Protein AF-A0A812KU28-F1 (afdb_monomer_lite)

pLDDT: mean 76.32, std 23.3, range [19.91, 98.25]

Foldseek 3Di:
DVVVVLVPDPWWKKKKKWKAQAQQFIKIAIATDCDPNVVVLVCCCCCVVQVKAWDDLDDCDVVVVHSPGPTMTRRRLWHDDDQQGFTQVQQVVQVVCCCCCVVQVWAFQAWEWEFDDPQSSMTMIMTMTIHHDPPRDSWWKKKWKDKLSQKIAIHGDDDPVGCVVVVVVQVVCCPLQVWDWDPPSVSRGPTMIGGDPPSFDAWPPDPTTCRVQVVLVVQQSQLVDAQKDWQYKYKYFHDRNSRMIMIMIMIISHNPPCSNPWDWDWDDDLVFKIKIKTACPPVVVVLVVCCCCVPQVWDWPDWDDDPRMIITMIGGDSVPDDPVVVVLSVLVSCVVVVHDDSPPDSPCCVVVVVVVVVVVVVVVVVVVVVVVDDDDDDDDDDDDDDDDDDDDDDDDDDDDDDDDDDDDDDPDDPPPDDQEAEEEEAEAAAAAPADHGADFVLSVVLLVLVVLVVVRYHYHYHYQAAPVCVVVVLVVLLVVLQPHAEYEYEYEHAAAWEQDPLFTFGAGRHDNDPVNTDGPVVSVVSNQVSLRFQYEYEYEYNHWHADQDDNVVVLVVLVLSVVVPPDPDDPDDDDARAPDDDNGGYWYKYWYCADHNGGFDADPPNGTQLSVLLSVLCVVPVPDDPCLVSVVVSQVSSAVVCVVVPHDDDGDMDGSHDDHDDDDDDPDDPPPPPPPPDDDDDDDDDDDDDDD

Radius of gyration: 32.02 Å; chains: 1; bounding box: 78×114×86 Å

Sequence (692 aa):
NLRELDSTTKVPFILIELTGEGDGEGEIEVTGKDEYGVYEALNNFFVHTWGCDPLDPGDETEDTKVPFCSAQYRWPGYSVKGDDGLNNQGLMTMRLIDFMCGNLSWTLAVVNGGNVGENRDVRETQLIFKAPHPMNLVAPHLLVEVRSAGFIEVCADLDEENNAILGSLDGYFADRFKASLIEGHEDFCDRYYEAGEGIFKGSGGSLDSNFGLLCTDVCDVITTHEGWSLVACNTGNYGADGRFSEQQMIFRRDYHPLGDSKYLQVILNALGNIEVNGQHVREIHSKLDGFFRGKWKCERAGHFREGDTLCRRYTWDVSELNMLRATADVVTFFELQGWATLHPNSSQFRTAVAAVAAACLASIACEVLHDTGHCDVRPVGDDVDSSEFRRAALLPGVIRVGRWMWCRQWRVRPAAGNTKSRIAVLINIQEYAHWPRVVDKSWGALCENMQRRSADWEVVTWPDLMERNVDSLVDLLVAKLHGLDDAKVLIYISCHSQMMDNDPQFLPADARGWGDGVSLSWLVRQLDAVRPRNARFYIIVNGCLTNAGRIDRWCRCCRRVQLALQSEELDSARLSTRMLRRRSDPQVWMLFAAAPGGEVAGDEQNGDLLTRKFLEALDSRPGSLEIEEIYNELHTAVWNARRDEGGPLHPYLVITTGRLPPAIPHETSEASQQTCASTSTLQSTAASTAHA

Secondary structure (DSSP, 8-state):
-HHHHHHT-SS-EEEEEEEEEETTEEEEEEEE---TTHHHHHHHHHHHTS-PEEE-----STTSS--S-SEEEEETT--EETTTTEESHHHHHHHHHHIIIIIS--EEEEEEEEEESSSS-EEEEEEEEEPP-TTPPP--EEEEEEETTTEEEEE----TTTTHHHHHHHHHHHHHS--EE-SS-TTT-SEEEEPPTTSS-S-TT-TT--HHHHHHHHHHHHTTSTTEEEEEEEEEEESTT--EEEEEEEEEES--TTTTPPPEEEEE-TTSEEEEEEE--TTHHHHHHHHHHHHS--EEEEEEEETTEEEEEEE--GGG--HHHHHHHHHHHHHHTTPPP-STTTTHHHHHHHHHHHHHHHHHHHHHHHSS-----PPP--------------------------------PPP----EEEEEEEEE----SSSPPP--TTHHHHHHHHHHTTTT-EEEEEES--GGGHHHHHHHHHHHHTT-SEEEEEEEEES-EEEETTEEEEPPTT--STT-PEEHHHHHHHHHHT--TT-EEEEEEES--BS---HHHHHHHSGGGTTT--S---SS-----TTS--TTSPEEEEEESS-TTPPPPEETTTEEHHHHHHHHHHHT-TT---HHHHHHHHHHHHHHHHHHTTPPP--EEE-SSSPPPPPPPP---GGGGSSSS---------------

Structure (mmCIF, N/CA/C/O backbone):
data_AF-A0A812KU28-F1
#
_entry.id   AF-A0A812KU28-F1
#
loop_
_atom_site.group_PDB
_atom_site.id
_atom_site.type_symbol
_atom_site.label_atom_id
_atom_site.label_alt_id
_atom_site.label_comp_id
_atom_site.label_asym_id
_atom_site.label_entity_id
_atom_site.label_seq_id
_atom_site.pdbx_PDB_ins_code
_atom_site.Cartn_x
_atom_site.Cartn_y
_atom_site.Cartn_z
_atom_site.occupancy
_atom_site.B_iso_or_equiv
_atom_site.auth_seq_id
_atom_site.auth_comp_id
_atom_site.auth_asym_id
_atom_site.auth_atom_id
_atom_site.pdbx_PDB_model_num
ATOM 1 N N . ASN A 1 1 ? -28.792 -0.861 -10.239 1.00 61.47 1 ASN A N 1
ATOM 2 C CA . ASN A 1 1 ? -28.126 -2.162 -10.007 1.00 61.47 1 ASN A CA 1
ATOM 3 C C . ASN A 1 1 ? -26.725 -2.099 -10.627 1.00 61.47 1 ASN A C 1
ATOM 5 O O . ASN A 1 1 ? -26.625 -1.655 -11.764 1.00 61.47 1 ASN A O 1
ATOM 9 N N . LEU A 1 2 ? -25.647 -2.468 -9.918 1.00 56.81 2 LEU A N 1
ATOM 10 C CA . LEU A 1 2 ? -24.279 -2.391 -10.470 1.00 56.81 2 LEU A CA 1
ATOM 11 C C . LEU A 1 2 ? -24.043 -3.373 -11.631 1.00 56.81 2 LEU A C 1
ATOM 13 O O . LEU A 1 2 ? -23.366 -3.010 -12.587 1.00 56.81 2 LEU A O 1
ATOM 17 N N . ARG A 1 3 ? -24.665 -4.561 -11.609 1.00 64.38 3 ARG A N 1
ATOM 18 C CA . ARG A 1 3 ? -24.591 -5.542 -12.713 1.00 64.38 3 ARG A CA 1
ATOM 19 C C . ARG A 1 3 ? -25.237 -5.026 -13.998 1.00 64.38 3 ARG A C 1
ATOM 21 O O . ARG A 1 3 ? -24.778 -5.312 -15.096 1.00 64.38 3 ARG A O 1
ATOM 28 N N . GLU A 1 4 ? -26.298 -4.238 -13.858 1.00 70.12 4 GLU A N 1
ATOM 29 C CA . GLU A 1 4 ? -26.957 -3.571 -14.982 1.00 70.12 4 GLU A CA 1
ATOM 30 C C . GLU A 1 4 ? -26.083 -2.448 -15.551 1.00 70.12 4 GLU A C 1
ATOM 32 O O . GLU A 1 4 ? -25.968 -2.326 -16.763 1.00 70.12 4 GLU A O 1
ATOM 37 N N . LEU A 1 5 ? -25.400 -1.672 -14.700 1.00 67.31 5 LEU A N 1
ATOM 38 C CA . LEU A 1 5 ? -24.427 -0.686 -15.172 1.00 67.31 5 LEU A CA 1
ATOM 39 C C . LEU A 1 5 ? -23.266 -1.370 -15.908 1.00 67.31 5 LEU A C 1
ATOM 41 O O . LEU A 1 5 ? -22.907 -0.940 -17.005 1.00 67.31 5 LEU A O 1
ATOM 45 N N . ASP A 1 6 ? -22.716 -2.452 -15.354 1.00 65.94 6 ASP A N 1
ATOM 46 C CA . ASP A 1 6 ? -21.638 -3.191 -16.007 1.00 65.94 6 ASP A CA 1
ATOM 47 C C . ASP A 1 6 ? -22.084 -3.838 -17.329 1.00 65.94 6 ASP A C 1
ATOM 49 O O . ASP A 1 6 ? -21.357 -3.771 -18.319 1.00 65.94 6 ASP A O 1
ATOM 53 N N . SER A 1 7 ? -23.314 -4.350 -17.443 1.00 74.69 7 SER A N 1
ATOM 54 C CA . SER A 1 7 ? -23.814 -4.875 -18.725 1.00 74.69 7 SER A CA 1
ATOM 55 C C . SER A 1 7 ? -23.835 -3.819 -19.848 1.00 74.69 7 SER A C 1
ATOM 57 O O . SER A 1 7 ? -23.744 -4.178 -21.022 1.00 74.69 7 SER A O 1
ATOM 59 N N . THR A 1 8 ? -23.835 -2.518 -19.516 1.00 76.50 8 THR A N 1
ATOM 60 C CA . THR A 1 8 ? -23.694 -1.428 -20.504 1.00 76.50 8 THR A CA 1
ATOM 61 C C . THR A 1 8 ? -22.251 -1.121 -20.937 1.00 76.50 8 THR A C 1
ATOM 63 O O . THR A 1 8 ? -22.053 -0.384 -21.912 1.00 76.50 8 THR A O 1
ATOM 66 N N . THR A 1 9 ? -21.222 -1.664 -20.270 1.00 72.00 9 THR A N 1
ATOM 67 C CA . THR A 1 9 ? -19.815 -1.414 -20.634 1.00 72.00 9 THR A CA 1
ATOM 68 C C . THR A 1 9 ? -19.460 -2.120 -21.950 1.00 72.00 9 THR A C 1
ATOM 70 O O . THR A 1 9 ? -19.504 -3.343 -22.067 1.00 72.00 9 THR A O 1
ATOM 73 N N . LYS A 1 10 ? -19.121 -1.325 -22.980 1.00 75.12 10 LYS A N 1
ATOM 74 C CA . LYS A 1 10 ? -18.903 -1.797 -24.367 1.00 75.12 10 LYS A CA 1
ATOM 75 C C . LYS A 1 10 ? -17.617 -2.591 -24.593 1.00 75.12 10 LYS A C 1
ATOM 77 O O . LYS A 1 10 ? -17.500 -3.270 -25.606 1.00 75.12 10 LYS A O 1
ATOM 82 N N . VAL A 1 11 ? -16.633 -2.415 -23.721 1.00 76.81 11 VAL A N 1
ATOM 83 C CA . VAL A 1 11 ? -15.345 -3.109 -23.768 1.00 76.81 11 VAL A CA 1
ATOM 84 C C . VAL A 1 11 ? -15.234 -3.841 -22.440 1.00 76.81 11 VAL A C 1
ATOM 86 O O . VAL A 1 11 ? -15.242 -3.159 -21.414 1.00 76.81 11 VAL A O 1
ATOM 89 N N . PRO A 1 12 ? -15.175 -5.180 -22.431 1.00 84.25 12 PRO A N 1
ATOM 90 C CA . PRO A 1 12 ? -14.924 -5.916 -21.207 1.00 84.25 12 PRO A CA 1
ATOM 91 C C . PRO A 1 12 ? -13.524 -5.627 -20.668 1.00 84.25 12 PRO A C 1
ATOM 93 O O . PRO A 1 12 ? -12.555 -5.491 -21.425 1.00 84.25 12 PRO A O 1
ATOM 96 N N . PHE A 1 13 ? -13.442 -5.553 -19.346 1.00 89.75 13 PHE A N 1
ATOM 97 C CA . PHE A 1 13 ? -12.203 -5.433 -18.597 1.00 89.75 13 PHE A CA 1
ATOM 98 C C . PHE A 1 13 ? -12.125 -6.576 -17.592 1.00 89.75 13 PHE A C 1
ATOM 100 O O . PHE A 1 13 ? -13.153 -7.037 -17.089 1.00 89.75 13 PHE A O 1
ATOM 107 N N . ILE A 1 14 ? -10.899 -6.973 -17.277 1.00 93.19 14 ILE A N 1
ATOM 108 C CA . ILE A 1 14 ? -10.592 -7.817 -16.130 1.00 93.19 14 ILE A CA 1
ATOM 109 C C . ILE A 1 14 ? -9.471 -7.150 -15.338 1.00 93.19 14 ILE A C 1
ATOM 111 O O . ILE A 1 14 ? -8.487 -6.673 -15.912 1.00 93.19 14 ILE A O 1
ATOM 115 N N . LEU A 1 15 ? -9.674 -7.053 -14.031 1.00 94.62 15 LEU A N 1
ATOM 116 C CA . LEU A 1 15 ? -8.686 -6.655 -13.047 1.00 94.62 15 LEU A CA 1
ATOM 117 C C . LEU A 1 15 ? -8.175 -7.930 -12.381 1.00 94.62 15 LEU A C 1
ATOM 119 O O . LEU A 1 15 ? -8.972 -8.771 -11.961 1.00 94.62 15 LEU A O 1
ATOM 123 N N . ILE A 1 16 ? -6.857 -8.064 -12.308 1.00 96.88 16 ILE A N 1
ATOM 124 C CA . ILE A 1 16 ? -6.178 -9.122 -11.568 1.00 96.88 16 ILE A CA 1
ATOM 125 C C . ILE A 1 16 ? -5.270 -8.442 -10.553 1.00 96.88 16 ILE A C 1
ATOM 127 O O . ILE A 1 16 ? -4.412 -7.650 -10.936 1.00 96.88 16 ILE A O 1
ATOM 131 N N . GLU A 1 17 ? -5.468 -8.730 -9.277 1.00 95.88 17 GLU A N 1
ATOM 132 C CA . GLU A 1 17 ? -4.625 -8.246 -8.191 1.00 95.88 17 GLU A CA 1
ATOM 133 C C . GLU A 1 17 ? -3.713 -9.375 -7.714 1.00 95.88 17 GLU A C 1
ATOM 135 O O . GLU A 1 17 ? -4.170 -10.493 -7.483 1.00 95.88 17 GLU A O 1
ATOM 140 N N . LEU A 1 18 ? -2.419 -9.082 -7.603 1.00 96.31 18 LEU A N 1
ATOM 141 C CA . LEU A 1 18 ? -1.411 -9.924 -6.972 1.00 96.31 18 LEU A CA 1
ATOM 142 C C . LEU A 1 18 ? -1.028 -9.271 -5.645 1.00 96.31 18 LEU A C 1
ATOM 144 O O . LEU A 1 18 ? -0.575 -8.124 -5.642 1.00 96.31 18 LEU A O 1
ATOM 148 N N . THR A 1 19 ? -1.162 -10.001 -4.544 1.00 94.31 19 THR A N 1
ATOM 149 C CA . THR A 1 19 ? -0.866 -9.499 -3.197 1.00 94.31 19 THR A CA 1
ATOM 150 C C . THR A 1 19 ? 0.078 -10.458 -2.483 1.00 94.31 19 THR A C 1
ATOM 152 O O . THR A 1 19 ? -0.058 -11.673 -2.612 1.00 94.31 19 THR A O 1
ATOM 155 N N . GLY A 1 20 ? 1.055 -9.930 -1.744 1.00 92.25 20 GLY A N 1
ATOM 156 C CA . GLY A 1 20 ? 2.078 -10.732 -1.074 1.00 92.25 20 GLY A CA 1
ATOM 157 C C . GLY A 1 20 ? 2.591 -10.093 0.214 1.00 92.25 20 GLY A C 1
ATOM 158 O O . GLY A 1 20 ? 3.045 -8.954 0.214 1.00 92.25 20 GLY A O 1
ATOM 159 N N . GLU A 1 21 ? 2.539 -10.826 1.326 1.00 86.50 21 GLU A N 1
ATOM 160 C CA . GLU A 1 21 ? 2.866 -10.310 2.670 1.00 86.50 21 GLU A CA 1
ATOM 161 C C . GLU A 1 21 ? 4.140 -10.915 3.275 1.00 86.50 21 GLU A C 1
ATOM 163 O O . GLU A 1 21 ? 4.865 -10.258 4.021 1.00 86.50 21 GLU A O 1
ATOM 168 N N . GLY A 1 22 ? 4.436 -12.170 2.951 1.00 86.00 22 GLY A N 1
ATOM 169 C CA . GLY A 1 22 ? 5.587 -12.900 3.474 1.00 86.00 22 GLY A CA 1
ATOM 170 C C . GLY A 1 22 ? 5.891 -14.130 2.628 1.00 86.00 22 GLY A C 1
ATOM 171 O O . GLY A 1 22 ? 5.133 -14.467 1.725 1.00 86.00 22 GLY A O 1
ATOM 172 N N . ASP A 1 23 ? 7.004 -14.809 2.900 1.00 88.25 23 ASP A N 1
ATOM 173 C CA . ASP A 1 23 ? 7.419 -15.974 2.109 1.00 88.25 23 ASP A CA 1
ATOM 174 C C . ASP A 1 23 ? 6.370 -17.104 2.173 1.00 88.25 23 ASP A C 1
ATOM 176 O O . ASP A 1 23 ? 6.014 -17.584 3.252 1.00 88.25 23 ASP A O 1
ATOM 180 N N . GLY A 1 24 ? 5.847 -17.497 1.009 1.00 89.62 24 GLY A N 1
ATOM 181 C CA . GLY A 1 24 ? 4.728 -18.430 0.849 1.00 89.62 24 GLY A CA 1
ATOM 182 C C . GLY A 1 24 ? 3.331 -17.852 1.134 1.00 89.62 24 GLY A C 1
ATOM 183 O O . GLY A 1 24 ? 2.346 -18.589 1.043 1.00 89.62 24 GLY A O 1
ATOM 184 N N . GLU A 1 25 ? 3.217 -16.564 1.469 1.00 89.06 25 GLU A N 1
ATOM 185 C CA . GLU A 1 25 ? 1.966 -15.868 1.811 1.00 89.06 25 GLU A CA 1
ATOM 186 C C . GLU A 1 25 ? 1.579 -14.869 0.704 1.00 89.06 25 GLU A C 1
ATOM 188 O O . GLU A 1 25 ? 1.627 -13.651 0.890 1.00 89.06 25 GLU A O 1
ATOM 193 N N . GLY A 1 26 ? 1.221 -15.412 -0.467 1.00 94.56 26 GLY A N 1
ATOM 194 C CA . GLY A 1 26 ? 0.629 -14.678 -1.587 1.00 94.56 26 GLY A CA 1
ATOM 195 C C . GLY A 1 26 ? -0.856 -14.993 -1.795 1.00 94.56 26 GLY A C 1
ATOM 196 O O . GLY A 1 26 ? -1.321 -16.103 -1.515 1.00 94.56 26 GLY A O 1
ATOM 197 N N . GLU A 1 27 ? -1.600 -14.033 -2.337 1.00 96.06 27 GLU A N 1
ATOM 198 C CA . GLU A 1 27 ? -3.011 -14.143 -2.727 1.00 96.06 27 GLU A CA 1
ATOM 199 C C . GLU A 1 27 ? -3.231 -13.488 -4.106 1.00 96.06 27 GLU A C 1
ATOM 201 O O . GLU A 1 27 ? -2.477 -12.604 -4.519 1.00 96.06 27 GLU A O 1
ATOM 206 N N . ILE A 1 28 ? -4.227 -13.973 -4.850 1.00 96.94 28 ILE A N 1
ATOM 207 C CA . ILE A 1 28 ? -4.600 -13.477 -6.181 1.00 96.94 28 ILE A CA 1
ATOM 208 C C . ILE A 1 28 ? -6.107 -13.259 -6.218 1.00 96.94 28 ILE A C 1
ATOM 210 O O . ILE A 1 28 ? -6.865 -14.187 -5.923 1.00 96.94 28 ILE A O 1
ATOM 214 N N . GLU A 1 29 ? -6.540 -12.078 -6.649 1.00 95.44 29 GLU A N 1
ATOM 215 C CA . GLU A 1 29 ? -7.956 -11.750 -6.838 1.00 95.44 29 GLU A CA 1
ATOM 216 C C . GLU A 1 29 ? -8.251 -11.418 -8.302 1.00 95.44 29 GLU A C 1
ATOM 218 O O . GLU A 1 29 ? -7.469 -10.741 -8.968 1.00 95.44 29 GLU A O 1
ATOM 223 N N . VAL A 1 30 ? -9.386 -11.891 -8.820 1.00 95.44 30 VAL A N 1
ATOM 224 C CA . VAL A 1 30 ? -9.808 -11.681 -10.211 1.00 95.44 30 VAL A CA 1
ATOM 225 C C . VAL A 1 30 ? -11.227 -11.121 -10.246 1.00 95.44 30 VAL A C 1
ATOM 227 O O . VAL A 1 30 ? -12.177 -11.766 -9.794 1.00 95.44 30 VAL A O 1
ATOM 230 N N . THR A 1 31 ? -11.390 -9.946 -10.852 1.00 91.81 31 THR A N 1
ATOM 231 C CA . THR A 1 31 ? -12.666 -9.217 -10.916 1.00 91.81 31 THR A CA 1
ATOM 232 C C . THR A 1 31 ? -12.895 -8.653 -12.314 1.00 91.81 31 THR A C 1
ATOM 234 O O . THR A 1 31 ? -12.032 -7.976 -12.869 1.00 91.81 31 THR A O 1
ATOM 237 N N . GLY A 1 32 ? -14.071 -8.882 -12.891 1.00 88.69 32 GLY A N 1
ATOM 238 C CA . GLY A 1 32 ? -14.400 -8.428 -14.240 1.00 88.69 32 GLY A CA 1
ATOM 239 C C . GLY A 1 32 ? -15.420 -9.329 -14.923 1.00 88.69 32 GLY A C 1
ATOM 240 O O . GLY A 1 32 ? -16.051 -10.171 -14.290 1.00 88.69 32 GLY A O 1
ATOM 241 N N . LYS A 1 33 ? -15.591 -9.142 -16.232 1.00 87.44 33 LYS A N 1
ATOM 242 C CA . LYS A 1 33 ? -16.494 -9.981 -17.031 1.00 87.44 33 LYS A CA 1
ATOM 243 C C . LYS A 1 33 ? -15.789 -11.255 -17.481 1.00 87.44 33 LYS A C 1
ATOM 245 O O . LYS A 1 33 ? -14.694 -11.174 -18.040 1.00 87.44 33 LYS A O 1
ATOM 250 N N . ASP A 1 34 ? -16.451 -12.402 -17.329 1.00 90.88 34 ASP A N 1
ATOM 251 C CA . ASP A 1 34 ? -16.022 -13.637 -17.990 1.00 90.88 34 ASP A CA 1
ATOM 252 C C . ASP A 1 34 ? -16.395 -13.601 -19.473 1.00 90.88 34 ASP A C 1
ATOM 254 O O . ASP A 1 34 ? -17.483 -13.986 -19.896 1.00 90.88 34 ASP A O 1
ATOM 258 N N . GLU A 1 35 ? -15.475 -13.062 -20.261 1.00 90.50 35 GLU A N 1
ATOM 259 C CA . GLU A 1 35 ? -15.577 -12.955 -21.710 1.00 90.50 35 GLU A CA 1
ATOM 260 C C . GLU A 1 35 ? -14.456 -13.787 -22.329 1.00 90.50 35 GLU A C 1
ATOM 262 O O . GLU A 1 35 ? -13.332 -13.817 -21.826 1.00 90.50 35 GLU A O 1
ATOM 267 N N . TYR A 1 36 ? -14.755 -14.477 -23.431 1.00 91.31 36 TYR A N 1
ATOM 268 C CA . TYR A 1 36 ? -13.823 -15.395 -24.105 1.00 91.31 36 TYR A CA 1
ATOM 269 C C . TYR A 1 36 ? -13.311 -16.566 -23.230 1.00 91.31 36 TYR A C 1
ATOM 271 O O . TYR A 1 36 ? -12.307 -17.183 -23.578 1.00 91.31 36 TYR A O 1
ATOM 279 N N . GLY A 1 37 ? -13.998 -16.898 -22.126 1.00 94.00 37 GLY A N 1
ATOM 280 C CA . GLY A 1 37 ? -13.613 -17.980 -21.205 1.00 94.00 37 GLY A CA 1
ATOM 281 C C . GLY A 1 37 ? -12.374 -17.660 -20.361 1.00 94.00 37 GLY A C 1
ATOM 282 O O . GLY A 1 37 ? -11.635 -18.562 -19.962 1.00 94.00 37 GLY A O 1
ATOM 283 N N . VAL A 1 38 ? -12.108 -16.372 -20.123 1.00 95.50 38 VAL A N 1
ATOM 284 C CA . VAL A 1 38 ? -10.910 -15.903 -19.416 1.00 95.50 38 VAL A CA 1
ATOM 285 C C . VAL A 1 38 ? -10.818 -16.439 -17.985 1.00 95.50 38 VAL A C 1
ATOM 287 O O . VAL A 1 38 ? -9.708 -16.701 -17.528 1.00 95.50 38 VAL A O 1
ATOM 290 N N . TYR A 1 39 ? -11.939 -16.684 -17.295 1.00 96.38 39 TYR A N 1
ATOM 291 C CA . TYR A 1 39 ? -11.904 -17.254 -15.941 1.00 96.38 39 TYR A CA 1
ATOM 292 C C . TYR A 1 39 ? -11.467 -18.722 -15.931 1.00 96.38 39 TYR A C 1
ATOM 294 O O . TYR A 1 39 ? -10.663 -19.105 -15.083 1.00 96.38 39 TYR A O 1
ATOM 302 N N . GLU A 1 40 ? -11.923 -19.536 -16.889 1.00 97.12 40 GLU A N 1
ATOM 303 C CA . GLU A 1 40 ? -11.450 -20.920 -17.039 1.00 97.12 40 GLU A CA 1
ATOM 304 C C . GLU A 1 40 ? -9.952 -20.945 -17.386 1.00 97.12 40 GLU A C 1
ATOM 306 O O . GLU A 1 40 ? -9.182 -21.705 -16.793 1.00 97.12 40 GLU A O 1
ATOM 311 N N . ALA A 1 41 ? -9.519 -20.067 -18.296 1.00 97.88 41 ALA A N 1
ATOM 312 C CA . ALA A 1 41 ? -8.119 -19.945 -18.687 1.00 97.88 41 ALA A CA 1
ATOM 313 C C . ALA A 1 41 ? -7.216 -19.511 -17.514 1.00 97.88 41 ALA A C 1
ATOM 315 O O . ALA A 1 41 ? -6.183 -20.141 -17.279 1.00 97.88 41 ALA A O 1
ATOM 316 N N . LEU A 1 42 ? -7.620 -18.491 -16.748 1.00 98.00 42 LEU A N 1
ATOM 317 C CA . LEU A 1 42 ? -6.901 -18.018 -15.559 1.00 98.00 42 LEU A CA 1
ATOM 318 C C . LEU A 1 42 ? -6.876 -19.061 -14.441 1.00 98.00 42 LEU A C 1
ATOM 320 O O . LEU A 1 42 ? -5.816 -19.292 -13.868 1.00 98.00 42 LEU A O 1
ATOM 324 N N . ASN A 1 43 ? -7.995 -19.738 -14.163 1.00 97.88 43 ASN A N 1
ATOM 325 C CA . ASN A 1 43 ? -8.030 -20.837 -13.197 1.00 97.88 43 ASN A CA 1
ATOM 326 C C . ASN A 1 43 ? -7.025 -21.932 -13.580 1.00 97.88 43 ASN A C 1
ATOM 328 O O . ASN A 1 43 ? -6.223 -22.359 -12.752 1.00 97.88 43 ASN A O 1
ATOM 332 N N . ASN A 1 44 ? -7.024 -22.357 -14.846 1.00 98.19 44 ASN A N 1
ATOM 333 C CA . ASN A 1 44 ? -6.095 -23.378 -15.325 1.00 98.19 44 ASN A CA 1
ATOM 334 C C . ASN A 1 44 ? -4.631 -22.915 -15.217 1.00 98.19 44 ASN A C 1
ATOM 336 O O . ASN A 1 44 ? -3.780 -23.702 -14.806 1.00 98.19 44 ASN A O 1
ATOM 340 N N . PHE A 1 45 ? -4.337 -21.648 -15.522 1.00 98.25 45 PHE A N 1
ATOM 341 C CA . PHE A 1 45 ? -3.001 -21.067 -15.370 1.00 98.25 45 PHE A CA 1
ATOM 342 C C . PHE A 1 45 ? -2.556 -21.012 -13.900 1.00 98.25 45 PHE A C 1
ATOM 344 O O . PHE A 1 45 ? -1.522 -21.578 -13.544 1.00 98.25 45 PHE A O 1
ATOM 351 N N . PHE A 1 46 ? -3.350 -20.414 -13.011 1.00 98.25 46 PHE A N 1
ATOM 352 C CA . PHE A 1 46 ? -2.986 -20.295 -11.600 1.00 98.25 46 PHE A CA 1
ATOM 353 C C . PHE A 1 46 ? -2.871 -21.664 -10.916 1.00 98.25 46 PHE A C 1
ATOM 355 O O . PHE A 1 46 ? -1.867 -21.943 -10.262 1.00 98.25 46 PHE A O 1
ATOM 362 N N . VAL A 1 47 ? -3.835 -22.566 -11.113 1.00 97.94 47 VAL A N 1
ATOM 363 C CA . VAL A 1 47 ? -3.837 -23.879 -10.444 1.00 97.94 47 VAL A CA 1
ATOM 364 C C . VAL A 1 47 ? -2.771 -24.820 -11.012 1.00 97.94 47 VAL A C 1
ATOM 366 O O . VAL A 1 47 ? -2.079 -25.488 -10.245 1.00 97.94 47 VAL A O 1
ATOM 369 N N . HIS A 1 48 ? -2.610 -24.902 -12.338 1.00 97.62 48 HIS A N 1
ATOM 370 C CA . HIS A 1 48 ? -1.725 -25.902 -12.953 1.00 97.62 48 HIS A CA 1
ATOM 371 C C . HIS A 1 48 ? -0.332 -25.384 -13.320 1.00 97.62 48 HIS A C 1
ATOM 373 O O . HIS A 1 48 ? 0.595 -26.190 -13.388 1.00 97.62 48 HIS A O 1
ATOM 379 N N . THR A 1 49 ? -0.156 -24.079 -13.547 1.00 96.12 49 THR A N 1
ATOM 380 C CA . THR A 1 49 ? 1.155 -23.476 -13.845 1.00 96.12 49 THR A CA 1
ATOM 381 C C . THR A 1 49 ? 1.795 -22.870 -12.597 1.00 96.12 49 THR A C 1
ATOM 383 O O . THR A 1 49 ? 2.982 -23.090 -12.372 1.00 96.12 49 THR A O 1
ATOM 386 N N . TRP A 1 50 ? 1.039 -22.134 -11.773 1.00 96.56 50 TRP A N 1
ATOM 387 C CA . TRP A 1 50 ? 1.575 -21.482 -10.562 1.00 96.56 50 TRP A CA 1
ATOM 388 C C . TRP A 1 50 ? 1.392 -22.303 -9.274 1.00 96.56 50 TRP A C 1
ATOM 390 O O . TRP A 1 50 ? 1.981 -21.965 -8.249 1.00 96.56 50 TRP A O 1
ATOM 400 N N . GLY A 1 51 ? 0.611 -23.388 -9.313 1.00 96.81 51 GLY A N 1
ATOM 401 C CA . GLY A 1 51 ? 0.354 -24.235 -8.144 1.00 96.81 51 GLY A CA 1
ATOM 402 C C . GLY A 1 51 ? -0.508 -23.559 -7.073 1.00 96.81 51 GLY A C 1
ATOM 403 O O . GLY A 1 51 ? -0.358 -23.862 -5.891 1.00 96.81 51 GLY A O 1
ATOM 404 N N . CYS A 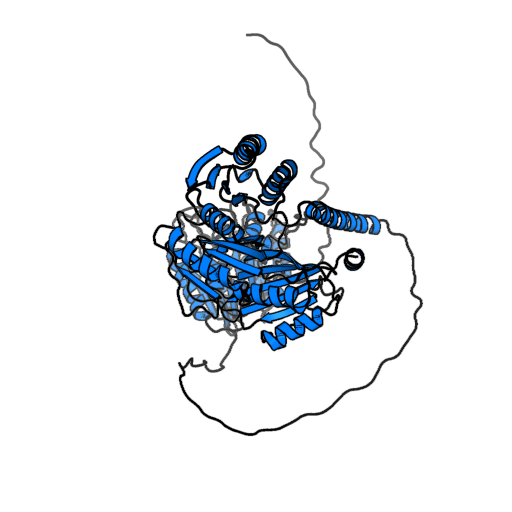1 52 ? -1.369 -22.621 -7.470 1.00 97.56 52 CYS A N 1
ATOM 405 C CA . CYS A 1 52 ? -2.279 -21.919 -6.573 1.00 97.56 52 CYS A CA 1
ATOM 406 C C . CYS A 1 52 ? -3.430 -22.818 -6.090 1.00 97.56 52 CYS A C 1
ATOM 408 O O . CYS A 1 52 ? -3.973 -23.616 -6.856 1.00 97.56 52 CYS A O 1
ATOM 410 N N . ASP A 1 53 ? -3.861 -22.621 -4.842 1.00 97.00 53 ASP A N 1
ATOM 411 C CA . ASP A 1 53 ? -5.080 -23.233 -4.304 1.00 97.00 53 ASP A CA 1
ATOM 412 C C . ASP A 1 53 ? -6.275 -22.292 -4.561 1.00 97.00 53 ASP A C 1
ATOM 414 O O . ASP A 1 53 ? -6.250 -21.158 -4.071 1.00 97.00 53 ASP A O 1
ATOM 418 N N . PRO A 1 54 ? -7.345 -22.715 -5.263 1.00 95.56 54 PRO A N 1
ATOM 419 C CA . PRO A 1 54 ? -8.575 -21.932 -5.354 1.00 95.56 54 PRO A CA 1
ATOM 420 C C . PRO A 1 54 ? -9.192 -21.702 -3.972 1.00 95.56 54 PRO A C 1
ATOM 422 O O . PRO A 1 54 ? -9.291 -22.627 -3.158 1.00 95.56 54 PRO A O 1
ATOM 425 N N . LEU A 1 55 ? -9.631 -20.473 -3.722 1.00 91.31 55 LEU A N 1
ATOM 426 C CA . LEU A 1 55 ? -10.367 -20.085 -2.526 1.00 91.31 55 LEU A CA 1
ATOM 427 C C . LEU A 1 55 ? -11.842 -19.848 -2.869 1.00 91.31 55 LEU A C 1
ATOM 429 O O . LEU A 1 55 ? -12.217 -19.661 -4.024 1.00 91.31 55 LEU A O 1
ATOM 433 N N . ASP A 1 56 ? -12.683 -19.878 -1.841 1.00 84.62 56 ASP A N 1
ATOM 434 C CA . ASP A 1 56 ? -14.077 -19.449 -1.931 1.00 84.62 56 ASP A CA 1
ATOM 435 C C . ASP A 1 56 ? -14.112 -17.910 -1.826 1.00 84.62 56 ASP A C 1
ATOM 437 O O . ASP A 1 56 ? -13.797 -17.399 -0.745 1.00 84.62 56 ASP A O 1
ATOM 441 N N . PRO A 1 57 ? -14.462 -17.162 -2.896 1.00 76.94 57 PRO A N 1
ATOM 442 C CA . PRO A 1 57 ? -14.528 -15.696 -2.864 1.00 76.94 57 PRO A CA 1
ATOM 443 C C . PRO A 1 57 ? -15.696 -15.165 -2.005 1.00 76.94 57 PRO A C 1
ATOM 445 O O . PRO A 1 57 ? -15.844 -13.952 -1.829 1.00 76.94 57 PRO A O 1
ATOM 448 N N . GLY A 1 58 ? -16.519 -16.065 -1.454 1.00 69.44 58 GLY A N 1
ATOM 449 C CA . GLY A 1 58 ? -17.787 -15.774 -0.804 1.00 69.44 58 GLY A CA 1
ATOM 450 C C . GLY A 1 58 ? -18.956 -16.004 -1.757 1.00 69.44 58 GLY A C 1
ATOM 451 O O . GLY A 1 58 ? -18.803 -16.007 -2.979 1.00 69.44 58 GLY A O 1
ATOM 452 N N . ASP A 1 59 ? -20.151 -16.190 -1.197 1.00 59.06 59 ASP A N 1
ATOM 453 C CA . ASP A 1 59 ? -21.357 -16.250 -2.018 1.00 59.06 59 ASP A CA 1
ATOM 454 C C . ASP A 1 59 ? -21.769 -14.854 -2.517 1.00 59.06 59 ASP A C 1
ATOM 456 O O . ASP A 1 59 ? -21.521 -13.830 -1.882 1.00 59.06 59 ASP A O 1
ATOM 460 N N . GLU A 1 60 ? -22.423 -14.808 -3.677 1.00 54.19 60 GLU A N 1
ATOM 461 C CA . GLU A 1 60 ? -22.975 -13.569 -4.236 1.00 54.19 60 GLU A CA 1
ATOM 462 C C . GLU A 1 60 ? -24.373 -13.233 -3.671 1.00 54.19 60 GLU A C 1
ATOM 464 O O . GLU A 1 60 ? -25.154 -12.543 -4.332 1.00 54.19 60 GLU A O 1
ATOM 469 N N . THR A 1 61 ? -24.757 -13.775 -2.507 1.00 56.16 61 THR A N 1
ATOM 470 C CA . THR A 1 61 ? -26.106 -13.551 -1.960 1.00 56.16 61 THR A CA 1
ATOM 471 C C . THR A 1 61 ? -26.238 -12.154 -1.360 1.00 56.16 61 THR A C 1
ATOM 473 O O . THR A 1 61 ? -25.259 -11.552 -0.928 1.00 56.16 61 THR A O 1
ATOM 476 N N . GLU A 1 62 ? -27.467 -11.634 -1.284 1.00 50.59 62 GLU A N 1
ATOM 477 C CA . GLU A 1 62 ? -27.741 -10.301 -0.721 1.00 50.59 62 GLU A CA 1
ATOM 478 C C . GLU A 1 62 ? -27.333 -10.170 0.766 1.00 50.59 62 GLU A C 1
ATOM 480 O O . GLU A 1 62 ? -27.110 -9.059 1.251 1.00 50.59 62 GLU A O 1
ATOM 485 N N . ASP A 1 63 ? -27.170 -11.292 1.481 1.00 54.84 63 ASP A N 1
ATOM 486 C CA . ASP A 1 63 ? -26.656 -11.335 2.858 1.00 54.84 63 ASP A CA 1
ATOM 487 C C . ASP A 1 63 ? -25.129 -11.103 2.937 1.00 54.84 63 ASP A C 1
ATOM 489 O O . ASP A 1 63 ? -24.616 -10.568 3.933 1.00 54.84 63 ASP A O 1
ATOM 493 N N . THR A 1 64 ? -24.389 -11.445 1.877 1.00 52.22 64 THR A N 1
ATOM 494 C CA . THR A 1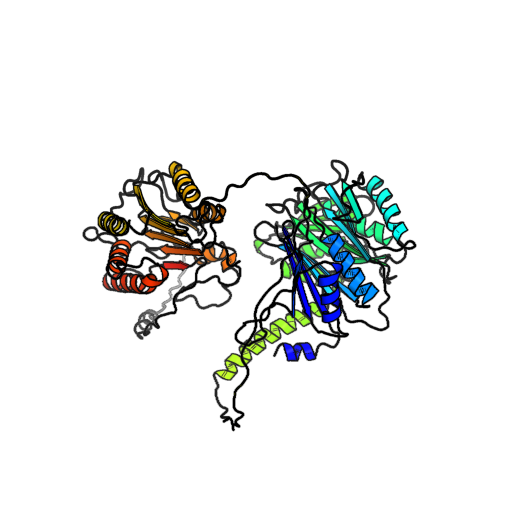 64 ? -22.956 -11.157 1.729 1.00 52.22 64 THR A CA 1
ATOM 495 C C . THR A 1 64 ? -22.789 -9.764 1.124 1.00 52.22 64 THR A C 1
ATOM 497 O O . THR A 1 64 ? -22.828 -9.569 -0.085 1.00 52.22 64 THR A O 1
ATOM 500 N N . LYS A 1 65 ? -22.612 -8.763 2.002 1.00 44.66 65 LYS A N 1
ATOM 501 C CA . LYS A 1 65 ? -22.806 -7.332 1.681 1.00 44.66 65 LYS A CA 1
ATOM 502 C C . LYS A 1 65 ? -22.135 -6.797 0.405 1.00 44.66 65 LYS A C 1
ATOM 504 O O . LYS A 1 65 ? -22.669 -5.840 -0.146 1.00 44.66 65 LYS A O 1
ATOM 509 N N . VAL A 1 66 ? -21.011 -7.370 -0.033 1.00 48.38 66 VAL A N 1
ATOM 510 C CA . VAL A 1 66 ? -20.551 -7.404 -1.437 1.00 48.38 66 VAL A CA 1
ATOM 511 C C . VAL A 1 66 ? -19.661 -8.656 -1.583 1.00 48.38 66 VAL A C 1
ATOM 513 O O . VAL A 1 66 ? -18.826 -8.852 -0.695 1.00 48.38 66 VAL A O 1
ATOM 516 N N . PRO A 1 67 ? -19.764 -9.486 -2.641 1.00 54.81 67 PRO A N 1
ATOM 517 C CA . PRO A 1 67 ? -18.686 -10.416 -2.990 1.00 54.81 67 PRO A CA 1
ATOM 518 C C . PRO A 1 67 ? -17.430 -9.612 -3.368 1.00 54.81 67 PRO A C 1
ATOM 520 O O . PRO A 1 67 ? -17.514 -8.673 -4.160 1.00 54.81 67 PRO A O 1
ATOM 523 N N . PHE A 1 68 ? -16.280 -9.926 -2.764 1.00 65.12 68 PHE A N 1
ATOM 524 C CA . PHE A 1 68 ? -15.071 -9.089 -2.867 1.00 65.12 68 PHE A CA 1
ATOM 525 C C . PHE A 1 68 ? -14.458 -9.107 -4.274 1.00 65.12 68 PHE A C 1
ATOM 527 O O . PHE A 1 68 ? -14.073 -8.066 -4.805 1.00 65.12 68 PHE A O 1
ATOM 534 N N . CYS A 1 69 ? -14.437 -10.286 -4.887 1.00 79.69 69 CYS A N 1
ATOM 535 C CA . CYS A 1 69 ? -13.959 -10.542 -6.237 1.00 79.69 69 CYS A CA 1
ATOM 536 C C . CYS A 1 69 ? -14.761 -11.699 -6.859 1.00 79.69 69 CYS A C 1
ATOM 538 O O . CYS A 1 69 ? -15.596 -12.317 -6.197 1.00 79.69 69 CYS A O 1
ATOM 540 N N . SER A 1 70 ? -14.546 -11.984 -8.144 1.00 87.62 70 SER A N 1
ATOM 541 C CA . SER A 1 70 ? -15.261 -13.058 -8.856 1.00 87.62 70 SER A CA 1
ATOM 542 C C . SER A 1 70 ? -14.526 -14.403 -8.812 1.00 87.62 70 SER A C 1
ATOM 544 O O . SER A 1 70 ? -15.151 -15.446 -8.981 1.00 87.62 70 SER A O 1
ATOM 546 N N . ALA A 1 71 ? -13.212 -14.397 -8.582 1.00 92.25 71 ALA A N 1
ATOM 547 C CA . ALA A 1 71 ? -12.431 -15.578 -8.223 1.00 92.25 71 ALA A CA 1
ATOM 548 C C . ALA A 1 71 ? -11.236 -15.171 -7.350 1.00 92.25 71 ALA A C 1
ATOM 550 O O . ALA A 1 71 ? -10.630 -14.126 -7.585 1.00 92.25 71 ALA A O 1
ATOM 551 N N . GLN A 1 72 ? -10.885 -16.015 -6.379 1.00 94.56 72 GLN A N 1
ATOM 552 C CA . GLN A 1 72 ? -9.782 -15.786 -5.448 1.00 94.56 72 GLN A CA 1
ATOM 553 C C . GLN A 1 72 ? -8.904 -17.039 -5.358 1.00 94.56 72 GLN A C 1
ATOM 555 O O . GLN A 1 72 ? -9.410 -18.163 -5.398 1.00 94.56 72 GLN A O 1
ATOM 560 N N . TYR A 1 73 ? -7.593 -16.864 -5.215 1.00 96.50 73 TYR A N 1
ATOM 561 C CA . TYR A 1 73 ? -6.632 -17.960 -5.102 1.00 96.50 73 TYR A CA 1
ATOM 562 C C . TYR A 1 73 ? -5.585 -17.651 -4.033 1.00 96.50 73 TYR A C 1
ATOM 564 O O . TYR A 1 73 ? -5.107 -16.523 -3.932 1.00 96.50 73 TYR A O 1
ATOM 572 N N . ARG A 1 74 ? -5.153 -18.669 -3.285 1.00 96.25 74 ARG A N 1
ATOM 573 C CA . ARG A 1 74 ? -3.907 -18.599 -2.520 1.00 96.25 74 ARG A CA 1
ATOM 574 C C . ARG A 1 74 ? -2.751 -18.935 -3.446 1.00 96.25 74 ARG A C 1
ATOM 576 O O . ARG A 1 74 ? -2.769 -19.964 -4.118 1.00 96.25 74 ARG A O 1
ATOM 583 N N . TRP A 1 75 ? -1.722 -18.105 -3.427 1.00 95.94 75 TRP A N 1
ATOM 584 C CA . TRP A 1 75 ? -0.509 -18.270 -4.207 1.00 95.94 75 TRP A CA 1
ATOM 585 C C . TRP A 1 75 ? 0.680 -18.585 -3.278 1.00 95.94 75 TRP A C 1
ATOM 587 O O . TRP A 1 75 ? 1.312 -17.680 -2.735 1.00 95.94 75 TRP A O 1
ATOM 597 N N . PRO A 1 76 ? 1.025 -19.876 -3.090 1.00 94.19 76 PRO A N 1
ATOM 598 C CA . PRO A 1 76 ? 2.109 -20.294 -2.194 1.00 94.19 76 PRO A CA 1
ATOM 599 C C . PRO A 1 76 ? 3.515 -20.045 -2.769 1.00 94.19 76 PRO A C 1
ATOM 601 O O . PRO A 1 76 ? 4.501 -20.423 -2.145 1.00 94.19 76 PRO A O 1
ATOM 604 N N . GLY A 1 77 ? 3.609 -19.476 -3.975 1.00 93.00 77 GLY A N 1
ATOM 605 C CA . GLY A 1 77 ? 4.863 -19.196 -4.672 1.00 93.00 77 GLY A CA 1
ATOM 606 C C . GLY A 1 77 ? 5.315 -17.739 -4.593 1.00 93.00 77 GLY A C 1
ATOM 607 O O . GLY A 1 77 ? 6.275 -17.397 -5.278 1.00 93.00 77 GLY A O 1
ATOM 608 N N . TYR A 1 78 ? 4.636 -16.878 -3.827 1.00 95.62 78 TYR A N 1
ATOM 609 C CA . TYR A 1 78 ? 5.165 -15.551 -3.511 1.00 95.62 78 TYR A CA 1
ATOM 610 C C . TYR A 1 78 ? 6.356 -15.706 -2.565 1.00 95.62 78 TYR A C 1
ATOM 612 O O . TYR A 1 78 ? 6.233 -16.358 -1.528 1.00 95.62 78 TYR A O 1
ATOM 620 N N . SER A 1 79 ? 7.495 -15.116 -2.916 1.00 94.88 79 SER A N 1
ATOM 621 C CA . SER A 1 79 ? 8.730 -15.244 -2.141 1.00 94.88 79 SER A CA 1
ATOM 622 C C . SER A 1 79 ? 9.432 -13.912 -1.954 1.00 94.88 79 SER A C 1
ATOM 624 O O . SER A 1 79 ? 9.455 -13.068 -2.851 1.00 94.88 79 SER A O 1
ATOM 626 N N . VAL A 1 80 ? 10.047 -13.764 -0.780 1.00 92.31 80 VAL A N 1
ATOM 627 C CA . VAL A 1 80 ? 10.803 -12.582 -0.341 1.00 92.31 80 VAL A CA 1
ATOM 628 C C . VAL A 1 80 ? 12.176 -13.002 0.186 1.00 92.31 80 VAL A C 1
ATOM 630 O O . VAL A 1 80 ? 12.326 -14.089 0.747 1.00 92.31 80 VAL A O 1
ATOM 633 N N . LYS A 1 81 ? 13.197 -12.158 0.020 1.00 91.50 81 LYS A N 1
ATOM 634 C CA . LYS A 1 81 ? 14.576 -12.462 0.433 1.00 91.50 81 LYS A CA 1
ATOM 635 C C . LYS A 1 81 ? 15.277 -11.187 0.898 1.00 91.50 81 LYS A C 1
ATOM 637 O O . LYS A 1 81 ? 15.271 -10.200 0.189 1.00 91.50 81 LYS A O 1
ATOM 642 N N . GLY A 1 82 ? 15.932 -11.234 2.058 1.00 86.25 82 GLY A N 1
ATOM 643 C CA . GLY A 1 82 ? 16.691 -10.095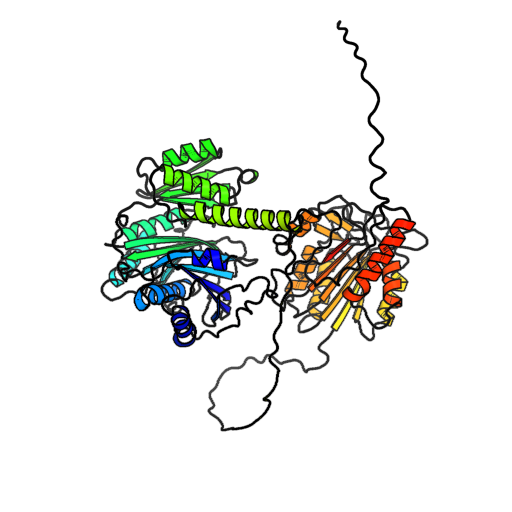 2.591 1.00 86.25 82 GLY A CA 1
ATOM 644 C C . GLY A 1 82 ? 15.833 -8.930 3.109 1.00 86.25 82 GLY A C 1
ATOM 645 O O . GLY A 1 82 ? 14.610 -9.017 3.182 1.00 86.25 82 GLY A O 1
ATOM 646 N N . ASP A 1 83 ? 16.512 -7.843 3.491 1.00 80.19 83 ASP A N 1
ATOM 647 C CA . ASP A 1 83 ? 15.914 -6.608 4.033 1.00 80.19 83 ASP A CA 1
ATOM 648 C C . ASP A 1 83 ? 15.887 -5.453 2.999 1.00 80.19 83 ASP A C 1
ATOM 650 O O . ASP A 1 83 ? 15.508 -4.321 3.315 1.00 80.19 83 ASP A O 1
ATOM 654 N N . ASP A 1 84 ? 16.336 -5.717 1.768 1.00 81.50 84 ASP A N 1
ATOM 655 C CA . ASP A 1 84 ? 16.447 -4.771 0.646 1.00 81.50 84 ASP A CA 1
ATOM 656 C C . ASP A 1 84 ? 15.142 -4.615 -0.158 1.00 81.50 84 ASP A C 1
ATOM 658 O O . ASP A 1 84 ? 15.057 -3.744 -1.029 1.00 81.50 84 ASP A O 1
ATOM 662 N N . GLY A 1 85 ? 14.115 -5.403 0.178 1.00 84.12 85 GLY A N 1
ATOM 663 C CA . GLY A 1 85 ? 12.793 -5.402 -0.448 1.00 84.12 85 GLY A CA 1
ATOM 664 C C . GLY A 1 85 ? 12.625 -6.402 -1.595 1.00 84.12 85 GLY A C 1
ATOM 665 O O . GLY A 1 85 ? 11.549 -6.407 -2.203 1.00 84.12 85 GLY A O 1
ATOM 666 N N . LEU A 1 86 ? 13.642 -7.226 -1.880 1.00 91.06 86 LEU A N 1
ATOM 667 C CA . LEU A 1 86 ? 13.641 -8.237 -2.938 1.00 91.06 86 LEU A CA 1
ATOM 668 C C . LEU A 1 86 ? 12.513 -9.260 -2.755 1.00 91.06 86 LEU A C 1
ATOM 670 O O . LEU A 1 86 ? 12.355 -9.899 -1.710 1.00 91.06 86 LEU A O 1
ATOM 674 N N . ASN A 1 87 ? 11.724 -9.404 -3.815 1.00 93.12 87 ASN A N 1
ATOM 675 C CA . ASN A 1 87 ? 10.561 -10.274 -3.900 1.00 93.12 87 ASN A CA 1
ATOM 676 C C . ASN A 1 87 ? 10.319 -10.670 -5.368 1.00 93.12 87 ASN A C 1
ATOM 678 O O . ASN A 1 87 ? 10.845 -10.025 -6.269 1.00 93.12 87 ASN A O 1
ATOM 682 N N . ASN A 1 88 ? 9.541 -11.722 -5.622 1.00 95.88 88 ASN A N 1
ATOM 683 C CA . ASN A 1 88 ? 9.320 -12.229 -6.983 1.00 95.88 88 ASN A CA 1
ATOM 684 C C . ASN A 1 88 ? 8.070 -11.666 -7.693 1.00 95.88 88 ASN A C 1
ATOM 686 O O . ASN A 1 88 ? 7.668 -12.171 -8.745 1.00 95.88 88 ASN A O 1
ATOM 690 N N . GLN A 1 89 ? 7.447 -10.611 -7.159 1.00 94.38 89 GLN A N 1
ATOM 691 C CA . GLN A 1 89 ? 6.208 -10.057 -7.710 1.00 94.38 89 GLN A CA 1
ATOM 692 C C . GLN A 1 89 ? 6.404 -9.418 -9.087 1.00 94.38 89 GLN A C 1
ATOM 694 O O . GLN A 1 89 ? 5.508 -9.522 -9.924 1.00 94.38 89 GLN A O 1
ATOM 699 N N . GLY A 1 90 ? 7.574 -8.830 -9.366 1.00 94.69 90 GLY A N 1
ATOM 700 C CA . GLY A 1 90 ? 7.926 -8.315 -10.695 1.00 94.69 90 GLY A CA 1
ATOM 701 C C . GLY A 1 90 ? 7.967 -9.420 -11.759 1.00 94.69 90 GLY A C 1
ATOM 702 O O . GLY A 1 90 ? 7.311 -9.312 -12.796 1.00 94.69 90 GLY A O 1
ATOM 703 N N . LEU A 1 91 ? 8.651 -10.531 -11.471 1.00 96.38 91 LEU A N 1
ATOM 704 C CA . LEU A 1 91 ? 8.734 -11.699 -12.357 1.00 96.38 91 LEU A CA 1
ATOM 705 C C . LEU A 1 91 ? 7.358 -12.325 -12.612 1.00 96.38 91 LEU A C 1
ATOM 707 O O . LEU A 1 91 ? 7.013 -12.675 -13.741 1.00 96.38 91 LEU A O 1
ATOM 711 N N . MET A 1 92 ? 6.538 -12.434 -11.571 1.00 96.44 92 MET A N 1
ATOM 712 C CA . MET A 1 92 ? 5.225 -13.078 -11.659 1.00 96.44 92 MET A CA 1
ATOM 713 C C . MET A 1 92 ? 4.178 -12.170 -12.320 1.00 96.44 92 MET A C 1
ATOM 715 O O . MET A 1 92 ? 3.366 -12.648 -13.112 1.00 96.44 92 MET A O 1
ATOM 719 N N . THR A 1 93 ? 4.284 -10.852 -12.124 1.00 95.94 93 THR A N 1
ATOM 720 C CA . THR A 1 93 ? 3.593 -9.826 -12.926 1.00 95.94 93 THR A CA 1
ATOM 721 C C . THR A 1 93 ? 3.898 -10.009 -14.412 1.00 95.94 93 THR A C 1
ATOM 723 O O . THR A 1 93 ? 2.979 -10.040 -15.227 1.00 95.94 93 THR A O 1
ATOM 726 N N . MET A 1 94 ? 5.169 -10.207 -14.775 1.00 96.38 94 MET A N 1
ATOM 727 C CA . MET A 1 94 ? 5.573 -10.396 -16.171 1.00 96.38 94 MET A CA 1
ATOM 728 C C . MET A 1 94 ? 5.070 -11.708 -16.779 1.00 96.38 94 MET A C 1
ATOM 730 O O . MET A 1 94 ? 4.534 -11.685 -17.886 1.00 96.38 94 MET A O 1
ATOM 734 N N . ARG A 1 95 ? 5.125 -12.822 -16.041 1.00 96.06 95 ARG A N 1
ATOM 735 C CA . ARG A 1 95 ? 4.545 -14.110 -16.476 1.00 96.06 95 ARG A CA 1
ATOM 736 C C . ARG A 1 95 ? 3.027 -14.043 -16.672 1.00 96.06 95 ARG A C 1
ATOM 738 O O . ARG A 1 95 ? 2.495 -14.676 -17.579 1.00 96.06 95 ARG A O 1
ATOM 745 N N . LEU A 1 96 ? 2.318 -13.273 -15.843 1.00 96.94 96 LEU A N 1
ATOM 746 C CA . LEU A 1 96 ? 0.884 -13.034 -16.022 1.00 96.94 96 LEU A CA 1
ATOM 747 C C . LEU A 1 96 ? 0.600 -12.136 -17.238 1.00 96.94 96 LEU A C 1
ATOM 749 O O . LEU A 1 96 ? -0.362 -12.381 -17.965 1.00 96.94 96 LEU A O 1
ATOM 753 N N . ILE A 1 97 ? 1.433 -11.119 -17.482 1.00 95.56 97 ILE A N 1
ATOM 754 C CA . ILE A 1 97 ? 1.334 -10.263 -18.673 1.00 95.56 97 ILE A CA 1
ATOM 755 C C . ILE A 1 97 ? 1.562 -11.077 -19.950 1.00 95.56 97 ILE A C 1
ATOM 757 O O . ILE A 1 97 ? 0.772 -10.919 -20.881 1.00 95.56 97 ILE A O 1
ATOM 761 N N . ASP A 1 98 ? 2.565 -11.961 -19.991 1.00 94.31 98 ASP A N 1
ATOM 762 C CA . ASP A 1 98 ? 2.780 -12.865 -21.128 1.00 94.31 98 ASP A CA 1
ATOM 763 C C . ASP A 1 98 ? 1.578 -13.795 -21.344 1.00 94.31 98 ASP A C 1
ATOM 765 O O . ASP A 1 98 ? 1.013 -13.842 -22.437 1.00 94.31 98 ASP A O 1
ATOM 769 N N . PHE A 1 99 ? 1.080 -14.447 -20.289 1.00 95.94 99 PHE A N 1
ATOM 770 C CA . PHE A 1 99 ? -0.099 -15.302 -20.409 1.00 95.94 99 PHE A CA 1
ATOM 771 C C . PHE A 1 99 ? -1.324 -14.548 -20.960 1.00 95.94 99 PHE A C 1
ATOM 773 O O . PHE A 1 99 ? -1.960 -14.989 -21.921 1.00 95.94 99 PHE A O 1
ATOM 780 N N . MET A 1 100 ? -1.638 -13.380 -20.400 1.00 95.88 100 MET A N 1
ATOM 781 C CA . MET A 1 100 ? -2.806 -12.596 -20.807 1.00 95.88 100 MET A CA 1
ATOM 782 C C . MET A 1 100 ? -2.651 -11.979 -22.204 1.00 95.88 100 MET A C 1
ATOM 784 O O . MET A 1 100 ? -3.594 -12.013 -22.998 1.00 95.88 100 MET A O 1
ATOM 788 N N . CYS A 1 101 ? -1.481 -11.418 -22.525 1.00 92.88 101 CYS A N 1
ATOM 789 C CA . CYS A 1 101 ? -1.260 -10.697 -23.780 1.00 92.88 101 CYS A CA 1
ATOM 790 C C . CYS A 1 101 ? -0.806 -11.609 -24.923 1.00 92.88 101 CYS A C 1
ATOM 792 O O . CYS A 1 101 ? -1.309 -11.475 -26.036 1.00 92.88 101 CYS A O 1
ATOM 794 N N . GLY A 1 102 ? 0.119 -12.530 -24.657 1.00 90.50 102 GLY A N 1
ATOM 795 C CA . GLY A 1 102 ? 0.649 -13.494 -25.618 1.00 90.50 102 GLY A CA 1
ATOM 796 C C . GLY A 1 102 ? -0.328 -14.626 -25.910 1.00 90.50 102 GLY A C 1
ATOM 797 O O . GLY A 1 102 ? -0.727 -14.811 -27.059 1.00 90.50 102 GLY A O 1
ATOM 798 N N . ASN A 1 103 ? -0.774 -15.348 -24.876 1.00 92.12 103 ASN A N 1
ATOM 799 C CA . ASN A 1 103 ? -1.600 -16.546 -25.075 1.00 92.12 103 ASN A CA 1
ATOM 800 C C . ASN A 1 103 ? -3.094 -16.233 -25.248 1.00 92.12 103 ASN A C 1
ATOM 802 O O . ASN A 1 103 ? -3.754 -16.864 -26.074 1.00 92.12 103 ASN A O 1
ATOM 806 N N . LEU A 1 104 ? -3.638 -15.255 -24.511 1.00 93.12 104 LEU A N 1
ATOM 807 C CA . LEU A 1 104 ? -5.067 -14.907 -24.580 1.00 93.12 104 LEU A CA 1
ATOM 808 C C . LEU A 1 104 ? -5.387 -13.671 -25.446 1.00 93.12 104 LEU A C 1
ATOM 810 O O . LEU A 1 104 ? -6.561 -13.358 -25.637 1.00 93.12 104 LEU A O 1
ATOM 814 N N . SER A 1 105 ? -4.385 -12.974 -26.000 1.00 92.19 105 SER A N 1
ATOM 815 C CA . SER A 1 105 ? -4.557 -11.764 -26.836 1.00 92.19 105 SER A CA 1
ATOM 816 C C . SER A 1 105 ? -5.301 -10.589 -26.165 1.00 92.19 105 SER A C 1
ATOM 818 O O . SER A 1 105 ? -5.783 -9.674 -26.850 1.00 92.19 105 SER A O 1
ATOM 820 N N . TRP A 1 106 ? -5.395 -10.575 -24.832 1.00 93.19 106 TRP A N 1
ATOM 821 C CA . TRP A 1 106 ? -5.868 -9.410 -24.081 1.00 93.19 106 TRP A CA 1
ATOM 822 C C . TRP A 1 106 ? -4.841 -8.272 -24.186 1.00 93.19 106 TRP A C 1
ATOM 824 O O . TRP A 1 106 ? -3.675 -8.489 -24.494 1.00 93.19 106 TRP A O 1
ATOM 834 N N . THR A 1 107 ? -5.254 -7.028 -23.951 1.00 90.81 107 THR A N 1
ATOM 835 C CA . THR A 1 107 ? -4.324 -5.884 -23.948 1.00 90.81 107 THR A CA 1
ATOM 836 C C . THR A 1 107 ? -4.130 -5.353 -22.545 1.00 90.81 107 THR A C 1
ATOM 838 O O . THR A 1 107 ? -5.083 -4.853 -21.943 1.00 90.81 107 THR A O 1
ATOM 841 N N . LEU A 1 108 ? -2.885 -5.368 -22.065 1.00 91.69 108 LEU A N 1
ATOM 842 C CA . LEU A 1 108 ? -2.493 -4.650 -20.859 1.00 91.69 108 LEU A CA 1
ATOM 843 C C . LEU A 1 108 ? -2.840 -3.159 -20.995 1.00 91.69 108 LEU A C 1
ATOM 845 O O . LEU A 1 108 ? -2.393 -2.478 -21.925 1.00 91.69 108 LEU A O 1
ATOM 849 N N . ALA A 1 109 ? -3.681 -2.669 -20.087 1.00 87.69 109 ALA A N 1
ATOM 850 C CA . ALA A 1 109 ? -4.211 -1.311 -20.103 1.00 87.69 109 ALA A CA 1
ATOM 851 C C . ALA A 1 109 ? -3.688 -0.454 -18.950 1.00 87.69 109 ALA A C 1
ATOM 853 O O . ALA A 1 109 ? -3.477 0.740 -19.147 1.00 87.69 109 ALA A O 1
ATOM 854 N N . VAL A 1 110 ? -3.516 -1.054 -17.771 1.00 86.31 110 VAL A N 1
ATOM 855 C CA . VAL A 1 110 ? -2.946 -0.431 -16.571 1.00 86.31 110 VAL A CA 1
ATOM 856 C C . VAL A 1 110 ? -2.181 -1.509 -15.812 1.00 86.31 110 VAL A C 1
ATOM 858 O O . VAL A 1 110 ? -2.654 -2.639 -15.719 1.00 86.31 110 VAL A O 1
ATOM 861 N N . VAL A 1 111 ? -1.045 -1.145 -15.230 1.00 89.12 111 VAL A N 1
ATOM 862 C CA . VAL A 1 111 ? -0.537 -1.799 -14.020 1.00 89.12 111 VAL A CA 1
ATOM 863 C C . VAL A 1 111 ? -0.449 -0.712 -12.968 1.00 89.12 111 VAL A C 1
ATOM 865 O O . VAL A 1 111 ? 0.009 0.381 -13.291 1.00 89.12 111 VAL A O 1
ATOM 868 N N . ASN A 1 112 ? -0.874 -0.997 -11.748 1.00 86.56 112 ASN A N 1
ATOM 869 C CA . ASN A 1 112 ? -0.723 -0.156 -10.569 1.00 86.56 112 ASN A CA 1
ATOM 870 C C . ASN A 1 112 ? -0.040 -1.003 -9.490 1.00 86.56 112 ASN A C 1
ATOM 872 O O . ASN A 1 112 ? -0.455 -2.132 -9.262 1.00 86.56 112 ASN A O 1
ATOM 876 N N . GLY A 1 113 ? 1.013 -0.490 -8.865 1.00 84.12 113 GLY A N 1
ATOM 877 C CA . GLY A 1 113 ? 1.812 -1.220 -7.879 1.00 84.12 113 GLY A CA 1
ATOM 878 C C . GLY A 1 113 ? 2.029 -0.360 -6.644 1.00 84.12 113 GLY A C 1
ATOM 879 O O . GLY A 1 113 ? 2.177 0.859 -6.763 1.00 84.12 113 GLY A O 1
ATOM 880 N N . GLY A 1 114 ? 2.032 -0.975 -5.466 1.00 82.69 114 GLY A N 1
ATOM 881 C CA . GLY A 1 114 ? 2.174 -0.250 -4.211 1.00 82.69 114 GLY A CA 1
ATOM 882 C C . GLY A 1 114 ? 2.388 -1.156 -3.006 1.00 82.69 114 GLY A C 1
ATOM 883 O O . GLY A 1 114 ? 2.334 -2.378 -3.103 1.00 82.69 114 GLY A O 1
ATOM 884 N N . ASN A 1 115 ? 2.621 -0.523 -1.854 1.00 82.69 115 ASN A N 1
ATOM 885 C CA . ASN A 1 115 ? 2.796 -1.219 -0.583 1.00 82.69 115 ASN A CA 1
ATOM 886 C C . ASN A 1 115 ? 1.748 -0.756 0.414 1.00 82.69 115 ASN A C 1
ATOM 888 O O . ASN A 1 115 ? 1.638 0.438 0.723 1.00 82.69 115 ASN A O 1
ATOM 892 N N . VAL A 1 116 ? 1.014 -1.728 0.930 1.00 80.50 116 VAL A N 1
ATOM 893 C CA . VAL A 1 116 ? -0.075 -1.588 1.887 1.00 80.50 116 VAL A CA 1
ATOM 894 C C . VAL A 1 116 ? 0.283 -2.340 3.177 1.00 80.50 116 VAL A C 1
ATOM 896 O O . VAL A 1 116 ? 1.439 -2.694 3.410 1.00 80.50 116 VAL A O 1
ATOM 899 N N . GLY A 1 117 ? -0.676 -2.514 4.084 1.00 75.44 117 GLY A N 1
ATOM 900 C CA . GLY A 1 117 ? -0.392 -2.998 5.438 1.00 75.44 117 GLY A CA 1
ATOM 901 C C . GLY A 1 117 ? 0.067 -1.885 6.387 1.00 75.44 117 GLY A C 1
ATOM 902 O O . GLY A 1 117 ? 0.162 -0.707 6.025 1.00 75.44 117 GLY A O 1
ATOM 903 N N . GLU A 1 118 ? 0.286 -2.234 7.656 1.00 66.50 118 GLU A N 1
ATOM 904 C CA . GLU A 1 118 ? 0.614 -1.238 8.684 1.00 66.50 118 GLU A CA 1
ATOM 905 C C . GLU A 1 118 ? 2.046 -0.713 8.522 1.00 66.50 118 GLU A C 1
ATOM 907 O O . GLU A 1 118 ? 2.252 0.502 8.641 1.00 66.50 118 GLU A O 1
ATOM 912 N N . ASN A 1 119 ? 2.978 -1.600 8.148 1.00 67.69 119 ASN A N 1
ATOM 913 C CA . ASN A 1 119 ? 4.414 -1.333 8.036 1.00 67.69 119 ASN A CA 1
ATOM 914 C C . ASN A 1 119 ? 4.906 -1.245 6.580 1.00 67.69 119 ASN A C 1
ATOM 916 O O . ASN A 1 119 ? 6.114 -1.241 6.354 1.00 67.69 119 ASN A O 1
ATOM 920 N N . ARG A 1 120 ? 3.988 -1.189 5.599 1.00 72.75 120 ARG A N 1
ATOM 921 C CA . ARG A 1 120 ? 4.295 -1.341 4.157 1.00 72.75 120 ARG A CA 1
ATOM 922 C C . ARG A 1 120 ? 4.948 -2.692 3.838 1.00 72.75 120 ARG A C 1
ATOM 924 O O . ARG A 1 120 ? 5.830 -2.790 2.990 1.00 72.75 120 ARG A O 1
ATOM 931 N N . ASP A 1 121 ? 4.507 -3.697 4.585 1.00 77.31 121 ASP A N 1
ATOM 932 C CA . ASP A 1 121 ? 4.909 -5.099 4.569 1.00 77.31 121 ASP A CA 1
ATOM 933 C C . ASP A 1 121 ? 4.119 -5.935 3.551 1.00 77.31 121 ASP A C 1
ATOM 935 O O . ASP A 1 121 ? 4.622 -6.948 3.076 1.00 77.31 121 ASP A O 1
ATOM 939 N N . VAL A 1 122 ? 2.924 -5.486 3.156 1.00 86.44 122 VAL A N 1
ATOM 940 C CA . VAL A 1 122 ? 2.133 -6.122 2.098 1.00 86.44 122 VAL A CA 1
ATOM 941 C C . VAL A 1 122 ? 2.432 -5.439 0.764 1.00 86.44 122 VAL A C 1
ATOM 943 O O . VAL A 1 122 ? 2.183 -4.244 0.605 1.00 86.44 122 VAL A O 1
ATOM 946 N N . ARG A 1 123 ? 2.954 -6.194 -0.200 1.00 89.25 123 ARG A N 1
ATOM 947 C CA . ARG A 1 123 ? 3.116 -5.795 -1.601 1.00 89.25 123 ARG A CA 1
ATOM 948 C C . ARG A 1 123 ? 1.806 -6.034 -2.360 1.00 89.25 123 ARG A C 1
ATOM 950 O O . ARG A 1 123 ? 1.166 -7.063 -2.165 1.00 89.25 123 ARG A O 1
ATOM 957 N N . GLU A 1 124 ? 1.425 -5.113 -3.239 1.00 91.62 124 GLU A N 1
ATOM 958 C CA . GLU A 1 124 ? 0.202 -5.175 -4.052 1.00 91.62 124 GLU A CA 1
ATOM 959 C C . GLU A 1 124 ? 0.527 -4.785 -5.504 1.00 91.62 124 GLU A C 1
ATOM 961 O O . GLU A 1 124 ? 1.286 -3.845 -5.766 1.00 91.62 124 GLU A O 1
ATOM 966 N N . THR A 1 125 ? -0.020 -5.505 -6.483 1.00 93.19 125 THR A N 1
ATOM 967 C CA . THR A 1 125 ? 0.070 -5.154 -7.906 1.00 93.19 125 THR A CA 1
ATOM 968 C C . THR A 1 125 ? -1.231 -5.496 -8.615 1.00 93.19 125 THR A C 1
ATOM 970 O O . THR A 1 125 ? -1.567 -6.660 -8.803 1.00 93.19 125 THR A O 1
ATOM 973 N N . GLN A 1 126 ? -1.945 -4.463 -9.042 1.00 93.56 126 GLN A N 1
ATOM 974 C CA . GLN A 1 126 ? -3.186 -4.534 -9.803 1.00 93.56 126 GLN A CA 1
ATOM 975 C C . GLN A 1 126 ? -2.885 -4.396 -11.294 1.00 93.56 126 GLN A C 1
ATOM 977 O O . GLN A 1 126 ? -2.325 -3.393 -11.739 1.00 93.56 126 GLN A O 1
ATOM 982 N N . LEU A 1 127 ? -3.309 -5.368 -12.089 1.00 94.81 127 LEU A N 1
ATOM 983 C CA . LEU A 1 127 ? -3.230 -5.355 -13.542 1.00 94.81 127 LEU A CA 1
ATOM 984 C C . LEU A 1 127 ? -4.641 -5.232 -14.112 1.00 94.81 127 LEU A C 1
ATOM 986 O O . LEU A 1 127 ? -5.520 -6.013 -13.764 1.00 94.81 127 LEU A O 1
ATOM 990 N N . ILE A 1 128 ? -4.862 -4.285 -15.023 1.00 93.19 128 ILE A N 1
ATOM 991 C CA . ILE A 1 128 ? -6.117 -4.172 -15.772 1.00 93.19 128 ILE A CA 1
ATOM 992 C C . ILE A 1 128 ? -5.843 -4.529 -17.225 1.00 93.19 128 ILE A C 1
ATOM 994 O O . ILE A 1 128 ? -5.060 -3.856 -17.905 1.00 93.19 128 ILE A O 1
ATOM 998 N N . PHE A 1 129 ? -6.554 -5.534 -17.722 1.00 93.38 129 PHE A N 1
ATOM 999 C CA . PHE A 1 129 ? -6.529 -5.937 -19.119 1.00 93.38 129 PHE A CA 1
ATOM 1000 C C . PHE A 1 129 ? -7.852 -5.591 -19.810 1.00 93.38 129 PHE A C 1
ATOM 1002 O O . PHE A 1 129 ? -8.937 -5.708 -19.239 1.00 93.38 129 PHE A O 1
ATOM 1009 N N . LYS A 1 130 ? -7.757 -5.168 -21.071 1.00 92.06 130 LYS A N 1
ATOM 1010 C CA . LYS A 1 130 ? -8.882 -5.010 -22.002 1.00 92.06 130 LYS A CA 1
ATOM 1011 C C . LYS A 1 130 ? -9.063 -6.290 -22.802 1.00 92.06 130 LYS A C 1
ATOM 1013 O O . LYS A 1 130 ? -8.066 -6.890 -23.210 1.00 92.06 130 LYS A O 1
ATOM 1018 N N . ALA A 1 131 ? -10.317 -6.636 -23.077 1.00 90.19 131 ALA A N 1
ATOM 1019 C CA . ALA A 1 131 ? -10.679 -7.773 -23.914 1.00 90.19 131 ALA A CA 1
ATOM 1020 C C . ALA A 1 131 ? -9.921 -7.816 -25.261 1.00 90.19 131 ALA A C 1
ATOM 1022 O O . ALA A 1 131 ? -9.546 -6.761 -25.795 1.00 90.19 131 ALA A O 1
ATOM 1023 N N . PRO A 1 132 ? -9.745 -9.012 -25.853 1.00 87.38 132 PRO A N 1
ATOM 1024 C CA . PRO A 1 132 ? -9.147 -9.167 -27.170 1.00 87.38 132 PRO A CA 1
ATOM 1025 C C . PRO A 1 132 ? -9.863 -8.340 -28.242 1.00 87.38 132 PRO A C 1
ATOM 1027 O O . PRO A 1 132 ? -11.091 -8.289 -28.313 1.00 87.38 132 PRO A O 1
ATOM 1030 N N . HIS A 1 133 ? -9.080 -7.702 -29.107 1.00 80.31 133 HIS A N 1
ATOM 1031 C CA . HIS A 1 133 ? -9.560 -6.946 -30.258 1.00 80.31 133 HIS A CA 1
ATOM 1032 C C . HIS A 1 133 ? -8.738 -7.344 -31.497 1.00 80.31 133 HIS A C 1
ATOM 1034 O O . HIS A 1 133 ? -7.534 -7.552 -31.361 1.00 80.31 133 HIS A O 1
ATOM 1040 N N . PRO A 1 134 ? -9.309 -7.401 -32.720 1.00 76.44 134 PRO A N 1
ATOM 1041 C CA . PRO A 1 134 ? -8.598 -7.866 -33.924 1.00 76.44 134 PRO A CA 1
ATOM 1042 C C . PRO A 1 134 ? -7.372 -7.047 -34.369 1.00 76.44 134 PRO A C 1
ATOM 1044 O O . PRO A 1 134 ? -6.740 -7.398 -35.359 1.00 76.44 134 PRO A O 1
ATOM 1047 N N . MET A 1 135 ? -7.061 -5.940 -33.685 1.00 73.88 135 MET A N 1
ATOM 1048 C CA . MET A 1 135 ? -5.839 -5.146 -33.892 1.00 73.88 135 MET A CA 1
ATOM 1049 C C . MET A 1 135 ? -4.895 -5.160 -32.679 1.00 73.88 135 MET A C 1
ATOM 1051 O O . MET A 1 135 ? -3.943 -4.385 -32.650 1.00 73.88 135 MET A O 1
ATOM 1055 N N . ASN A 1 136 ? -5.155 -6.001 -31.673 1.00 74.00 136 ASN A N 1
ATOM 1056 C CA . ASN A 1 136 ? -4.185 -6.260 -30.616 1.00 74.00 136 ASN A CA 1
ATOM 1057 C C . ASN A 1 136 ? -3.021 -7.026 -31.244 1.00 74.00 136 ASN A C 1
ATOM 1059 O O . ASN A 1 136 ? -3.202 -8.133 -31.749 1.00 74.00 136 ASN A O 1
ATOM 1063 N N . LEU A 1 137 ? -1.837 -6.424 -31.230 1.00 73.56 137 LEU A N 1
ATOM 1064 C CA . LEU A 1 137 ? -0.607 -7.120 -31.567 1.00 73.56 137 LEU A CA 1
ATOM 1065 C C . LEU A 1 137 ? -0.097 -7.800 -30.297 1.00 73.56 137 LEU A C 1
ATOM 1067 O O . LEU A 1 137 ? 0.015 -7.148 -29.257 1.00 73.56 137 LEU A O 1
ATOM 1071 N N . VAL A 1 138 ? 0.230 -9.090 -30.392 1.00 83.00 138 VAL A N 1
ATOM 1072 C CA . VAL A 1 138 ? 1.081 -9.736 -29.389 1.00 83.00 138 VAL A CA 1
ATOM 1073 C C . VAL A 1 138 ? 2.417 -9.003 -29.424 1.00 83.00 138 VAL A C 1
ATOM 1075 O O . VAL A 1 138 ? 3.061 -8.929 -30.470 1.00 83.00 138 VAL A O 1
ATOM 1078 N N . ALA A 1 139 ? 2.780 -8.405 -28.296 1.00 87.38 139 ALA A N 1
ATOM 1079 C CA . ALA A 1 139 ? 3.948 -7.554 -28.165 1.00 87.38 139 ALA A CA 1
ATOM 1080 C C . ALA A 1 139 ? 4.756 -7.997 -26.937 1.00 87.38 139 ALA A C 1
ATOM 1082 O O . ALA A 1 139 ? 4.160 -8.178 -25.870 1.00 87.38 139 ALA A O 1
ATOM 1083 N N . PRO A 1 140 ? 6.085 -8.139 -27.055 1.00 92.69 140 PRO A N 1
ATOM 1084 C CA . PRO A 1 140 ? 6.973 -8.350 -25.918 1.00 92.69 140 PRO A CA 1
ATOM 1085 C C . PRO A 1 140 ? 6.820 -7.238 -24.880 1.00 92.69 140 PRO A C 1
ATOM 1087 O O . PRO A 1 140 ? 6.643 -6.066 -25.234 1.00 92.69 140 PRO A O 1
ATOM 1090 N N . HIS A 1 141 ? 6.914 -7.604 -23.604 1.00 94.88 141 HIS A N 1
ATOM 1091 C CA . HIS A 1 141 ? 6.883 -6.672 -22.482 1.00 94.88 141 HIS A CA 1
ATOM 1092 C C . HIS A 1 141 ? 8.167 -6.804 -21.650 1.00 94.88 141 HIS A C 1
ATOM 1094 O O . HIS A 1 141 ? 8.793 -7.860 -21.607 1.00 94.88 141 HIS A O 1
ATOM 1100 N N . LEU A 1 142 ? 8.537 -5.728 -20.960 1.00 95.94 142 LEU A N 1
ATOM 1101 C CA . LEU A 1 142 ? 9.724 -5.629 -20.111 1.00 95.94 142 LEU A CA 1
ATOM 1102 C C . LEU A 1 142 ? 9.361 -4.825 -18.862 1.00 95.94 142 LEU A C 1
ATOM 1104 O O . LEU A 1 142 ? 8.853 -3.714 -18.994 1.00 95.94 142 LEU A O 1
ATOM 1108 N N . LEU A 1 143 ? 9.648 -5.340 -17.670 1.00 96.75 143 LEU A N 1
ATOM 1109 C CA . LEU A 1 143 ? 9.553 -4.599 -16.414 1.00 96.75 143 LEU A CA 1
ATOM 1110 C C . LEU A 1 143 ? 10.960 -4.290 -15.909 1.00 96.75 143 LEU A C 1
ATOM 1112 O O . LEU A 1 143 ? 11.808 -5.177 -15.829 1.00 96.75 143 LEU A O 1
ATOM 1116 N N . VAL A 1 144 ? 11.188 -3.033 -15.538 1.00 97.31 144 VAL A N 1
ATOM 1117 C CA . VAL A 1 144 ? 12.368 -2.609 -14.782 1.00 97.31 144 VAL A CA 1
ATOM 1118 C C . VAL A 1 144 ? 11.909 -1.961 -13.486 1.00 97.31 144 VAL A C 1
ATOM 1120 O O . VAL A 1 144 ? 11.152 -0.990 -13.512 1.00 97.31 144 VAL A O 1
ATOM 1123 N N . GLU A 1 145 ? 12.365 -2.490 -12.356 1.00 95.38 145 GLU A N 1
ATOM 1124 C CA . GLU A 1 145 ? 12.130 -1.916 -11.035 1.00 95.38 145 GLU A CA 1
ATOM 1125 C C . GLU A 1 145 ? 13.431 -1.316 -10.500 1.00 95.38 145 GLU A C 1
ATOM 1127 O O . GLU A 1 145 ? 14.459 -1.983 -10.414 1.00 95.38 145 GLU A O 1
ATOM 1132 N N . VAL A 1 146 ? 13.396 -0.032 -10.151 1.00 94.88 146 VAL A N 1
ATOM 1133 C CA . VAL A 1 146 ? 14.537 0.686 -9.571 1.00 94.88 146 VAL A CA 1
ATOM 1134 C C . VAL A 1 146 ? 14.235 0.958 -8.104 1.00 94.88 146 VAL A C 1
ATOM 1136 O O . VAL A 1 146 ? 13.195 1.540 -7.795 1.00 94.88 146 VAL A O 1
ATOM 1139 N N . ARG A 1 147 ? 15.144 0.583 -7.197 1.00 92.06 147 ARG A N 1
ATOM 1140 C CA . ARG A 1 147 ? 14.995 0.772 -5.747 1.00 92.06 147 ARG A CA 1
ATOM 1141 C C . ARG A 1 147 ? 16.055 1.704 -5.179 1.00 92.06 147 ARG A C 1
ATOM 1143 O O . ARG A 1 147 ? 17.254 1.508 -5.373 1.00 92.06 147 ARG A O 1
ATOM 1150 N N . SER A 1 148 ? 15.627 2.677 -4.377 1.00 91.12 148 SER A N 1
ATOM 1151 C CA . SER A 1 148 ? 16.519 3.661 -3.750 1.00 91.12 148 SER A CA 1
ATOM 1152 C C . SER A 1 148 ? 17.460 3.068 -2.693 1.00 91.12 148 SER A C 1
ATOM 1154 O O . SER A 1 148 ? 18.320 3.787 -2.191 1.00 91.12 148 SER A O 1
ATOM 1156 N N . ALA A 1 149 ? 17.300 1.789 -2.333 1.00 90.56 149 ALA A N 1
ATOM 1157 C CA . ALA A 1 149 ? 18.253 1.044 -1.510 1.00 90.56 149 ALA A CA 1
ATOM 1158 C C . ALA A 1 149 ? 19.549 0.668 -2.258 1.00 90.56 149 ALA A C 1
ATOM 1160 O O . ALA A 1 149 ? 20.486 0.209 -1.614 1.00 90.56 149 ALA A O 1
ATOM 1161 N N . GLY A 1 150 ? 19.620 0.884 -3.579 1.00 94.12 150 GLY A N 1
ATOM 1162 C CA . GLY A 1 150 ? 20.804 0.584 -4.388 1.00 94.12 150 GLY A CA 1
ATOM 1163 C C . GLY A 1 150 ? 20.620 -0.538 -5.406 1.00 94.12 150 GLY A C 1
ATOM 1164 O O . GLY A 1 150 ? 21.613 -0.972 -5.974 1.00 94.12 150 GLY A O 1
ATOM 1165 N N . PHE A 1 151 ? 19.394 -0.999 -5.661 1.00 95.56 151 PHE A N 1
ATOM 1166 C CA . PHE A 1 151 ? 19.142 -2.189 -6.478 1.00 95.56 151 PHE A CA 1
ATOM 1167 C C . PHE A 1 151 ? 18.304 -1.891 -7.721 1.00 95.56 151 PHE A C 1
ATOM 1169 O O . PHE A 1 151 ? 17.484 -0.967 -7.734 1.00 95.56 151 PHE A O 1
ATOM 1176 N N . ILE A 1 152 ? 18.523 -2.684 -8.767 1.00 97.19 152 ILE A N 1
ATOM 1177 C CA . ILE A 1 152 ? 17.760 -2.658 -10.015 1.00 97.19 152 ILE A CA 1
ATOM 1178 C C . ILE A 1 152 ? 17.371 -4.096 -10.355 1.00 97.19 152 ILE A C 1
ATOM 1180 O O . ILE A 1 152 ? 18.226 -4.979 -10.397 1.00 97.19 152 ILE A O 1
ATOM 1184 N N . GLU A 1 153 ? 16.093 -4.319 -10.628 1.00 96.50 153 GLU A N 1
ATOM 1185 C CA . GLU A 1 153 ? 15.553 -5.587 -11.115 1.00 96.50 153 GLU A CA 1
ATOM 1186 C C . GLU A 1 153 ? 15.057 -5.424 -12.542 1.00 96.50 153 GLU A C 1
ATOM 1188 O O . GLU A 1 153 ? 14.424 -4.424 -12.886 1.00 96.50 153 GLU A O 1
ATOM 1193 N N . VAL A 1 154 ? 15.312 -6.432 -13.371 1.00 97.56 154 VAL A N 1
ATOM 1194 C CA . VAL A 1 154 ? 14.722 -6.547 -14.703 1.00 97.56 154 VAL A CA 1
ATOM 1195 C C . VAL A 1 154 ? 14.005 -7.884 -14.798 1.00 97.56 154 VAL A C 1
ATOM 1197 O O . VAL A 1 154 ? 14.601 -8.928 -14.540 1.00 97.56 154 VAL A O 1
ATOM 1200 N N . CYS A 1 155 ? 12.729 -7.832 -15.170 1.00 96.94 155 CYS A N 1
ATOM 1201 C CA . CYS A 1 155 ? 11.881 -8.995 -15.406 1.00 96.94 155 CYS A CA 1
ATOM 1202 C C . CYS A 1 155 ? 11.366 -8.941 -16.849 1.00 96.94 155 CYS A C 1
ATOM 1204 O O . CYS A 1 155 ? 10.767 -7.940 -17.254 1.00 96.94 155 CYS A O 1
ATOM 1206 N N . ALA A 1 156 ? 11.623 -9.976 -17.644 1.00 92.75 156 ALA A N 1
ATOM 1207 C CA . ALA A 1 156 ? 11.357 -9.963 -19.076 1.00 92.75 156 ALA A CA 1
ATOM 1208 C C . ALA A 1 156 ? 11.240 -11.384 -19.645 1.00 92.75 156 ALA A C 1
ATOM 1210 O O . ALA A 1 156 ? 12.225 -12.116 -19.689 1.00 92.75 156 ALA A O 1
ATOM 1211 N N . ASP A 1 157 ? 10.063 -11.734 -20.167 1.00 86.12 157 ASP A N 1
ATOM 1212 C CA . ASP A 1 157 ? 9.885 -12.947 -20.970 1.00 86.12 157 ASP A CA 1
ATOM 1213 C C . ASP A 1 157 ? 10.053 -12.566 -22.451 1.00 86.12 157 ASP A C 1
ATOM 1215 O O . ASP A 1 157 ? 9.162 -11.970 -23.063 1.00 86.12 157 ASP A O 1
ATOM 1219 N N . LEU A 1 158 ? 11.265 -12.763 -22.983 1.00 88.19 158 LEU A N 1
ATOM 1220 C CA . LEU A 1 158 ? 11.682 -12.286 -24.306 1.00 88.19 158 LEU A CA 1
ATOM 1221 C C . LEU A 1 158 ? 12.249 -13.425 -25.155 1.00 88.19 158 LEU A C 1
ATOM 1223 O O . LEU A 1 158 ? 13.134 -14.165 -24.725 1.00 88.19 158 LEU A O 1
ATOM 1227 N N . ASP A 1 159 ? 11.805 -13.493 -26.409 1.00 85.31 159 ASP A N 1
ATOM 1228 C CA . ASP A 1 159 ? 12.400 -14.362 -27.425 1.00 85.31 159 ASP A CA 1
ATOM 1229 C C . ASP A 1 159 ? 13.826 -13.924 -27.836 1.00 85.31 159 ASP A C 1
ATOM 1231 O O . ASP A 1 159 ? 14.329 -12.862 -27.452 1.00 85.31 159 ASP A O 1
ATOM 1235 N N . GLU A 1 160 ? 14.488 -14.742 -28.662 1.00 85.44 160 GLU A N 1
ATOM 1236 C CA . GLU A 1 160 ? 15.847 -14.476 -29.158 1.00 85.44 160 GLU A CA 1
ATOM 1237 C C . GLU A 1 160 ? 15.984 -13.159 -29.950 1.00 85.44 160 GLU A C 1
ATOM 1239 O O . GLU A 1 160 ? 17.070 -12.578 -29.957 1.00 85.44 160 GLU A O 1
ATOM 1244 N N . GLU A 1 161 ? 14.922 -12.665 -30.601 1.00 85.25 161 GLU A N 1
ATOM 1245 C CA . GLU A 1 161 ? 14.955 -11.389 -31.334 1.00 85.25 161 GLU A CA 1
ATOM 1246 C C . GLU A 1 161 ? 14.970 -10.202 -30.359 1.00 85.25 161 GLU A C 1
ATOM 1248 O O . GLU A 1 161 ? 15.683 -9.215 -30.557 1.00 85.25 161 GLU A O 1
ATOM 1253 N N . ASN A 1 162 ? 14.196 -10.307 -29.279 1.00 86.38 162 ASN A N 1
ATOM 1254 C CA . ASN A 1 162 ? 13.976 -9.236 -28.316 1.00 86.38 162 ASN A CA 1
ATOM 1255 C C . ASN A 1 162 ? 15.030 -9.180 -27.201 1.00 86.38 162 ASN A C 1
ATOM 1257 O O . ASN A 1 162 ? 15.300 -8.101 -26.669 1.00 86.38 162 ASN A O 1
ATOM 1261 N N . ASN A 1 163 ? 15.676 -10.304 -26.883 1.00 91.31 163 ASN A N 1
ATOM 1262 C CA . ASN A 1 163 ? 16.658 -10.433 -25.797 1.00 91.31 163 ASN A CA 1
ATOM 1263 C C . ASN A 1 163 ? 17.874 -9.481 -25.931 1.00 91.31 163 ASN A C 1
ATOM 1265 O O . ASN A 1 163 ? 18.536 -9.150 -24.946 1.00 91.31 163 ASN A O 1
ATOM 1269 N N . ALA A 1 164 ? 18.143 -8.945 -27.129 1.00 91.81 164 ALA A N 1
ATOM 1270 C CA . ALA A 1 164 ? 19.197 -7.952 -27.358 1.00 91.81 164 ALA A CA 1
ATOM 1271 C C . ALA A 1 164 ? 19.092 -6.700 -26.454 1.00 91.81 164 ALA A C 1
ATOM 1273 O O . ALA A 1 164 ? 20.115 -6.077 -26.159 1.00 91.81 164 ALA A O 1
ATOM 1274 N N . ILE A 1 165 ? 17.890 -6.342 -25.974 1.00 94.69 165 ILE A N 1
ATOM 1275 C CA . ILE A 1 165 ? 17.723 -5.221 -25.036 1.00 94.69 165 ILE A CA 1
ATOM 1276 C C . ILE A 1 165 ? 18.358 -5.494 -23.666 1.00 94.69 165 ILE A C 1
ATOM 1278 O O . ILE A 1 165 ? 18.922 -4.573 -23.078 1.00 94.69 165 ILE A O 1
ATOM 1282 N N . LEU A 1 166 ? 18.364 -6.742 -23.179 1.00 95.25 166 LEU A N 1
ATOM 1283 C CA . LEU A 1 166 ? 18.948 -7.069 -21.872 1.00 95.25 166 LEU A CA 1
ATOM 1284 C C . LEU A 1 166 ? 20.466 -6.845 -21.868 1.00 95.25 166 LEU A C 1
ATOM 1286 O O . LEU A 1 166 ? 20.990 -6.250 -20.933 1.00 95.25 166 LEU A O 1
ATOM 1290 N N . GLY A 1 167 ? 21.157 -7.214 -22.953 1.00 94.19 167 GLY A N 1
ATOM 1291 C CA . GLY A 1 167 ? 22.591 -6.941 -23.117 1.00 94.19 167 GLY A CA 1
ATOM 1292 C C . GLY A 1 167 ? 22.932 -5.451 -23.274 1.00 94.19 167 GLY A C 1
ATOM 1293 O O . GLY A 1 167 ? 24.027 -5.023 -22.911 1.00 94.19 167 GLY A O 1
ATOM 1294 N N . SER A 1 168 ? 21.995 -4.641 -23.780 1.00 95.12 168 SER A N 1
ATOM 1295 C CA . SER A 1 168 ? 22.124 -3.175 -23.791 1.00 95.12 168 SER A CA 1
ATOM 1296 C C . SER A 1 168 ? 21.991 -2.596 -22.380 1.00 95.12 168 SER A C 1
ATOM 1298 O O . SER A 1 168 ? 22.799 -1.764 -21.965 1.00 95.12 168 SER A O 1
ATOM 1300 N N . LEU A 1 169 ? 21.009 -3.089 -21.617 1.00 96.50 169 LEU A N 1
ATOM 1301 C CA . LEU A 1 169 ? 20.781 -2.697 -20.227 1.00 96.50 169 LEU A CA 1
ATOM 1302 C C . LEU A 1 169 ? 21.936 -3.108 -19.306 1.00 96.50 169 LEU A C 1
ATOM 1304 O O . LEU A 1 169 ? 22.336 -2.290 -18.483 1.00 96.50 169 LEU A O 1
ATOM 1308 N N . ASP A 1 170 ? 22.534 -4.290 -19.497 1.00 97.00 170 ASP A N 1
ATOM 1309 C CA . ASP A 1 170 ? 23.765 -4.712 -18.807 1.00 97.00 170 ASP A CA 1
ATOM 1310 C C . ASP A 1 170 ? 24.861 -3.636 -18.918 1.00 97.00 170 ASP A C 1
ATOM 1312 O O . ASP A 1 170 ? 25.386 -3.145 -17.914 1.00 97.00 170 ASP A O 1
ATOM 1316 N N . GLY A 1 171 ? 25.189 -3.237 -20.154 1.00 97.06 171 GLY A N 1
ATOM 1317 C CA . GLY A 1 171 ? 26.211 -2.225 -20.424 1.00 97.06 171 GLY A CA 1
ATOM 1318 C C . GLY A 1 171 ? 25.827 -0.851 -19.877 1.00 97.06 171 GLY A C 1
ATOM 1319 O O . GLY A 1 171 ? 26.644 -0.176 -19.250 1.00 97.06 171 GLY A O 1
ATOM 1320 N N . TYR A 1 172 ? 24.566 -0.453 -20.048 1.00 97.00 172 TYR A N 1
ATOM 1321 C CA . TYR A 1 172 ? 24.064 0.822 -19.551 1.00 97.00 172 TYR A CA 1
ATOM 1322 C C . TYR A 1 172 ? 24.092 0.919 -18.018 1.00 97.00 172 TYR A C 1
ATOM 1324 O O . TYR A 1 172 ? 24.535 1.938 -17.488 1.00 97.00 172 TYR A O 1
ATOM 1332 N N . PHE A 1 173 ? 23.675 -0.114 -17.282 1.00 98.06 173 PHE A N 1
ATOM 1333 C CA . PHE A 1 173 ? 23.720 -0.103 -15.818 1.00 98.06 173 PHE A CA 1
ATOM 1334 C C . PHE A 1 173 ? 25.162 -0.157 -15.294 1.00 98.06 173 PHE A C 1
ATOM 1336 O O . PHE A 1 173 ? 25.496 0.583 -14.363 1.00 98.06 173 PHE A O 1
ATOM 1343 N N . ALA A 1 174 ? 26.053 -0.918 -15.938 1.00 97.81 174 ALA A N 1
ATOM 1344 C CA . ALA A 1 174 ? 27.483 -0.890 -15.629 1.00 97.81 174 ALA A CA 1
ATOM 1345 C C . ALA A 1 174 ? 28.103 0.510 -15.840 1.00 97.81 174 ALA A C 1
ATOM 1347 O O . ALA A 1 174 ? 28.889 0.981 -15.013 1.00 97.81 174 ALA A O 1
ATOM 1348 N N . ASP A 1 175 ? 27.717 1.231 -16.898 1.00 96.81 175 ASP A N 1
ATOM 1349 C CA . ASP A 1 175 ? 28.272 2.553 -17.204 1.00 96.81 175 ASP A CA 1
ATOM 1350 C C . ASP A 1 175 ? 27.617 3.707 -16.426 1.00 96.81 175 ASP A C 1
ATOM 1352 O O . ASP A 1 175 ? 28.336 4.530 -15.846 1.00 96.81 175 ASP A O 1
ATOM 1356 N N . ARG A 1 176 ? 26.283 3.795 -16.385 1.00 94.62 176 ARG A N 1
ATOM 1357 C CA . ARG A 1 176 ? 25.535 4.898 -15.751 1.00 94.62 176 ARG A CA 1
ATOM 1358 C C . ARG A 1 176 ? 25.381 4.712 -14.244 1.00 94.62 176 ARG A C 1
ATOM 1360 O O . ARG A 1 176 ? 25.597 5.669 -13.502 1.00 94.62 176 ARG A O 1
ATOM 1367 N N . PHE A 1 177 ? 25.024 3.505 -13.809 1.00 96.50 177 PHE A N 1
ATOM 1368 C CA . PHE A 1 177 ? 24.730 3.176 -12.408 1.00 96.50 177 PHE A CA 1
ATOM 1369 C C . PHE A 1 177 ? 25.919 2.537 -11.682 1.00 96.50 177 PHE A C 1
ATOM 1371 O O . PHE A 1 177 ? 25.814 2.230 -10.497 1.00 96.50 177 PHE A O 1
ATOM 1378 N N . LYS A 1 178 ? 27.051 2.327 -12.374 1.00 97.75 178 LYS A N 1
ATOM 1379 C CA . LYS A 1 178 ? 28.228 1.609 -11.846 1.00 97.75 178 LYS A CA 1
ATOM 1380 C C . LYS A 1 178 ? 27.856 0.262 -11.233 1.00 97.75 178 LYS A C 1
ATOM 1382 O O . LYS A 1 178 ? 28.450 -0.149 -10.241 1.00 97.75 178 LYS A O 1
ATOM 1387 N N . ALA A 1 179 ? 26.842 -0.372 -11.817 1.00 97.94 179 ALA A N 1
ATOM 1388 C CA . ALA A 1 179 ? 26.190 -1.521 -11.235 1.00 97.94 179 ALA A CA 1
ATOM 1389 C C . ALA A 1 179 ? 26.874 -2.832 -11.627 1.00 97.94 179 ALA A C 1
ATOM 1391 O O . ALA A 1 179 ? 27.384 -2.973 -12.741 1.00 97.94 179 ALA A O 1
ATOM 1392 N N . SER A 1 180 ? 26.844 -3.800 -10.719 1.00 97.94 180 SER A N 1
ATOM 1393 C CA . SER A 1 180 ? 27.255 -5.182 -10.960 1.00 97.94 180 SER A CA 1
ATOM 1394 C C . SER A 1 180 ? 26.047 -6.110 -10.942 1.00 97.94 180 SER A C 1
ATOM 1396 O O . SER A 1 180 ? 25.232 -6.042 -10.024 1.00 97.94 180 SER A O 1
ATOM 1398 N N . LEU A 1 181 ? 25.959 -6.990 -11.942 1.00 97.31 181 LEU A N 1
ATOM 1399 C CA . LEU A 1 181 ? 24.992 -8.087 -11.983 1.00 97.31 181 LEU A CA 1
ATOM 1400 C C . LEU A 1 181 ? 25.289 -9.092 -10.854 1.00 97.31 181 LEU A C 1
ATOM 1402 O O . LEU A 1 181 ? 26.448 -9.462 -10.654 1.00 97.31 181 LEU A O 1
ATOM 1406 N N . ILE A 1 182 ? 24.253 -9.546 -10.146 1.00 96.44 182 ILE A N 1
ATOM 1407 C CA . ILE A 1 182 ? 24.338 -10.512 -9.045 1.00 96.44 182 ILE A CA 1
ATOM 1408 C C . ILE A 1 182 ? 23.575 -11.794 -9.411 1.00 96.44 182 ILE A C 1
ATOM 1410 O O . ILE A 1 182 ? 22.350 -11.801 -9.507 1.00 96.44 182 ILE A O 1
ATOM 1414 N N . GLU A 1 183 ? 24.304 -12.900 -9.544 1.00 95.25 183 GLU A N 1
ATOM 1415 C CA . GLU A 1 183 ? 23.760 -14.249 -9.782 1.00 95.25 183 GLU A CA 1
ATOM 1416 C C . GLU A 1 183 ? 23.016 -14.809 -8.544 1.00 95.25 183 GLU A C 1
ATOM 1418 O O . GLU A 1 183 ? 23.220 -14.341 -7.419 1.00 95.25 183 GLU A O 1
ATOM 1423 N N . GLY A 1 184 ? 22.169 -15.834 -8.713 1.00 93.69 184 GLY A N 1
ATOM 1424 C CA . GLY A 1 184 ? 21.452 -16.480 -7.599 1.00 93.69 184 GLY A CA 1
ATOM 1425 C C . GLY A 1 184 ? 20.156 -15.770 -7.178 1.00 93.69 184 GLY A C 1
ATOM 1426 O O . GLY A 1 184 ? 19.783 -15.791 -5.993 1.00 93.69 184 GLY A O 1
ATOM 1427 N N . HIS A 1 185 ? 19.512 -15.101 -8.137 1.00 95.19 185 HIS A N 1
ATOM 1428 C CA . HIS A 1 185 ? 18.279 -14.314 -7.992 1.00 95.19 185 HIS A CA 1
ATOM 1429 C C . HIS A 1 185 ? 17.211 -14.668 -9.044 1.00 95.19 185 HIS A C 1
ATOM 1431 O O . HIS A 1 185 ? 16.202 -13.977 -9.155 1.00 95.19 185 HIS A O 1
ATOM 1437 N N . GLU A 1 186 ? 17.404 -15.773 -9.766 1.00 94.62 186 GLU A N 1
ATOM 1438 C CA . GLU A 1 186 ? 16.597 -16.215 -10.913 1.00 94.62 186 GLU A CA 1
ATOM 1439 C C . GLU A 1 186 ? 15.149 -16.586 -10.523 1.00 94.62 186 GLU A C 1
ATOM 1441 O O . GLU A 1 186 ? 14.241 -16.540 -11.351 1.00 94.62 186 GLU A O 1
ATOM 1446 N N . ASP A 1 187 ? 14.913 -16.908 -9.246 1.00 94.50 187 ASP A N 1
ATOM 1447 C CA . ASP A 1 187 ? 13.573 -17.129 -8.676 1.00 94.50 187 ASP A CA 1
ATOM 1448 C C . ASP A 1 187 ? 12.786 -15.818 -8.439 1.00 94.50 187 ASP A C 1
ATOM 1450 O O . ASP A 1 187 ? 11.586 -15.860 -8.151 1.00 94.50 187 ASP A O 1
ATOM 1454 N N . PHE A 1 188 ? 13.450 -14.658 -8.543 1.00 95.75 188 PHE A N 1
ATOM 1455 C CA . PHE A 1 188 ? 12.909 -13.331 -8.219 1.00 95.75 188 PHE A CA 1
ATOM 1456 C C . PHE A 1 188 ? 12.826 -12.399 -9.431 1.00 95.75 188 PHE A C 1
ATOM 1458 O O . PHE A 1 188 ? 11.850 -11.664 -9.565 1.00 95.75 188 PHE A O 1
ATOM 1465 N N . CYS A 1 189 ? 13.833 -12.431 -10.306 1.00 96.19 189 CYS A N 1
ATOM 1466 C CA . CYS A 1 189 ? 13.930 -11.612 -11.514 1.00 96.19 189 CYS A CA 1
ATOM 1467 C C . CYS A 1 189 ? 14.909 -12.240 -12.521 1.00 96.19 189 CYS A C 1
ATOM 1469 O O . CYS A 1 189 ? 15.739 -13.073 -12.156 1.00 96.19 189 CYS A O 1
ATOM 1471 N N . ASP A 1 190 ? 14.853 -11.813 -13.782 1.00 95.62 190 ASP A N 1
ATOM 1472 C CA . ASP A 1 190 ? 15.747 -12.318 -14.831 1.00 95.62 190 ASP A CA 1
ATOM 1473 C C . ASP A 1 190 ? 17.148 -11.695 -14.752 1.00 95.62 190 ASP A C 1
ATOM 1475 O O . ASP A 1 190 ? 18.128 -12.318 -15.163 1.00 95.62 190 ASP A O 1
ATOM 1479 N N . ARG A 1 191 ? 17.264 -10.470 -14.213 1.00 97.00 191 ARG A N 1
ATOM 1480 C CA . ARG A 1 191 ? 18.541 -9.811 -13.886 1.00 97.00 191 ARG A CA 1
ATOM 1481 C C . ARG A 1 191 ? 18.421 -8.984 -12.604 1.00 97.00 191 ARG A C 1
ATOM 1483 O O . ARG A 1 191 ? 17.578 -8.088 -12.539 1.00 97.00 191 ARG A O 1
ATOM 1490 N N . TYR A 1 192 ? 19.324 -9.217 -11.648 1.00 97.25 192 TYR A N 1
ATOM 1491 C CA . TYR A 1 192 ? 19.473 -8.409 -10.432 1.00 97.25 192 TYR A CA 1
ATOM 1492 C C . TYR A 1 192 ? 20.786 -7.632 -10.458 1.00 97.25 192 TYR A C 1
ATOM 1494 O O . TYR A 1 192 ? 21.837 -8.230 -10.680 1.00 97.25 192 TYR A O 1
ATOM 1502 N N . TYR A 1 193 ? 20.754 -6.323 -10.211 1.00 97.75 193 TYR A N 1
ATOM 1503 C CA . TYR A 1 193 ? 21.953 -5.486 -10.158 1.00 97.75 193 TYR A CA 1
ATOM 1504 C C . TYR A 1 193 ? 22.033 -4.706 -8.845 1.00 97.75 193 TYR A C 1
ATOM 1506 O O . TYR A 1 193 ? 21.054 -4.096 -8.419 1.00 97.75 193 TYR A O 1
ATOM 1514 N N . GLU A 1 194 ? 23.229 -4.645 -8.265 1.00 97.25 194 GLU A N 1
ATOM 1515 C CA . GLU A 1 194 ? 23.592 -3.705 -7.198 1.00 97.25 194 GLU A CA 1
ATOM 1516 C C . GLU A 1 194 ? 24.341 -2.524 -7.817 1.00 97.25 194 GLU A C 1
ATOM 1518 O O . GLU A 1 194 ? 25.337 -2.711 -8.516 1.00 97.25 194 GLU A O 1
ATOM 1523 N N . ALA A 1 195 ? 23.842 -1.309 -7.599 1.00 97.50 195 ALA A N 1
ATOM 1524 C CA . ALA A 1 195 ? 24.422 -0.065 -8.085 1.00 97.50 195 ALA A CA 1
ATOM 1525 C C . ALA A 1 195 ? 25.626 0.377 -7.242 1.00 97.50 195 ALA A C 1
ATOM 1527 O O . ALA A 1 195 ? 25.704 0.122 -6.042 1.00 97.50 195 ALA A O 1
ATOM 1528 N N . GLY A 1 196 ? 26.550 1.108 -7.866 1.00 96.88 196 GLY A N 1
ATOM 1529 C CA . GLY A 1 196 ? 27.757 1.578 -7.193 1.00 96.88 196 GLY A CA 1
ATOM 1530 C C . GLY A 1 196 ? 27.484 2.566 -6.051 1.00 96.88 196 GLY A C 1
ATOM 1531 O O . GLY A 1 196 ? 26.502 3.316 -6.051 1.00 96.88 196 GLY A O 1
ATOM 1532 N N . GLU A 1 197 ? 28.405 2.611 -5.086 1.00 94.12 197 GLU A N 1
ATOM 1533 C CA . GLU A 1 197 ? 28.318 3.495 -3.920 1.00 94.12 197 GLU A CA 1
ATOM 1534 C C . GLU A 1 197 ? 28.118 4.972 -4.325 1.00 94.12 197 GLU A C 1
ATOM 1536 O O . GLU A 1 197 ? 28.819 5.515 -5.182 1.00 94.12 197 GLU A O 1
ATOM 1541 N N . GLY A 1 198 ? 27.145 5.642 -3.698 1.00 90.94 198 GLY A N 1
ATOM 1542 C CA . GLY A 1 198 ? 26.859 7.066 -3.912 1.00 90.94 198 GLY A CA 1
ATOM 1543 C C . GLY A 1 198 ? 26.115 7.420 -5.211 1.00 90.94 198 GLY A C 1
ATOM 1544 O O . GLY A 1 198 ? 25.930 8.610 -5.493 1.00 90.94 198 GLY A O 1
ATOM 1545 N N . ILE A 1 199 ? 25.674 6.426 -5.994 1.00 94.25 199 ILE A N 1
ATOM 1546 C CA . ILE A 1 199 ? 24.823 6.624 -7.182 1.00 94.25 199 ILE A CA 1
ATOM 1547 C C . ILE A 1 199 ? 23.430 7.100 -6.766 1.00 94.25 199 ILE A C 1
ATOM 1549 O O . ILE A 1 199 ? 22.983 8.154 -7.226 1.00 94.25 199 ILE A O 1
ATOM 1553 N N . PHE A 1 200 ? 22.779 6.383 -5.848 1.00 91.38 200 PHE A N 1
ATOM 1554 C CA . PHE A 1 200 ? 21.557 6.845 -5.192 1.00 91.38 200 PHE A CA 1
ATOM 1555 C C . PHE A 1 200 ? 21.898 7.842 -4.080 1.00 91.38 200 PHE A C 1
ATOM 1557 O O . PHE A 1 200 ? 22.821 7.637 -3.291 1.00 91.38 200 PHE A O 1
ATOM 1564 N N . LYS A 1 201 ? 21.160 8.951 -4.044 1.00 89.12 201 LYS A N 1
ATOM 1565 C CA . LYS A 1 201 ? 21.351 10.072 -3.117 1.00 89.12 201 LYS A CA 1
ATOM 1566 C C . LYS A 1 201 ? 20.022 10.413 -2.458 1.00 89.12 201 LYS A C 1
ATOM 1568 O O . LYS A 1 201 ? 18.974 10.272 -3.085 1.00 89.12 201 LYS A O 1
ATOM 1573 N N . GLY A 1 202 ? 20.089 10.909 -1.221 1.00 78.25 202 GLY A N 1
ATOM 1574 C CA . GLY A 1 202 ? 18.920 11.219 -0.394 1.00 78.25 202 GLY A CA 1
ATOM 1575 C C . GLY A 1 202 ? 18.148 9.973 0.062 1.00 78.25 202 GLY A C 1
ATOM 1576 O O . GLY A 1 202 ? 18.293 8.891 -0.499 1.00 78.25 202 GLY A O 1
ATOM 1577 N N . SER A 1 203 ? 17.319 10.123 1.094 1.00 70.56 203 SER A N 1
ATOM 1578 C CA . SER A 1 203 ? 16.320 9.110 1.460 1.00 70.56 203 SER A CA 1
ATOM 1579 C C . SER A 1 203 ? 15.091 9.197 0.550 1.00 70.56 203 SER A C 1
ATOM 1581 O O . SER A 1 203 ? 14.868 10.225 -0.100 1.00 70.56 203 SER A O 1
ATOM 1583 N N . GLY A 1 204 ? 14.249 8.159 0.555 1.00 64.12 204 GLY A N 1
ATOM 1584 C CA . GLY A 1 204 ? 12.947 8.195 -0.110 1.00 64.12 204 GLY A CA 1
ATOM 1585 C C . GLY A 1 204 ? 12.124 9.416 0.322 1.00 64.12 204 GLY A C 1
ATOM 1586 O O . GLY A 1 204 ? 12.104 9.787 1.497 1.00 64.12 204 GLY A O 1
ATOM 1587 N N . GLY A 1 205 ? 11.512 10.104 -0.645 1.00 62.66 205 GLY A N 1
ATOM 1588 C CA . GLY A 1 205 ? 10.722 11.324 -0.422 1.00 62.66 205 GLY A CA 1
ATOM 1589 C C . GLY A 1 205 ? 11.490 12.586 0.026 1.00 62.66 205 GLY A C 1
ATOM 1590 O O . GLY A 1 205 ? 10.862 13.637 0.210 1.00 62.66 205 GLY A O 1
ATOM 1591 N N . SER A 1 206 ? 12.817 12.526 0.187 1.00 74.44 206 SER A N 1
ATOM 1592 C CA . SER A 1 206 ? 13.636 13.700 0.514 1.00 74.44 206 SER A CA 1
ATOM 1593 C C . SER A 1 206 ? 13.812 14.626 -0.687 1.00 74.44 206 SER A C 1
ATOM 1595 O O . SER A 1 206 ? 14.098 14.163 -1.788 1.00 74.44 206 SER A O 1
ATOM 1597 N N . LEU A 1 207 ? 13.776 15.942 -0.442 1.00 75.88 207 LEU A N 1
ATOM 1598 C CA . LEU A 1 207 ? 14.165 16.973 -1.412 1.00 75.88 207 LEU A CA 1
ATOM 1599 C C . LEU A 1 207 ? 15.599 16.844 -1.918 1.00 75.88 207 LEU A C 1
ATOM 1601 O O . LEU A 1 207 ? 15.939 17.546 -2.859 1.00 75.88 207 LEU A O 1
ATOM 1605 N N . ASP A 1 208 ? 16.454 16.021 -1.317 1.00 80.50 208 ASP A N 1
ATOM 1606 C CA . ASP A 1 208 ? 17.810 15.796 -1.817 1.00 80.50 208 ASP A CA 1
ATOM 1607 C C . ASP A 1 208 ? 17.916 14.588 -2.755 1.00 80.50 208 ASP A C 1
ATOM 1609 O O . ASP A 1 208 ? 18.983 14.364 -3.335 1.00 80.50 208 ASP A O 1
ATOM 1613 N N . SER A 1 209 ? 16.820 13.855 -2.986 1.00 85.31 209 SER A N 1
ATOM 1614 C CA . SER A 1 209 ? 16.854 12.625 -3.771 1.00 85.31 209 SER A CA 1
ATOM 1615 C C . SER A 1 209 ? 17.106 12.838 -5.265 1.00 85.31 209 SER A C 1
ATOM 1617 O O . SER A 1 209 ? 16.581 13.763 -5.883 1.00 85.31 209 SER A O 1
ATOM 1619 N N . ASN A 1 210 ? 17.921 11.975 -5.876 1.00 90.06 210 ASN A N 1
ATOM 1620 C CA . ASN A 1 210 ? 18.045 11.879 -7.337 1.00 90.06 210 ASN A CA 1
ATOM 1621 C C . ASN A 1 210 ? 17.230 10.716 -7.929 1.00 90.06 210 ASN A C 1
ATOM 1623 O O . ASN A 1 210 ? 17.353 10.435 -9.120 1.00 90.06 210 ASN A O 1
ATOM 1627 N N . PHE A 1 211 ? 16.399 10.054 -7.121 1.00 90.38 211 PHE A N 1
ATOM 1628 C CA . PHE A 1 211 ? 15.691 8.833 -7.492 1.00 90.38 211 PHE A CA 1
ATOM 1629 C C . PHE A 1 211 ? 14.824 8.991 -8.753 1.00 90.38 211 PHE A C 1
ATOM 1631 O O . PHE A 1 211 ? 14.972 8.215 -9.696 1.00 90.38 211 PHE A O 1
ATOM 1638 N N . GLY A 1 212 ? 13.990 10.034 -8.832 1.00 90.00 212 GLY A N 1
ATOM 1639 C CA . GLY A 1 212 ? 13.147 10.268 -10.012 1.00 90.00 212 GLY A CA 1
ATOM 1640 C C . GLY A 1 212 ? 13.927 10.628 -11.283 1.00 90.00 212 GLY A C 1
ATOM 1641 O O . GLY A 1 212 ? 13.509 10.296 -12.394 1.00 90.00 212 GLY A O 1
ATOM 1642 N N . LEU A 1 213 ? 15.106 11.245 -11.144 1.00 90.44 213 LEU A N 1
ATOM 1643 C CA . LEU A 1 213 ? 16.008 11.466 -12.275 1.00 90.44 213 LEU A CA 1
ATOM 1644 C C . LEU A 1 213 ? 16.568 10.135 -12.791 1.00 90.44 213 LEU A C 1
ATOM 1646 O O . LEU A 1 213 ? 16.493 9.883 -13.987 1.00 90.44 213 LEU A O 1
ATOM 1650 N N . LEU A 1 214 ? 17.038 9.259 -11.897 1.00 92.31 214 LEU A N 1
ATOM 1651 C CA . LEU A 1 214 ? 17.530 7.928 -12.270 1.00 92.31 214 LEU A CA 1
ATOM 1652 C C . LEU A 1 214 ? 16.436 7.070 -12.930 1.00 92.31 214 LEU A C 1
ATOM 1654 O O . LEU A 1 214 ? 16.707 6.395 -13.918 1.00 92.31 214 LEU A O 1
ATOM 1658 N N . CYS A 1 215 ? 15.189 7.141 -12.458 1.00 92.94 215 CYS A N 1
ATOM 1659 C CA . CYS A 1 215 ? 14.060 6.453 -13.097 1.00 92.94 215 CYS A CA 1
ATOM 1660 C C . CYS A 1 215 ? 13.747 7.015 -14.495 1.00 92.94 215 CYS A C 1
ATOM 1662 O O . CYS A 1 215 ? 13.466 6.264 -15.430 1.00 92.94 215 CYS A O 1
ATOM 1664 N N . THR A 1 216 ? 13.829 8.338 -14.662 1.00 91.50 216 THR A N 1
ATOM 1665 C CA . THR A 1 216 ? 13.624 8.980 -15.970 1.00 91.50 216 THR A CA 1
ATOM 1666 C C . THR A 1 216 ? 14.739 8.611 -16.954 1.00 91.50 216 THR A C 1
ATOM 1668 O O . THR A 1 216 ? 14.450 8.336 -18.114 1.00 91.50 216 THR A O 1
ATOM 1671 N N . ASP A 1 217 ? 15.987 8.527 -16.489 1.00 90.88 217 ASP A N 1
ATOM 1672 C CA . ASP A 1 217 ? 17.136 8.078 -17.282 1.00 90.88 217 ASP A CA 1
ATOM 1673 C C . ASP A 1 217 ? 16.954 6.626 -17.795 1.00 90.88 217 ASP A C 1
ATOM 1675 O O . ASP A 1 217 ? 17.286 6.338 -18.947 1.00 90.88 217 ASP A O 1
ATOM 1679 N N . VAL A 1 218 ? 16.364 5.730 -16.985 1.00 93.06 218 VAL A N 1
ATOM 1680 C CA . VAL A 1 218 ? 16.000 4.354 -17.395 1.00 93.06 218 VAL A CA 1
ATOM 1681 C C . VAL A 1 218 ? 14.896 4.343 -18.457 1.00 93.06 218 VAL A C 1
ATOM 1683 O O . VAL A 1 218 ? 14.993 3.599 -19.434 1.00 93.06 218 VAL A O 1
ATOM 1686 N N . CYS A 1 219 ? 13.870 5.188 -18.311 1.00 91.62 219 CYS A N 1
ATOM 1687 C CA . CYS A 1 219 ? 12.844 5.344 -19.346 1.00 91.62 219 CYS A CA 1
ATOM 1688 C C . CYS A 1 219 ? 13.464 5.803 -20.670 1.00 91.62 219 CYS A C 1
ATOM 1690 O O . CYS A 1 219 ? 13.234 5.178 -21.703 1.00 91.62 219 CYS A O 1
ATOM 1692 N N . ASP A 1 220 ? 14.287 6.855 -20.619 1.00 88.69 220 ASP A N 1
ATOM 1693 C CA . ASP A 1 220 ? 14.899 7.468 -21.795 1.00 88.69 220 ASP A CA 1
ATOM 1694 C C . ASP A 1 220 ? 15.832 6.498 -22.544 1.00 88.69 220 ASP A C 1
ATOM 1696 O O . ASP A 1 220 ? 15.821 6.527 -23.775 1.00 88.69 220 ASP A O 1
ATOM 1700 N N . VAL A 1 221 ? 16.602 5.632 -21.858 1.00 91.25 221 VAL A N 1
ATOM 1701 C CA . VAL A 1 221 ? 17.456 4.638 -22.545 1.00 91.25 221 VAL A CA 1
ATOM 1702 C C . VAL A 1 221 ? 16.637 3.521 -23.193 1.00 91.25 221 VAL A C 1
ATOM 1704 O O . VAL A 1 221 ? 16.877 3.210 -24.362 1.00 91.25 221 VAL A O 1
ATOM 1707 N N . ILE A 1 222 ? 15.640 2.954 -22.501 1.00 92.94 222 ILE A N 1
ATOM 1708 C CA . ILE A 1 222 ? 14.834 1.840 -23.033 1.00 92.94 222 ILE A CA 1
ATOM 1709 C C . ILE A 1 222 ? 14.080 2.289 -24.277 1.00 92.94 222 ILE A C 1
ATOM 1711 O O . ILE A 1 222 ? 14.065 1.581 -25.280 1.00 92.94 222 ILE A O 1
ATOM 1715 N N . THR A 1 223 ? 13.547 3.509 -24.271 1.00 90.25 223 THR A N 1
ATOM 1716 C CA . THR A 1 223 ? 12.843 4.057 -25.433 1.00 90.25 223 THR A CA 1
ATOM 1717 C C . THR A 1 223 ? 13.761 4.557 -26.555 1.00 90.25 223 THR A C 1
ATOM 1719 O O . THR A 1 223 ? 13.265 5.060 -27.556 1.00 90.25 223 THR A O 1
ATOM 1722 N N . THR A 1 224 ? 15.091 4.416 -26.441 1.00 89.69 224 THR A N 1
ATOM 1723 C CA . THR A 1 224 ? 15.974 4.499 -27.625 1.00 89.69 224 THR A CA 1
ATOM 1724 C C . THR A 1 224 ? 16.012 3.197 -28.432 1.00 89.69 224 THR A C 1
ATOM 1726 O O . THR A 1 224 ? 16.470 3.210 -29.576 1.00 89.69 224 THR A O 1
ATOM 1729 N N . HIS A 1 225 ? 15.525 2.079 -27.877 1.00 90.75 225 HIS A N 1
ATOM 1730 C CA . HIS A 1 225 ? 15.407 0.816 -28.601 1.00 90.75 225 HIS A CA 1
ATOM 1731 C C . HIS A 1 225 ? 14.169 0.802 -29.502 1.00 90.75 225 HIS A C 1
ATOM 1733 O O . HIS A 1 225 ? 13.062 1.147 -29.090 1.00 90.75 225 HIS A O 1
ATOM 1739 N N . GLU A 1 226 ? 14.357 0.354 -30.745 1.00 88.88 226 GLU A N 1
ATOM 1740 C CA . GLU A 1 226 ? 13.328 0.416 -31.781 1.00 88.88 226 GLU A CA 1
ATOM 1741 C C . GLU A 1 226 ? 12.039 -0.324 -31.379 1.00 88.88 226 GLU A C 1
ATOM 1743 O O . GLU A 1 226 ? 12.028 -1.527 -31.104 1.00 88.88 226 GLU A O 1
ATOM 1748 N N . GLY A 1 227 ? 10.936 0.424 -31.381 1.00 89.69 227 GLY A N 1
ATOM 1749 C CA . GLY A 1 227 ? 9.594 -0.085 -31.123 1.00 89.69 227 GLY A CA 1
ATOM 1750 C C . GLY A 1 227 ? 9.176 -0.127 -29.651 1.00 89.69 227 GLY A C 1
ATOM 1751 O O . GLY A 1 227 ? 8.005 -0.402 -29.398 1.00 89.69 227 GLY A O 1
ATOM 1752 N N . TRP A 1 228 ? 10.070 0.156 -28.696 1.00 91.94 228 TRP A N 1
ATOM 1753 C CA . TRP A 1 228 ? 9.755 0.132 -27.262 1.00 91.94 228 TRP A CA 1
ATOM 1754 C C . TRP A 1 228 ? 9.079 1.423 -26.782 1.00 91.94 228 TRP A C 1
ATOM 1756 O O . TRP A 1 228 ? 9.537 2.531 -27.062 1.00 91.94 228 TRP A O 1
ATOM 1766 N N . SER A 1 229 ? 7.997 1.283 -26.015 1.00 90.44 229 SER A N 1
ATOM 1767 C CA . SER A 1 229 ? 7.258 2.391 -25.404 1.00 90.44 229 SER A CA 1
ATOM 1768 C C . SER A 1 229 ? 6.934 2.111 -23.932 1.00 90.44 229 SER A C 1
ATOM 1770 O O . SER A 1 229 ? 6.768 0.958 -23.535 1.00 90.44 229 SER A O 1
ATOM 1772 N N . LEU A 1 230 ? 6.868 3.158 -23.100 1.00 90.19 230 LEU A N 1
ATOM 1773 C CA . LEU A 1 230 ? 6.485 3.047 -21.686 1.00 90.19 230 LEU A CA 1
ATOM 1774 C C . LEU A 1 230 ? 4.954 2.921 -21.559 1.00 90.19 230 LEU A C 1
ATOM 1776 O O . LEU A 1 230 ? 4.218 3.798 -22.012 1.00 90.19 230 LEU A O 1
ATOM 1780 N N . VAL A 1 231 ? 4.484 1.851 -20.914 1.00 87.12 231 VAL A N 1
ATOM 1781 C CA . VAL A 1 231 ? 3.058 1.530 -20.710 1.00 87.12 231 VAL A CA 1
ATOM 1782 C C . VAL A 1 231 ? 2.567 1.964 -19.331 1.00 87.12 231 VAL A C 1
ATOM 1784 O O . VAL A 1 231 ? 1.505 2.574 -19.226 1.00 87.12 231 VAL A O 1
ATOM 1787 N N . ALA A 1 232 ? 3.322 1.649 -18.276 1.00 85.62 232 ALA A N 1
ATOM 1788 C CA . ALA A 1 232 ? 2.958 1.940 -16.888 1.00 85.62 232 ALA A CA 1
ATOM 1789 C C . ALA A 1 232 ? 4.192 2.326 -16.061 1.00 85.62 232 ALA A C 1
ATOM 1791 O O . ALA A 1 232 ? 5.308 1.899 -16.360 1.00 85.62 232 ALA A O 1
ATOM 1792 N N . CYS A 1 233 ? 3.994 3.151 -15.031 1.00 85.19 233 CYS A N 1
ATOM 1793 C CA . CYS A 1 233 ? 5.067 3.697 -14.204 1.00 85.19 233 CYS A CA 1
ATOM 1794 C C . CYS A 1 233 ? 4.547 3.922 -12.772 1.00 85.19 233 CYS A C 1
ATOM 1796 O O . CYS A 1 233 ? 3.889 4.927 -12.500 1.00 85.19 233 CYS A O 1
ATOM 1798 N N . ASN A 1 234 ? 4.822 2.975 -11.871 1.00 84.62 234 ASN A N 1
ATOM 1799 C CA . ASN A 1 234 ? 4.241 2.903 -10.524 1.00 84.62 234 ASN A CA 1
ATOM 1800 C C . ASN A 1 234 ? 5.294 3.136 -9.452 1.00 84.62 234 ASN A C 1
ATOM 1802 O O . ASN A 1 234 ? 6.364 2.533 -9.509 1.00 84.62 234 ASN A O 1
ATOM 1806 N N . THR A 1 235 ? 4.996 4.002 -8.483 1.00 81.50 235 THR A N 1
ATOM 1807 C CA . THR A 1 235 ? 5.917 4.311 -7.386 1.00 81.50 235 THR A CA 1
ATOM 1808 C C . THR A 1 235 ? 5.419 3.729 -6.073 1.00 81.50 235 THR A C 1
ATOM 1810 O O . THR A 1 235 ? 4.277 3.950 -5.671 1.00 81.50 235 THR A O 1
ATOM 1813 N N . GLY A 1 236 ? 6.307 3.008 -5.397 1.00 80.12 236 GLY A N 1
ATOM 1814 C CA . GLY A 1 236 ? 6.108 2.495 -4.051 1.00 80.12 236 GLY A CA 1
ATOM 1815 C C . GLY A 1 236 ? 7.094 3.129 -3.074 1.00 80.12 236 GLY A C 1
ATOM 1816 O O . GLY A 1 236 ? 8.078 3.768 -3.450 1.00 80.12 236 GLY A O 1
ATOM 1817 N N . ASN A 1 237 ? 6.830 2.953 -1.784 1.00 81.88 237 ASN A N 1
ATOM 1818 C CA . ASN A 1 237 ? 7.814 3.201 -0.734 1.00 81.88 237 ASN A CA 1
ATOM 1819 C C . ASN A 1 237 ? 7.764 2.035 0.248 1.00 81.88 237 ASN A C 1
ATOM 1821 O O . ASN A 1 237 ? 6.665 1.631 0.628 1.00 81.88 237 ASN A O 1
ATOM 1825 N N . TYR A 1 238 ? 8.907 1.520 0.679 1.00 80.62 238 TYR A N 1
ATOM 1826 C CA . TYR A 1 238 ? 9.004 0.269 1.431 1.00 80.62 238 TYR A CA 1
ATOM 1827 C C . TYR A 1 238 ? 10.031 0.349 2.574 1.00 80.62 238 TYR A C 1
ATOM 1829 O O . TYR A 1 238 ? 10.726 1.357 2.756 1.00 80.62 238 TYR A O 1
ATOM 1837 N N . GLY A 1 239 ? 10.087 -0.717 3.375 1.00 76.38 239 GLY A N 1
ATOM 1838 C CA . GLY A 1 239 ? 10.774 -0.744 4.666 1.00 76.38 239 GLY A CA 1
ATOM 1839 C C . GLY A 1 239 ? 9.891 -0.200 5.796 1.00 76.38 239 GLY A C 1
ATOM 1840 O O . GLY A 1 239 ? 8.921 0.510 5.544 1.00 76.38 239 GLY A O 1
ATOM 1841 N N . ALA A 1 240 ? 10.244 -0.524 7.045 1.00 70.81 240 ALA A N 1
ATOM 1842 C CA . ALA A 1 240 ? 9.391 -0.339 8.231 1.00 70.81 240 ALA A CA 1
ATOM 1843 C C . ALA A 1 240 ? 8.881 1.099 8.484 1.00 70.81 240 ALA A C 1
ATOM 1845 O O . ALA A 1 240 ? 7.857 1.296 9.132 1.00 70.81 240 ALA A O 1
ATOM 1846 N N . ASP A 1 241 ? 9.596 2.104 7.987 1.00 73.69 241 ASP A N 1
ATOM 1847 C CA . ASP A 1 241 ? 9.281 3.537 8.049 1.00 73.69 241 ASP A CA 1
ATOM 1848 C C . ASP A 1 241 ? 8.994 4.145 6.660 1.00 73.69 241 ASP A C 1
ATOM 1850 O O . ASP A 1 241 ? 8.687 5.333 6.539 1.00 73.69 241 ASP A O 1
ATOM 1854 N N . GLY A 1 242 ? 9.086 3.345 5.593 1.00 74.06 242 GLY A N 1
ATOM 1855 C CA . GLY A 1 242 ? 9.008 3.817 4.219 1.00 74.06 242 GLY A CA 1
ATOM 1856 C C . GLY A 1 242 ? 10.231 4.601 3.741 1.00 74.06 242 GLY A C 1
ATOM 1857 O O . GLY A 1 242 ? 10.085 5.391 2.808 1.00 74.06 242 GLY A O 1
ATOM 1858 N N . ARG A 1 243 ? 11.403 4.435 4.378 1.00 78.25 243 ARG A N 1
ATOM 1859 C CA . ARG A 1 243 ? 12.661 5.137 4.043 1.00 78.25 243 ARG A CA 1
ATOM 1860 C C . ARG A 1 243 ? 13.166 4.920 2.619 1.00 78.25 243 ARG A C 1
ATOM 1862 O O . ARG A 1 243 ? 13.958 5.733 2.135 1.00 78.25 243 ARG A O 1
ATOM 1869 N N . PHE A 1 244 ? 12.766 3.824 1.979 1.00 85.38 244 PHE A N 1
ATOM 1870 C CA . PHE A 1 244 ? 13.152 3.496 0.614 1.00 85.38 244 PHE A CA 1
ATOM 1871 C C . PHE A 1 244 ? 12.000 3.774 -0.347 1.00 85.38 244 PHE A C 1
ATOM 1873 O O . PHE A 1 244 ? 10.845 3.491 -0.034 1.00 85.38 244 PHE A O 1
ATOM 1880 N N . SER A 1 245 ? 12.327 4.298 -1.524 1.00 87.44 245 SER A N 1
ATOM 1881 C CA . SER A 1 245 ? 11.402 4.442 -2.648 1.00 87.44 245 SER A CA 1
ATOM 1882 C C . SER A 1 245 ? 11.709 3.388 -3.705 1.00 87.44 245 SER A C 1
ATOM 1884 O O . SER A 1 245 ? 12.868 3.021 -3.903 1.00 87.44 245 SER A O 1
ATOM 1886 N N . GLU A 1 246 ? 10.684 2.934 -4.411 1.00 89.38 246 GLU A N 1
ATOM 1887 C CA . GLU A 1 246 ? 10.833 2.093 -5.596 1.00 89.38 246 GLU A CA 1
ATOM 1888 C C . GLU A 1 246 ? 9.973 2.616 -6.751 1.00 89.38 246 GLU A C 1
ATOM 1890 O O . GLU A 1 246 ? 9.025 3.388 -6.560 1.00 89.38 246 GLU A O 1
ATOM 1895 N N . GLN A 1 247 ? 10.346 2.222 -7.962 1.00 91.38 247 GLN A N 1
ATOM 1896 C CA . GLN A 1 247 ? 9.686 2.631 -9.188 1.00 91.38 247 GLN A CA 1
ATOM 1897 C C . GLN A 1 247 ? 9.692 1.460 -10.164 1.00 91.38 247 GLN A C 1
ATOM 1899 O O . GLN A 1 247 ? 10.730 1.136 -10.739 1.00 91.38 247 GLN A O 1
ATOM 1904 N N . GLN A 1 248 ? 8.524 0.863 -10.369 1.00 92.62 248 GLN A N 1
ATOM 1905 C CA . GLN A 1 248 ? 8.280 -0.107 -11.429 1.00 92.62 248 GLN A CA 1
ATOM 1906 C C . GLN A 1 248 ? 7.960 0.636 -12.724 1.00 92.62 248 GLN A C 1
ATOM 1908 O O . GLN A 1 248 ? 7.109 1.530 -12.742 1.00 92.62 248 GLN A O 1
ATOM 1913 N N . MET A 1 249 ? 8.630 0.267 -13.809 1.00 94.19 249 MET A N 1
ATOM 1914 C CA . MET A 1 249 ? 8.447 0.824 -15.147 1.00 94.19 249 MET A CA 1
ATOM 1915 C C . MET A 1 249 ? 8.237 -0.334 -16.114 1.00 94.19 249 MET A C 1
ATOM 1917 O O . MET A 1 249 ? 9.106 -1.192 -16.248 1.00 94.19 249 MET A O 1
ATOM 1921 N N . ILE A 1 250 ? 7.074 -0.375 -16.763 1.00 94.06 250 ILE A N 1
ATOM 1922 C CA . ILE A 1 250 ? 6.700 -1.455 -17.679 1.00 94.06 250 ILE A CA 1
ATOM 1923 C C . ILE A 1 250 ? 6.657 -0.904 -19.092 1.00 94.06 250 ILE A C 1
ATOM 1925 O O . ILE A 1 250 ? 5.937 0.056 -19.375 1.00 94.06 250 ILE A O 1
ATOM 1929 N N . PHE A 1 251 ? 7.407 -1.545 -19.975 1.00 94.06 251 PHE A N 1
ATOM 1930 C CA . PHE A 1 251 ? 7.562 -1.202 -21.375 1.00 94.06 251 PHE A CA 1
ATOM 1931 C C . PHE A 1 251 ? 6.979 -2.301 -22.260 1.00 94.06 251 PHE A C 1
ATOM 1933 O O . PHE A 1 251 ? 6.904 -3.464 -21.863 1.00 94.06 251 PHE A O 1
ATOM 1940 N N . ARG A 1 252 ? 6.587 -1.932 -23.479 1.00 92.38 252 ARG A N 1
ATOM 1941 C CA . ARG A 1 252 ? 6.067 -2.845 -24.499 1.00 92.38 252 ARG A CA 1
ATOM 1942 C C . ARG A 1 252 ? 6.689 -2.522 -25.851 1.00 92.38 252 ARG A C 1
ATOM 1944 O O . ARG A 1 252 ? 6.807 -1.347 -26.196 1.00 92.38 252 ARG A O 1
ATOM 1951 N N . ARG A 1 253 ? 7.058 -3.542 -26.630 1.00 91.94 253 ARG A N 1
ATOM 1952 C CA . ARG A 1 253 ? 7.557 -3.372 -28.005 1.00 91.94 253 ARG A CA 1
ATOM 1953 C C . ARG A 1 253 ? 6.399 -3.398 -29.006 1.00 91.94 253 ARG A C 1
ATOM 1955 O O . ARG A 1 253 ? 6.154 -4.399 -29.670 1.00 91.94 253 ARG A O 1
ATOM 1962 N N . ASP A 1 254 ? 5.648 -2.302 -29.072 1.00 86.38 254 ASP A N 1
ATOM 1963 C CA . ASP A 1 254 ? 4.430 -2.155 -29.886 1.00 86.38 254 ASP A CA 1
ATOM 1964 C C . ASP A 1 254 ? 4.544 -1.146 -31.038 1.00 86.38 254 ASP A C 1
ATOM 1966 O O . ASP A 1 254 ? 3.556 -0.903 -31.732 1.00 86.38 254 ASP A O 1
ATOM 1970 N N . TYR A 1 255 ? 5.721 -0.545 -31.246 1.00 84.12 255 TYR A N 1
ATOM 1971 C CA . TYR A 1 255 ? 5.926 0.518 -32.236 1.00 84.12 255 TYR A CA 1
ATOM 1972 C C . TYR A 1 255 ? 4.945 1.691 -32.060 1.00 84.12 255 TYR A C 1
ATOM 1974 O O . TYR A 1 255 ? 4.534 2.333 -33.032 1.00 84.12 255 TYR A O 1
ATOM 1982 N N . HIS A 1 256 ? 4.557 1.985 -30.810 1.00 80.50 256 HIS A N 1
ATOM 1983 C CA . HIS A 1 256 ? 3.635 3.075 -30.521 1.00 80.50 256 HIS A CA 1
ATOM 1984 C C . HIS A 1 256 ? 4.151 4.401 -31.115 1.00 80.50 256 HIS A C 1
ATOM 1986 O O . HIS A 1 256 ? 5.332 4.716 -30.949 1.00 80.50 256 HIS A O 1
ATOM 1992 N N . PRO A 1 257 ? 3.294 5.258 -31.711 1.00 75.38 257 PRO A N 1
ATOM 1993 C CA . PRO A 1 257 ? 3.707 6.549 -32.285 1.00 75.38 257 PRO A CA 1
ATOM 1994 C C . PRO A 1 257 ? 4.347 7.546 -31.302 1.00 75.38 257 PRO A C 1
ATOM 1996 O O . PRO A 1 257 ? 4.724 8.644 -31.705 1.00 75.38 257 PRO A O 1
ATOM 1999 N N . LEU A 1 258 ? 4.424 7.191 -30.015 1.00 69.69 258 LEU A N 1
ATOM 2000 C CA . LEU A 1 258 ? 5.101 7.950 -28.968 1.00 69.69 258 LEU A CA 1
ATOM 2001 C C . LEU A 1 258 ? 6.412 7.300 -28.483 1.00 69.69 258 LEU A C 1
ATOM 2003 O O . LEU A 1 258 ? 6.959 7.821 -27.522 1.00 69.69 258 LEU A O 1
ATOM 2007 N N . GLY A 1 259 ? 6.925 6.227 -29.103 1.00 66.06 259 GLY A N 1
ATOM 2008 C CA . GLY A 1 259 ? 8.170 5.555 -28.681 1.00 66.06 259 GLY A CA 1
ATOM 2009 C C . GLY A 1 259 ? 9.326 6.537 -28.455 1.00 66.06 259 GLY A C 1
ATOM 2010 O O . GLY A 1 259 ? 9.810 6.668 -27.337 1.00 66.06 259 GLY A O 1
ATOM 2011 N N . ASP A 1 260 ? 9.633 7.361 -29.463 1.00 70.19 260 ASP A N 1
ATOM 2012 C CA . ASP A 1 260 ? 10.679 8.400 -29.403 1.00 70.19 260 ASP A CA 1
ATOM 2013 C C . ASP A 1 260 ? 10.331 9.622 -28.511 1.00 70.19 260 ASP A C 1
ATOM 2015 O O . ASP A 1 260 ? 11.079 10.607 -28.463 1.00 70.19 260 ASP A O 1
ATOM 2019 N N . SER A 1 261 ? 9.164 9.641 -27.855 1.00 73.62 261 SER A N 1
ATOM 2020 C CA . SER A 1 261 ? 8.716 10.804 -27.077 1.00 73.62 261 SER A CA 1
ATOM 2021 C C . SER A 1 261 ? 9.497 10.940 -25.780 1.00 73.62 261 SER A C 1
ATOM 2023 O O . SER A 1 261 ? 9.729 9.975 -25.066 1.00 73.62 261 SER A O 1
ATOM 2025 N N . LYS A 1 262 ? 9.855 12.177 -25.434 1.00 81.19 262 LYS A N 1
ATOM 2026 C CA . LYS A 1 262 ? 10.553 12.467 -24.179 1.00 81.19 262 LYS A CA 1
ATOM 2027 C C . LYS A 1 262 ? 9.604 12.446 -22.994 1.00 81.19 262 LYS A C 1
ATOM 2029 O O . LYS A 1 262 ? 8.572 13.122 -23.010 1.00 81.19 262 LYS A O 1
ATOM 2034 N N . TYR A 1 263 ? 10.000 11.715 -21.961 1.00 83.38 263 TYR A N 1
ATOM 2035 C CA . TYR A 1 263 ? 9.230 11.564 -20.737 1.00 83.38 263 TYR A CA 1
ATOM 2036 C C . TYR A 1 263 ? 9.481 12.728 -19.774 1.00 83.38 263 TYR A C 1
ATOM 2038 O O . TYR A 1 263 ? 10.508 13.416 -19.809 1.00 83.38 263 TYR A O 1
ATOM 2046 N N . LEU A 1 264 ? 8.491 12.968 -18.920 1.00 88.88 264 LEU A N 1
ATOM 2047 C CA . LEU A 1 264 ? 8.563 13.932 -17.836 1.00 88.88 264 LEU A CA 1
ATOM 2048 C C . LEU A 1 264 ? 7.827 13.342 -16.634 1.00 88.88 264 LEU A C 1
ATOM 2050 O O . LEU A 1 264 ? 6.609 13.165 -16.672 1.00 88.88 264 LEU A O 1
ATOM 2054 N N . GLN A 1 265 ? 8.567 13.038 -15.577 1.00 90.56 265 GLN A N 1
ATOM 2055 C CA . GLN A 1 265 ? 8.026 12.536 -14.325 1.00 90.56 265 GLN A CA 1
ATOM 2056 C C . GLN A 1 265 ? 7.761 13.714 -13.380 1.00 90.56 265 GLN A C 1
ATOM 2058 O O . GLN A 1 265 ? 8.607 14.594 -13.210 1.00 90.56 265 GLN A O 1
ATOM 2063 N N . VAL A 1 266 ? 6.587 13.727 -12.747 1.00 91.56 266 VAL A N 1
ATOM 2064 C CA . VAL A 1 266 ? 6.272 14.654 -11.654 1.00 91.56 266 VAL A CA 1
ATOM 2065 C C . VAL A 1 266 ? 5.982 13.833 -10.408 1.00 91.56 266 VAL A C 1
ATOM 2067 O O . VAL A 1 266 ? 4.974 13.133 -10.354 1.00 91.56 266 VAL A O 1
ATOM 2070 N N . ILE A 1 267 ? 6.868 13.917 -9.419 1.00 89.44 267 ILE A N 1
ATOM 2071 C CA . ILE A 1 267 ? 6.701 13.264 -8.120 1.00 89.44 267 ILE A CA 1
ATOM 2072 C C . ILE A 1 267 ? 6.086 14.292 -7.173 1.00 89.44 267 ILE A C 1
ATOM 2074 O O . ILE A 1 267 ? 6.648 15.366 -6.975 1.00 89.44 267 ILE A O 1
ATOM 2078 N N . LEU A 1 268 ? 4.934 13.964 -6.592 1.00 88.44 268 LEU A N 1
ATOM 2079 C CA . LEU A 1 268 ? 4.292 14.722 -5.517 1.00 88.44 268 LEU A CA 1
ATOM 2080 C C . LEU A 1 268 ? 4.380 13.879 -4.245 1.00 88.44 268 LEU A C 1
ATOM 2082 O O . LEU A 1 268 ? 4.042 12.696 -4.297 1.00 88.44 268 LEU A O 1
ATOM 2086 N N . ASN A 1 269 ? 4.768 14.451 -3.103 1.00 82.06 269 ASN A N 1
ATOM 2087 C CA . ASN A 1 269 ? 4.753 13.708 -1.843 1.00 82.06 269 ASN A CA 1
ATOM 2088 C C . ASN A 1 269 ? 4.085 14.438 -0.671 1.00 82.06 269 ASN A C 1
ATOM 2090 O O . ASN A 1 269 ? 4.009 15.666 -0.599 1.00 82.06 269 ASN A O 1
ATOM 2094 N N . ALA A 1 270 ? 3.606 13.631 0.277 1.00 79.38 270 ALA A N 1
ATOM 2095 C CA . ALA A 1 270 ? 2.851 14.082 1.441 1.00 79.38 270 ALA A CA 1
ATOM 2096 C C . ALA A 1 270 ? 3.693 14.839 2.489 1.00 79.38 270 ALA A C 1
ATOM 2098 O O . ALA A 1 270 ? 3.128 15.340 3.454 1.00 79.38 270 ALA A O 1
ATOM 2099 N N . LEU A 1 271 ? 5.020 14.932 2.321 1.00 81.19 271 LEU A N 1
ATOM 2100 C CA . LEU A 1 271 ? 5.896 15.727 3.195 1.00 81.19 271 LEU A CA 1
ATOM 2101 C C . LEU A 1 271 ? 6.011 17.189 2.761 1.00 81.19 271 LEU A C 1
ATOM 2103 O O . LEU A 1 271 ? 6.577 17.993 3.495 1.00 81.19 271 LEU A O 1
ATOM 2107 N N . GLY A 1 272 ? 5.482 17.537 1.589 1.00 85.75 272 GLY A N 1
ATOM 2108 C CA . GLY A 1 272 ? 5.495 18.909 1.100 1.00 85.75 272 GLY A CA 1
ATOM 2109 C C . GLY A 1 272 ? 6.248 19.114 -0.208 1.00 85.75 272 GLY A C 1
ATOM 2110 O O . GLY A 1 272 ? 6.345 20.250 -0.665 1.00 85.75 272 GLY A O 1
ATOM 2111 N N . ASN A 1 273 ? 6.796 18.052 -0.799 1.00 88.88 273 ASN A N 1
ATOM 2112 C CA . ASN A 1 273 ? 7.820 18.176 -1.827 1.00 88.88 273 ASN A CA 1
ATOM 2113 C C . ASN A 1 273 ? 7.285 17.779 -3.204 1.00 88.88 273 ASN A C 1
ATOM 2115 O O . ASN A 1 273 ? 6.536 16.809 -3.351 1.00 88.88 273 ASN A O 1
ATOM 2119 N N . ILE A 1 274 ? 7.711 18.530 -4.218 1.00 91.56 274 ILE A N 1
ATOM 2120 C CA . ILE A 1 274 ? 7.418 18.275 -5.627 1.00 91.56 274 ILE A CA 1
ATOM 2121 C C . ILE A 1 274 ? 8.740 18.189 -6.380 1.00 91.56 274 ILE A C 1
ATOM 2123 O O . ILE A 1 274 ? 9.543 19.123 -6.319 1.00 91.56 274 ILE A O 1
ATOM 2127 N N . GLU A 1 275 ? 8.929 17.127 -7.154 1.00 92.12 275 GLU A N 1
ATOM 2128 C CA . GLU A 1 275 ? 10.023 17.009 -8.116 1.00 92.12 275 GLU A CA 1
ATOM 2129 C C . GLU A 1 275 ? 9.477 16.950 -9.540 1.00 92.12 275 GLU A C 1
ATOM 2131 O O . GLU A 1 275 ? 8.490 16.271 -9.813 1.00 92.12 275 GLU A O 1
ATOM 2136 N N . VAL A 1 276 ? 10.140 17.645 -10.460 1.00 93.50 276 VAL A N 1
ATOM 2137 C CA . VAL A 1 276 ? 9.883 17.577 -11.901 1.00 93.50 276 VAL A CA 1
ATOM 2138 C C . VAL A 1 276 ? 11.166 17.110 -12.569 1.00 93.50 276 VAL A C 1
ATOM 2140 O O . VAL A 1 276 ? 12.121 17.884 -12.656 1.00 93.50 276 VAL A O 1
ATOM 2143 N N . ASN A 1 277 ? 11.176 15.863 -13.033 1.00 92.12 277 ASN A N 1
ATOM 2144 C CA . ASN A 1 277 ? 12.323 15.181 -13.627 1.00 92.12 277 ASN A CA 1
ATOM 2145 C C . ASN A 1 277 ? 12.063 14.933 -15.122 1.00 92.12 277 ASN A C 1
ATOM 2147 O O . ASN A 1 277 ? 10.984 14.483 -15.498 1.00 92.12 277 ASN A O 1
ATOM 2151 N N . GLY A 1 278 ? 13.030 15.252 -15.985 1.00 90.38 278 GLY A N 1
ATOM 2152 C CA . GLY A 1 278 ? 12.965 14.962 -17.425 1.00 90.38 278 GLY A CA 1
ATOM 2153 C C . GLY A 1 278 ? 13.411 16.116 -18.321 1.00 90.38 278 GLY A C 1
ATOM 2154 O O . GLY A 1 278 ? 13.778 17.203 -17.858 1.00 90.38 278 GLY A O 1
ATOM 2155 N N . GLN A 1 279 ? 13.396 15.880 -19.632 1.00 87.44 279 GLN A N 1
ATOM 2156 C CA . GLN A 1 279 ? 13.950 16.814 -20.615 1.00 87.44 279 GLN A CA 1
ATOM 2157 C C . GLN A 1 279 ? 13.122 18.109 -20.742 1.00 87.44 279 GLN A C 1
ATOM 2159 O O . GLN A 1 279 ? 11.901 18.135 -20.566 1.00 87.44 279 GLN A O 1
ATOM 2164 N N . HIS A 1 280 ? 13.773 19.228 -21.082 1.00 86.31 280 HIS A N 1
ATOM 2165 C CA . HIS A 1 280 ? 13.102 20.531 -21.194 1.00 86.31 280 HIS A CA 1
ATOM 2166 C C . HIS A 1 280 ? 12.416 20.747 -22.557 1.00 86.31 280 HIS A C 1
ATOM 2168 O O . HIS A 1 280 ? 12.821 21.591 -23.356 1.00 86.31 280 HIS A O 1
ATOM 2174 N N . VAL A 1 281 ? 11.347 19.996 -22.818 1.00 85.94 281 VAL A N 1
ATOM 2175 C CA . VAL A 1 281 ? 10.598 20.038 -24.086 1.00 85.94 281 VAL A CA 1
ATOM 2176 C C . VAL A 1 281 ? 9.441 21.046 -24.029 1.00 85.94 281 VAL A C 1
ATOM 2178 O O . VAL A 1 281 ? 8.726 21.124 -23.033 1.00 85.94 281 VAL A O 1
ATOM 2181 N N . ARG A 1 282 ? 9.229 21.830 -25.102 1.00 88.44 282 ARG A N 1
ATOM 2182 C CA . ARG A 1 282 ? 8.097 22.785 -25.263 1.00 88.44 282 ARG A CA 1
ATOM 2183 C C . ARG A 1 282 ? 7.875 23.720 -24.053 1.00 88.44 282 ARG A C 1
ATOM 2185 O O . ARG A 1 282 ? 6.736 24.011 -23.677 1.00 88.44 282 ARG A O 1
ATOM 2192 N N . GLU A 1 283 ? 8.977 24.162 -23.441 1.00 92.38 283 GLU A N 1
ATOM 2193 C CA . GLU A 1 283 ? 9.025 25.014 -22.239 1.00 92.38 283 GLU A CA 1
ATOM 2194 C C . GLU A 1 283 ? 8.351 24.417 -20.984 1.00 92.38 283 GLU A C 1
ATOM 2196 O O . GLU A 1 283 ? 8.093 25.139 -20.019 1.00 92.38 283 GLU A O 1
ATOM 2201 N N . ILE A 1 284 ? 8.070 23.106 -20.955 1.00 92.44 284 ILE A N 1
ATOM 2202 C CA . ILE A 1 284 ? 7.142 22.491 -19.989 1.00 92.44 284 ILE A CA 1
ATOM 2203 C C . ILE A 1 284 ? 7.493 22.771 -18.523 1.00 92.44 284 ILE A C 1
ATOM 2205 O O . ILE A 1 284 ? 6.618 23.158 -17.753 1.00 92.44 284 ILE A O 1
ATOM 2209 N N . HIS A 1 285 ? 8.776 22.714 -18.147 1.00 93.88 285 HIS A N 1
ATOM 2210 C CA . HIS A 1 285 ? 9.215 23.049 -16.784 1.00 93.88 285 HIS A CA 1
ATOM 2211 C C . HIS A 1 285 ? 8.914 24.502 -16.395 1.00 93.88 285 HIS A C 1
ATOM 2213 O O . HIS A 1 285 ? 8.655 24.788 -15.232 1.00 93.88 285 HIS A O 1
ATOM 2219 N N . SER A 1 286 ? 8.984 25.446 -17.338 1.00 94.94 286 SER A N 1
ATOM 2220 C CA . SER A 1 286 ? 8.698 26.866 -17.084 1.00 94.94 286 SER A CA 1
ATOM 2221 C C . SER A 1 286 ? 7.195 27.120 -16.964 1.00 94.94 286 SER A C 1
ATOM 2223 O O . SER A 1 286 ? 6.778 27.971 -16.182 1.00 94.94 286 SER A O 1
ATOM 2225 N N . LYS A 1 287 ? 6.378 26.329 -17.664 1.00 96.12 287 LYS A N 1
ATOM 2226 C CA . LYS A 1 287 ? 4.920 26.337 -17.509 1.00 96.12 287 LYS A CA 1
ATOM 2227 C C . LYS A 1 287 ? 4.480 25.697 -16.187 1.00 96.12 287 LYS A C 1
ATOM 2229 O O . LYS A 1 287 ? 3.642 26.276 -15.503 1.00 96.12 287 LYS A O 1
ATOM 2234 N N . LEU A 1 288 ? 5.087 24.571 -15.798 1.00 95.56 288 LEU A N 1
ATOM 2235 C CA . LEU A 1 288 ? 4.896 23.940 -14.484 1.00 95.56 288 LEU A CA 1
ATOM 2236 C C . LEU A 1 288 ? 5.308 24.878 -13.345 1.00 95.56 288 LEU A C 1
ATOM 2238 O O . LEU A 1 288 ? 4.578 25.010 -12.371 1.00 95.56 288 LEU A O 1
ATOM 2242 N N . ASP A 1 289 ? 6.419 25.604 -13.496 1.00 96.12 289 ASP A N 1
ATOM 2243 C CA . ASP A 1 289 ? 6.838 26.624 -12.531 1.00 96.12 289 ASP A CA 1
ATOM 2244 C C . ASP A 1 289 ? 5.772 27.709 -12.326 1.00 96.12 289 ASP A C 1
ATOM 2246 O O . ASP A 1 289 ? 5.407 28.020 -11.194 1.00 96.12 289 ASP A O 1
ATOM 2250 N N . GLY A 1 290 ? 5.235 28.255 -13.423 1.00 97.00 290 GLY A N 1
ATOM 2251 C CA . GLY A 1 290 ? 4.143 29.227 -13.369 1.00 97.00 290 GLY A CA 1
ATOM 2252 C C . GLY A 1 290 ? 2.864 28.647 -12.758 1.00 97.00 290 GLY A C 1
ATOM 2253 O O . GLY A 1 290 ? 2.186 29.333 -11.994 1.00 97.00 290 GLY A O 1
ATOM 2254 N N . PHE A 1 291 ? 2.560 27.379 -13.043 1.00 96.50 291 PHE A N 1
ATOM 2255 C CA . PHE A 1 291 ? 1.416 26.660 -12.489 1.00 96.50 291 PHE A CA 1
ATOM 2256 C C . PHE A 1 291 ? 1.539 26.447 -10.973 1.00 96.50 291 PHE A C 1
ATOM 2258 O O . PHE A 1 291 ? 0.681 26.925 -10.232 1.00 96.50 291 PHE A O 1
ATOM 2265 N N . PHE A 1 292 ? 2.614 25.812 -10.496 1.00 95.75 292 PHE A N 1
ATOM 2266 C CA . PHE A 1 292 ? 2.823 25.516 -9.075 1.00 95.75 292 PHE A CA 1
ATOM 2267 C C . PHE A 1 292 ? 2.885 26.795 -8.233 1.00 95.75 292 PHE A C 1
ATOM 2269 O O . PHE A 1 292 ? 2.144 26.946 -7.261 1.00 95.75 292 PHE A O 1
ATOM 2276 N N . ARG A 1 293 ? 3.686 27.781 -8.657 1.00 95.06 293 ARG A N 1
ATOM 2277 C CA . ARG A 1 293 ? 3.822 29.060 -7.940 1.00 95.06 293 ARG A CA 1
ATOM 2278 C C . ARG A 1 293 ? 2.557 29.920 -8.024 1.00 95.06 293 ARG A C 1
ATOM 2280 O O . ARG A 1 293 ? 2.225 30.638 -7.084 1.00 95.06 293 ARG A O 1
ATOM 2287 N N . GLY A 1 294 ? 1.838 29.864 -9.145 1.00 95.31 294 GLY A N 1
ATOM 2288 C CA . GLY A 1 294 ? 0.619 30.640 -9.369 1.00 95.31 294 GLY A CA 1
ATOM 2289 C C . GLY A 1 294 ? -0.591 30.087 -8.616 1.00 95.31 294 GLY A C 1
ATOM 2290 O O . GLY A 1 294 ? -1.264 30.841 -7.905 1.00 95.31 294 GLY A O 1
ATOM 2291 N N . LYS A 1 295 ? -0.857 28.784 -8.765 1.00 93.00 295 LYS A N 1
ATOM 2292 C CA . LYS A 1 295 ? -2.066 28.102 -8.282 1.00 93.00 295 LYS A CA 1
ATOM 2293 C C . LYS A 1 295 ? -1.931 27.572 -6.856 1.00 93.00 295 LYS A C 1
ATOM 2295 O O . LYS A 1 295 ? -2.826 27.812 -6.057 1.00 93.00 295 LYS A O 1
ATOM 2300 N N . TRP A 1 296 ? -0.830 26.890 -6.545 1.00 92.50 296 TRP A N 1
ATOM 2301 C CA . TRP A 1 296 ? -0.595 26.234 -5.248 1.00 92.50 296 TRP A CA 1
ATOM 2302 C C . TRP A 1 296 ? 0.380 27.002 -4.340 1.00 92.50 296 TRP A C 1
ATOM 2304 O O . TRP A 1 296 ? 0.730 26.525 -3.270 1.00 92.50 296 TRP A O 1
ATOM 2314 N N . LYS A 1 297 ? 0.843 28.182 -4.776 1.00 93.12 297 LYS A N 1
ATOM 2315 C CA . LYS A 1 297 ? 1.780 29.055 -4.040 1.00 93.12 297 LYS A CA 1
ATOM 2316 C C . LYS A 1 297 ? 3.110 28.394 -3.666 1.00 93.12 297 LYS A C 1
ATOM 2318 O O . LYS A 1 297 ? 3.784 28.870 -2.762 1.00 93.12 297 LYS A O 1
ATOM 2323 N N . CYS A 1 298 ? 3.518 27.356 -4.398 1.00 94.00 298 CYS A N 1
ATOM 2324 C CA . CYS A 1 298 ? 4.747 26.630 -4.104 1.00 94.00 298 CYS A CA 1
ATOM 2325 C C . CYS A 1 298 ? 5.984 27.540 -4.136 1.00 94.00 298 CYS A C 1
ATOM 2327 O O . CYS A 1 298 ? 6.103 28.431 -4.987 1.00 94.00 298 CYS A O 1
ATOM 2329 N N . GLU A 1 299 ? 6.949 27.258 -3.271 1.00 94.06 299 GLU A N 1
ATOM 2330 C CA . GLU A 1 299 ? 8.277 27.863 -3.300 1.00 94.06 299 GLU A CA 1
ATOM 2331 C C . GLU A 1 299 ? 9.243 26.985 -4.106 1.00 94.06 299 GLU A C 1
ATOM 2333 O O . GLU A 1 299 ? 9.028 25.787 -4.276 1.00 94.06 299 GLU A O 1
ATOM 2338 N N . ARG A 1 300 ? 10.315 27.571 -4.655 1.00 94.50 300 ARG A N 1
ATOM 2339 C CA . ARG A 1 300 ? 11.374 26.789 -5.314 1.00 94.50 300 ARG A CA 1
ATOM 2340 C C . ARG A 1 300 ? 12.370 26.322 -4.258 1.00 94.50 300 ARG A C 1
ATOM 2342 O O . ARG A 1 300 ? 13.106 27.149 -3.729 1.00 94.50 300 ARG A O 1
ATOM 2349 N N . ALA A 1 301 ? 12.447 25.015 -4.039 1.00 91.38 301 ALA A N 1
ATOM 2350 C CA . ALA A 1 301 ? 13.426 24.400 -3.147 1.00 91.38 301 ALA A CA 1
ATOM 2351 C C . ALA A 1 301 ? 14.801 24.228 -3.817 1.00 91.38 301 ALA A C 1
ATOM 2353 O O . ALA A 1 301 ? 15.832 24.280 -3.155 1.00 91.38 301 ALA A O 1
ATOM 2354 N N . GLY A 1 302 ? 14.841 24.058 -5.144 1.00 89.62 302 GLY A N 1
ATOM 2355 C CA . GLY A 1 302 ? 16.100 23.942 -5.876 1.00 89.62 302 GLY A CA 1
ATOM 2356 C C . GLY A 1 302 ? 15.934 23.498 -7.325 1.00 89.62 302 GLY A C 1
ATOM 2357 O O . GLY A 1 302 ? 14.826 23.316 -7.827 1.00 89.62 302 GLY A O 1
ATOM 2358 N N . HIS A 1 303 ? 17.059 23.334 -8.015 1.00 89.88 303 HIS A N 1
ATOM 2359 C CA . HIS A 1 303 ? 17.129 22.622 -9.289 1.00 89.88 303 HIS A CA 1
ATOM 2360 C C . HIS A 1 303 ? 18.561 22.144 -9.539 1.00 89.88 303 HIS A C 1
ATOM 2362 O O . HIS A 1 303 ? 19.513 22.771 -9.074 1.00 89.88 303 HIS A O 1
ATOM 2368 N N . PHE A 1 304 ? 18.707 21.076 -10.314 1.00 87.88 304 PHE A N 1
ATOM 2369 C CA . PHE A 1 304 ? 19.990 20.634 -10.854 1.00 87.88 304 PHE A CA 1
ATOM 2370 C C . PHE A 1 304 ? 19.789 20.007 -12.239 1.00 87.88 304 PHE A C 1
ATOM 2372 O O . PHE A 1 304 ? 18.661 19.774 -12.678 1.00 87.88 304 PHE A O 1
ATOM 2379 N N . ARG A 1 305 ? 20.886 19.786 -12.962 1.00 85.75 305 ARG A N 1
ATOM 2380 C CA . ARG A 1 305 ? 20.895 19.129 -14.272 1.00 85.75 305 ARG A CA 1
ATOM 2381 C C . ARG A 1 305 ? 21.893 17.988 -14.258 1.00 85.75 305 ARG A C 1
ATOM 2383 O O . ARG A 1 305 ? 22.975 18.144 -13.696 1.00 85.75 305 ARG A O 1
ATOM 2390 N N . GLU A 1 306 ? 21.548 16.904 -14.932 1.00 81.38 306 GLU A N 1
ATOM 2391 C CA . GLU A 1 306 ? 22.464 15.813 -15.243 1.00 81.38 306 GLU A CA 1
ATOM 2392 C C . GLU A 1 306 ? 22.212 15.414 -16.702 1.00 81.38 306 GLU A C 1
ATOM 2394 O O . GLU A 1 306 ? 21.093 15.070 -17.073 1.00 81.38 306 GLU A O 1
ATOM 2399 N N . GLY A 1 307 ? 23.217 15.601 -17.564 1.00 83.38 307 GLY A N 1
ATOM 2400 C CA . GLY A 1 307 ? 23.015 15.574 -19.017 1.00 83.38 307 GLY A CA 1
ATOM 2401 C C . GLY A 1 307 ? 21.943 16.576 -19.478 1.00 83.38 307 GLY A C 1
ATOM 2402 O O . GLY A 1 307 ? 21.924 17.736 -19.049 1.00 83.38 307 GLY A O 1
ATOM 2403 N N . ASP A 1 308 ? 21.036 16.111 -20.338 1.00 82.88 308 ASP A N 1
ATOM 2404 C CA . ASP A 1 308 ? 19.881 16.882 -20.819 1.00 82.88 308 ASP A CA 1
ATOM 2405 C C . ASP A 1 308 ? 18.689 16.872 -19.841 1.00 82.88 308 ASP A C 1
ATOM 2407 O O . ASP A 1 308 ? 17.785 17.716 -19.948 1.00 82.88 308 ASP A O 1
ATOM 2411 N N . THR A 1 309 ? 18.707 15.975 -18.848 1.00 84.06 309 THR A N 1
ATOM 2412 C CA . THR A 1 309 ? 17.675 15.855 -17.816 1.00 84.06 309 THR A CA 1
ATOM 2413 C C . THR A 1 309 ? 17.764 17.027 -16.837 1.00 84.06 309 THR A C 1
ATOM 2415 O O . THR A 1 309 ? 18.814 17.351 -16.273 1.00 84.06 309 THR A O 1
ATOM 2418 N N . LEU A 1 310 ? 16.633 17.704 -16.633 1.00 86.31 310 LEU A N 1
ATOM 2419 C CA . LEU A 1 310 ? 16.478 18.773 -15.653 1.00 86.31 310 LEU A CA 1
ATOM 2420 C C . LEU A 1 310 ? 15.639 18.239 -14.492 1.00 86.31 310 LEU A C 1
ATOM 2422 O O . LEU A 1 310 ? 14.536 17.749 -14.716 1.00 86.31 310 LEU A O 1
ATOM 2426 N N . CYS A 1 311 ? 16.141 18.380 -13.266 1.00 89.56 311 CYS A N 1
ATOM 2427 C CA . CYS A 1 311 ? 15.351 18.221 -12.051 1.00 89.56 311 CYS A CA 1
ATOM 2428 C C . CYS A 1 311 ? 15.024 19.612 -11.493 1.00 89.56 311 CYS A C 1
ATOM 2430 O O . CYS A 1 311 ? 15.933 20.404 -11.220 1.00 89.56 311 CYS A O 1
ATOM 2432 N N . ARG A 1 312 ? 13.739 19.932 -11.313 1.00 92.00 312 ARG A N 1
ATOM 2433 C CA . ARG A 1 312 ? 13.285 21.099 -10.533 1.00 92.00 312 ARG A CA 1
ATOM 2434 C C . ARG A 1 312 ? 12.542 20.636 -9.292 1.00 92.00 312 ARG A C 1
ATOM 2436 O O . ARG A 1 312 ? 11.718 19.733 -9.380 1.00 92.00 312 ARG A O 1
ATOM 2443 N N . ARG A 1 313 ? 12.807 21.293 -8.165 1.00 93.25 313 ARG A N 1
ATOM 2444 C CA . ARG A 1 313 ? 12.263 20.936 -6.855 1.00 93.25 313 ARG A CA 1
ATOM 2445 C C . ARG A 1 313 ? 11.484 22.101 -6.254 1.00 93.25 313 ARG A C 1
ATOM 2447 O O . ARG A 1 313 ? 11.952 23.245 -6.284 1.00 93.25 313 ARG A O 1
ATOM 2454 N N . TYR A 1 314 ? 10.325 21.802 -5.683 1.00 94.00 314 TYR A N 1
ATOM 2455 C CA . TYR A 1 314 ? 9.437 22.770 -5.046 1.00 94.00 314 TYR A CA 1
ATOM 2456 C C . TYR A 1 314 ? 8.955 22.275 -3.685 1.00 94.00 314 TYR A C 1
ATOM 2458 O O . TYR A 1 314 ? 8.897 21.070 -3.445 1.00 94.00 314 TYR A O 1
ATOM 2466 N N . THR A 1 315 ? 8.566 23.221 -2.837 1.00 92.69 315 THR A N 1
ATOM 2467 C CA . THR A 1 315 ? 7.870 22.992 -1.566 1.00 92.69 315 THR A CA 1
ATOM 2468 C C . THR A 1 315 ? 6.494 23.655 -1.583 1.00 92.69 315 THR A C 1
ATOM 2470 O O . THR A 1 315 ? 6.304 24.682 -2.234 1.00 92.69 315 THR A O 1
ATOM 2473 N N . TRP A 1 316 ? 5.526 23.088 -0.868 1.00 88.25 316 TRP A N 1
ATOM 2474 C CA . TRP A 1 316 ? 4.181 23.651 -0.664 1.00 88.25 316 TRP A CA 1
ATOM 2475 C C . TRP A 1 316 ? 3.712 23.456 0.788 1.00 88.25 316 TRP A C 1
ATOM 2477 O O . TRP A 1 316 ? 4.340 22.717 1.548 1.00 88.25 316 TRP A O 1
ATOM 2487 N N . ASP A 1 317 ? 2.605 24.091 1.174 1.00 83.88 317 ASP A N 1
ATOM 2488 C CA . ASP A 1 317 ? 1.956 23.807 2.457 1.00 83.88 317 ASP A CA 1
ATOM 2489 C C . ASP A 1 317 ? 1.001 22.609 2.310 1.00 83.88 317 ASP A C 1
ATOM 2491 O O . ASP A 1 317 ? -0.020 22.676 1.622 1.00 83.88 317 ASP A O 1
ATOM 2495 N N . VAL A 1 318 ? 1.343 21.496 2.965 1.00 72.19 318 VAL A N 1
ATOM 2496 C CA . VAL A 1 318 ? 0.552 20.252 2.951 1.00 72.19 318 VAL A CA 1
ATOM 2497 C C . VAL A 1 318 ? -0.813 20.439 3.624 1.00 72.19 318 VAL A C 1
ATOM 2499 O O . VAL A 1 318 ? -1.758 19.721 3.301 1.00 72.19 318 VAL A O 1
ATOM 2502 N N . SER A 1 319 ? -0.951 21.396 4.548 1.00 74.56 319 SER A N 1
ATOM 2503 C CA . SER A 1 319 ? -2.186 21.584 5.315 1.00 74.56 319 SER A CA 1
ATOM 2504 C C . SER A 1 319 ? -3.370 22.073 4.469 1.00 74.56 319 SER A C 1
ATOM 2506 O O . SER A 1 319 ? -4.520 21.848 4.850 1.00 74.56 319 SER A O 1
ATOM 2508 N N . GLU A 1 320 ? -3.113 22.672 3.300 1.00 62.72 320 GLU A N 1
ATOM 2509 C CA . GLU A 1 320 ? -4.148 23.235 2.421 1.00 62.72 320 GLU A CA 1
ATOM 2510 C C . GLU A 1 320 ? -4.574 22.310 1.259 1.00 62.72 320 GLU A C 1
ATOM 2512 O O . GLU A 1 320 ? -5.611 22.553 0.627 1.00 62.72 320 GLU A O 1
ATOM 2517 N N . LEU A 1 321 ? -3.813 21.250 0.942 1.00 65.69 321 LEU A N 1
ATOM 2518 C CA . LEU A 1 321 ? -3.969 20.495 -0.312 1.00 65.69 321 LEU A CA 1
ATOM 2519 C C . LEU A 1 321 ? -4.029 18.968 -0.141 1.00 65.69 321 LEU A C 1
ATOM 2521 O O . LEU A 1 321 ? -3.081 18.296 0.248 1.00 65.69 321 LEU A O 1
ATOM 2525 N N . ASN A 1 322 ? -5.167 18.397 -0.546 1.00 80.50 322 ASN A N 1
ATOM 2526 C CA . ASN A 1 322 ? -5.358 16.954 -0.673 1.00 80.50 322 ASN A CA 1
ATOM 2527 C C . ASN A 1 322 ? -4.581 16.415 -1.893 1.00 80.50 322 ASN A C 1
ATOM 2529 O O . ASN A 1 322 ? -4.806 16.870 -3.018 1.00 80.50 322 ASN A O 1
ATOM 2533 N N . MET A 1 323 ? -3.735 15.401 -1.681 1.00 83.12 323 MET A N 1
ATOM 2534 C CA . MET A 1 323 ? -2.936 14.734 -2.722 1.00 83.12 323 MET A CA 1
ATOM 2535 C C . MET A 1 323 ? -3.754 14.304 -3.951 1.00 83.12 323 MET A C 1
ATOM 2537 O O . MET A 1 323 ? -3.321 14.532 -5.075 1.00 83.12 323 MET A O 1
ATOM 2541 N N . LEU A 1 324 ? -4.964 13.761 -3.769 1.00 81.50 324 LEU A N 1
ATOM 2542 C CA . LEU A 1 324 ? -5.833 13.345 -4.879 1.00 81.50 324 LEU A CA 1
ATOM 2543 C C . LEU A 1 324 ? -6.224 14.535 -5.770 1.00 81.50 324 LEU A C 1
ATOM 2545 O O . LEU A 1 324 ? -6.197 14.448 -6.999 1.00 81.50 324 LEU A O 1
ATOM 2549 N N . ARG A 1 325 ? -6.552 15.673 -5.144 1.00 86.44 325 ARG A N 1
ATOM 2550 C CA . ARG A 1 325 ? -6.871 16.923 -5.848 1.00 86.44 325 ARG A CA 1
ATOM 2551 C C . ARG A 1 325 ? -5.648 17.454 -6.588 1.00 86.44 325 ARG A C 1
ATOM 2553 O O . ARG A 1 325 ? -5.790 17.937 -7.705 1.00 86.44 325 ARG A O 1
ATOM 2560 N N . ALA A 1 326 ? -4.469 17.349 -5.983 1.00 88.88 326 ALA A N 1
ATOM 2561 C CA . ALA A 1 326 ? -3.219 17.809 -6.566 1.00 88.88 326 ALA A CA 1
ATOM 2562 C C . ALA A 1 326 ? -2.792 16.984 -7.791 1.00 88.88 326 ALA A C 1
ATOM 2564 O O . ALA A 1 326 ? -2.459 17.555 -8.830 1.00 88.88 326 ALA A O 1
ATOM 2565 N N . THR A 1 327 ? -2.897 15.655 -7.718 1.00 88.06 327 THR A N 1
ATOM 2566 C CA . THR A 1 327 ? -2.679 14.767 -8.868 1.00 88.06 327 THR A CA 1
ATOM 2567 C C . THR A 1 327 ? -3.657 15.090 -10.000 1.00 88.06 327 THR A C 1
ATOM 2569 O O . THR A 1 327 ? -3.229 15.296 -11.135 1.00 88.06 327 THR A O 1
ATOM 2572 N N . ALA A 1 328 ? -4.956 15.238 -9.705 1.00 87.75 328 ALA A N 1
ATOM 2573 C CA . ALA A 1 328 ? -5.961 15.608 -10.708 1.00 87.75 328 ALA A CA 1
ATOM 2574 C C . ALA A 1 328 ? -5.687 16.985 -11.351 1.00 87.75 328 ALA A C 1
ATOM 2576 O O . ALA A 1 328 ? -5.842 17.159 -12.562 1.00 87.75 328 ALA A O 1
ATOM 2577 N N . ASP A 1 329 ? -5.238 17.956 -10.556 1.00 91.88 329 ASP A N 1
ATOM 2578 C CA . ASP A 1 329 ? -4.834 19.291 -10.999 1.00 91.88 329 ASP A CA 1
ATOM 2579 C C . ASP A 1 329 ? -3.621 19.256 -11.954 1.00 91.88 329 ASP A C 1
ATOM 2581 O O . ASP A 1 329 ? -3.614 19.977 -12.955 1.00 91.88 329 ASP A O 1
ATOM 2585 N N . VAL A 1 330 ? -2.615 18.418 -11.672 1.00 92.00 330 VAL A N 1
ATOM 2586 C CA . VAL A 1 330 ? -1.415 18.235 -12.515 1.00 92.00 330 VAL A CA 1
ATOM 2587 C C . VAL A 1 330 ? -1.743 17.479 -13.802 1.00 92.00 330 VAL A C 1
ATOM 2589 O O . VAL A 1 330 ? -1.321 17.905 -14.877 1.00 92.00 330 VAL A O 1
ATOM 2592 N N . VAL A 1 331 ? -2.554 16.420 -13.729 1.00 90.06 331 VAL A N 1
ATOM 2593 C CA . VAL A 1 331 ? -3.063 15.708 -14.916 1.00 90.06 331 VAL A CA 1
ATOM 2594 C C . VAL A 1 331 ? -3.826 16.676 -15.826 1.00 90.06 331 VAL A C 1
ATOM 2596 O O . VAL A 1 331 ? -3.522 16.768 -17.014 1.00 90.06 331 VAL A O 1
ATOM 2599 N N . THR A 1 332 ? -4.730 17.484 -15.261 1.00 90.06 332 THR A N 1
ATOM 2600 C CA . THR A 1 332 ? -5.479 18.514 -16.006 1.00 90.06 332 THR A CA 1
ATOM 2601 C C . THR A 1 332 ? -4.546 19.546 -16.649 1.00 90.06 332 THR A C 1
ATOM 2603 O O . THR A 1 332 ? -4.766 19.962 -17.787 1.00 90.06 332 THR A O 1
ATOM 2606 N N . PHE A 1 333 ? -3.481 19.964 -15.956 1.00 94.06 333 PHE A N 1
ATOM 2607 C CA . PHE A 1 333 ? -2.474 20.855 -16.534 1.00 94.06 333 PHE A CA 1
ATOM 2608 C C . PHE A 1 333 ? -1.801 20.226 -17.767 1.00 94.06 333 PHE A C 1
ATOM 2610 O O . PHE A 1 333 ? -1.688 20.897 -18.795 1.00 94.06 333 PHE A O 1
ATOM 2617 N N . PHE A 1 334 ? -1.394 18.954 -17.698 1.00 91.50 334 PHE A N 1
ATOM 2618 C CA . PHE A 1 334 ? -0.747 18.262 -18.818 1.00 91.50 334 PHE A CA 1
ATOM 2619 C C . PHE A 1 334 ? -1.677 18.062 -20.017 1.00 91.50 334 PHE A C 1
ATOM 2621 O O . PHE A 1 334 ? -1.264 18.350 -21.144 1.00 91.50 334 PHE A O 1
ATOM 2628 N N . GLU A 1 335 ? -2.939 17.686 -19.790 1.00 87.88 335 GLU A N 1
ATOM 2629 C CA . GLU A 1 335 ? -3.955 17.628 -20.850 1.00 87.88 335 GLU A CA 1
ATOM 2630 C C . GLU A 1 335 ? -4.089 18.971 -21.582 1.00 87.88 335 GLU A C 1
ATOM 2632 O O . GLU A 1 335 ? -4.061 19.025 -22.811 1.00 87.88 335 GLU A O 1
ATOM 2637 N N . LEU A 1 336 ? -4.167 20.079 -20.832 1.00 89.75 336 LEU A N 1
ATOM 2638 C CA . LEU A 1 336 ? -4.254 21.433 -21.390 1.00 89.75 336 LEU A CA 1
ATOM 2639 C C . LEU A 1 336 ? -2.971 21.875 -22.118 1.00 89.75 336 LEU A C 1
ATOM 2641 O O . LEU A 1 336 ? -3.015 22.814 -22.912 1.00 89.75 336 LEU A O 1
ATOM 2645 N N . GLN A 1 337 ? -1.834 21.216 -21.873 1.00 90.81 337 GLN A N 1
ATOM 2646 C CA . GLN A 1 337 ? -0.600 21.387 -22.649 1.00 90.81 337 GLN A CA 1
ATOM 2647 C C . GLN A 1 337 ? -0.483 20.419 -23.841 1.00 90.81 337 GLN A C 1
ATOM 2649 O O . GLN A 1 337 ? 0.524 20.466 -24.552 1.00 90.81 337 GLN A O 1
ATOM 2654 N N . GLY A 1 338 ? -1.479 19.559 -24.077 1.00 86.56 338 GLY A N 1
ATOM 2655 C CA . GLY A 1 338 ? -1.462 18.560 -25.147 1.00 86.56 338 GLY A CA 1
ATOM 2656 C C . GLY A 1 338 ? -0.482 17.408 -24.902 1.00 86.56 338 GLY A C 1
ATOM 2657 O O . GLY A 1 338 ? 0.045 16.850 -25.865 1.00 86.56 338 GLY A O 1
ATOM 2658 N N . TRP A 1 339 ? -0.196 17.085 -23.638 1.00 84.25 339 TRP A N 1
ATOM 2659 C CA . TRP A 1 339 ? 0.582 15.904 -23.255 1.00 84.25 339 TRP A CA 1
ATOM 2660 C C . TRP A 1 339 ? -0.353 14.723 -22.987 1.00 84.25 339 TRP A C 1
ATOM 2662 O O . TRP A 1 339 ? -1.401 14.886 -22.361 1.00 84.25 339 TRP A O 1
ATOM 2672 N N . ALA A 1 340 ? 0.049 13.528 -23.417 1.00 71.06 340 ALA A N 1
ATOM 2673 C CA . ALA A 1 340 ? -0.572 12.290 -22.965 1.00 71.06 340 ALA A CA 1
ATOM 2674 C C . ALA A 1 340 ? -0.024 11.939 -21.574 1.00 71.06 340 ALA A C 1
ATOM 2676 O O . ALA A 1 340 ? 1.189 11.854 -21.389 1.00 71.06 340 ALA A O 1
ATOM 2677 N N . THR A 1 341 ? -0.903 11.748 -20.592 1.00 61.56 341 THR A N 1
ATOM 2678 C CA . THR A 1 341 ? -0.518 11.298 -19.249 1.00 61.56 341 THR A CA 1
ATOM 2679 C C . THR A 1 341 ? -0.591 9.778 -19.167 1.00 61.56 341 THR A C 1
ATOM 2681 O O . THR A 1 341 ? -1.658 9.217 -19.401 1.00 61.56 341 THR A O 1
ATOM 2684 N N . LEU A 1 342 ? 0.501 9.124 -18.763 1.00 57.12 342 LEU A N 1
ATOM 2685 C CA . LEU A 1 342 ? 0.540 7.675 -18.495 1.00 57.12 342 LEU A CA 1
ATOM 2686 C C . LEU A 1 342 ? -0.097 7.279 -17.148 1.00 57.12 342 LEU A C 1
ATOM 2688 O O . LEU A 1 342 ? -0.144 6.106 -16.798 1.00 57.12 342 LEU A O 1
ATOM 2692 N N . HIS A 1 343 ? -0.623 8.248 -16.396 1.00 45.09 343 HIS A N 1
ATOM 2693 C CA . HIS A 1 343 ? -1.480 7.979 -15.246 1.00 45.09 343 HIS A CA 1
ATOM 2694 C C . HIS A 1 343 ? -2.851 7.484 -15.738 1.00 45.09 343 HIS A C 1
ATOM 2696 O O . HIS A 1 343 ? -3.390 8.081 -16.681 1.00 45.09 343 HIS A O 1
ATOM 2702 N N . PRO A 1 344 ? -3.465 6.457 -15.118 1.00 38.41 344 PRO A N 1
ATOM 2703 C CA . PRO A 1 344 ? -4.767 5.975 -15.549 1.00 38.41 344 PRO A CA 1
ATOM 2704 C C . PRO A 1 344 ? -5.808 7.103 -15.597 1.00 38.41 344 PRO A C 1
ATOM 2706 O O . PRO A 1 344 ? -6.010 7.844 -14.633 1.00 38.41 344 PRO A O 1
ATOM 2709 N N . ASN A 1 345 ? -6.518 7.140 -16.728 1.00 46.00 345 ASN A N 1
ATOM 2710 C CA . ASN A 1 345 ? -7.870 7.675 -16.876 1.00 46.00 345 ASN A CA 1
ATOM 2711 C C . ASN A 1 345 ? -8.066 9.204 -17.037 1.00 46.00 345 ASN A C 1
ATOM 2713 O O . ASN A 1 345 ? -9.060 9.733 -16.563 1.00 46.00 345 ASN A O 1
ATOM 2717 N N . SER A 1 346 ? -7.264 9.942 -17.811 1.00 39.38 346 SER A N 1
ATOM 2718 C CA . SER A 1 346 ? -7.530 11.388 -18.054 1.00 39.38 346 SER A CA 1
ATOM 2719 C C . SER A 1 346 ? -8.945 11.703 -18.637 1.00 39.38 346 SER A C 1
ATOM 2721 O O . SER A 1 346 ? -9.609 12.679 -18.260 1.00 39.38 346 SER A O 1
ATOM 2723 N N . SER A 1 347 ? -9.477 10.819 -19.494 1.00 36.66 347 SER A N 1
ATOM 2724 C CA . SER A 1 347 ? -10.872 10.852 -19.974 1.00 36.66 347 SER A CA 1
ATOM 2725 C C . SER A 1 347 ? -11.820 9.994 -19.125 1.00 36.66 347 SER A C 1
ATOM 2727 O O . SER A 1 347 ? -12.933 10.420 -18.819 1.00 36.66 347 SER A O 1
ATOM 2729 N N . GLN A 1 348 ? -11.376 8.809 -18.698 1.00 40.25 348 GLN A N 1
ATOM 2730 C CA . GLN A 1 348 ? -12.207 7.834 -17.983 1.00 40.25 348 GLN A CA 1
ATOM 2731 C C . GLN A 1 348 ? -12.408 8.156 -16.492 1.00 40.25 348 GLN A C 1
ATOM 2733 O O . GLN A 1 348 ? -13.388 7.705 -15.923 1.00 40.25 348 GLN A O 1
ATOM 2738 N N . PHE A 1 349 ? -11.566 8.975 -15.856 1.00 39.72 349 PHE A N 1
ATOM 2739 C CA . PHE A 1 349 ? -11.673 9.367 -14.441 1.00 39.72 349 PHE A CA 1
ATOM 2740 C C . PHE A 1 349 ? -12.812 10.362 -14.276 1.00 39.72 349 PHE A C 1
ATOM 2742 O O . PHE A 1 349 ? -13.571 10.271 -13.323 1.00 39.72 349 PHE A O 1
ATOM 2749 N N . ARG A 1 350 ? -13.029 11.234 -15.271 1.00 40.22 350 ARG A N 1
ATOM 2750 C CA . ARG A 1 350 ? -14.258 12.031 -15.361 1.00 40.22 350 ARG A CA 1
ATOM 2751 C C . ARG A 1 350 ? -15.493 11.140 -15.443 1.00 40.22 350 ARG A C 1
ATOM 2753 O O . ARG A 1 350 ? -16.460 11.417 -14.749 1.00 40.22 350 ARG A O 1
ATOM 2760 N N . THR A 1 351 ? -15.459 10.066 -16.231 1.00 38.12 351 THR A N 1
ATOM 2761 C CA . THR A 1 351 ? -16.586 9.125 -16.348 1.00 38.12 351 THR A CA 1
ATOM 2762 C C . THR A 1 351 ? -16.777 8.276 -15.091 1.00 38.12 351 THR A C 1
ATOM 2764 O O . THR A 1 351 ? -17.908 8.117 -14.660 1.00 38.12 351 THR A O 1
ATOM 2767 N N . ALA A 1 352 ? -15.707 7.780 -14.468 1.00 37.00 352 ALA A N 1
ATOM 2768 C CA . ALA A 1 352 ? -15.751 6.940 -13.274 1.00 37.00 352 ALA A CA 1
ATOM 2769 C C . ALA A 1 352 ? -16.103 7.745 -12.016 1.00 37.00 352 ALA A C 1
ATOM 2771 O O . ALA A 1 352 ? -16.984 7.339 -11.272 1.00 37.00 352 ALA A O 1
ATOM 2772 N N . VAL A 1 353 ? -15.512 8.927 -11.809 1.00 37.50 353 VAL A N 1
ATOM 2773 C CA . VAL A 1 353 ? -15.896 9.829 -10.709 1.00 37.50 353 VAL A CA 1
ATOM 2774 C C . VAL A 1 353 ? -17.317 10.352 -10.915 1.00 37.50 353 VAL A C 1
ATOM 2776 O O . VAL A 1 353 ? -18.065 10.419 -9.947 1.00 37.50 353 VAL A O 1
ATOM 2779 N N . ALA A 1 354 ? -17.745 10.647 -12.151 1.00 36.22 354 ALA A N 1
ATOM 2780 C CA . ALA A 1 354 ? -19.147 10.977 -12.415 1.00 36.22 354 ALA A CA 1
ATOM 2781 C C . ALA A 1 354 ? -20.085 9.777 -12.217 1.00 36.22 354 ALA A C 1
ATOM 2783 O O . ALA A 1 354 ? -21.182 9.976 -11.714 1.00 36.22 354 ALA A O 1
ATOM 2784 N N . ALA A 1 355 ? -19.680 8.550 -12.561 1.00 36.34 355 ALA A N 1
ATOM 2785 C CA . ALA A 1 355 ? -20.486 7.345 -12.363 1.00 36.34 355 ALA A CA 1
ATOM 2786 C C . ALA A 1 355 ? -20.589 6.954 -10.883 1.00 36.34 355 ALA A C 1
ATOM 2788 O O . ALA A 1 355 ? -21.674 6.608 -10.436 1.00 36.34 355 ALA A O 1
ATOM 2789 N N . VAL A 1 356 ? -19.509 7.076 -10.106 1.00 37.38 356 VAL A N 1
ATOM 2790 C CA . VAL A 1 356 ? -19.510 6.867 -8.650 1.00 37.38 356 VAL A CA 1
ATOM 2791 C C . VAL A 1 356 ? -20.305 7.974 -7.956 1.00 37.38 356 VAL A C 1
ATOM 2793 O O . VAL A 1 356 ? -21.175 7.672 -7.148 1.00 37.38 356 VAL A O 1
ATOM 2796 N N . ALA A 1 357 ? -20.112 9.246 -8.323 1.00 36.62 357 ALA A N 1
ATOM 2797 C CA . ALA A 1 357 ? -20.925 10.340 -7.790 1.00 36.62 357 ALA A CA 1
ATOM 2798 C C . ALA A 1 357 ? -22.411 10.197 -8.168 1.00 36.62 357 ALA A C 1
ATOM 2800 O O . ALA A 1 357 ? -23.274 10.428 -7.326 1.00 36.62 357 ALA A O 1
ATOM 2801 N N . ALA A 1 358 ? -22.724 9.774 -9.397 1.00 34.62 358 ALA A N 1
ATOM 2802 C CA . ALA A 1 358 ? -24.092 9.504 -9.832 1.00 34.62 358 ALA A CA 1
ATOM 2803 C C . ALA A 1 358 ? -24.686 8.258 -9.163 1.00 34.62 358 ALA A C 1
ATOM 2805 O O . ALA A 1 358 ? -25.871 8.270 -8.860 1.00 34.62 358 ALA A O 1
ATOM 2806 N N . ALA A 1 359 ? -23.897 7.217 -8.885 1.00 35.62 359 ALA A N 1
ATOM 2807 C CA . ALA A 1 359 ? -24.341 6.045 -8.134 1.00 35.62 359 ALA A CA 1
ATOM 2808 C C . ALA A 1 359 ? -24.649 6.408 -6.674 1.00 35.62 359 ALA A C 1
ATOM 2810 O O . ALA A 1 359 ? -25.717 6.056 -6.181 1.00 35.62 359 ALA A O 1
ATOM 2811 N N . CYS A 1 360 ? -23.787 7.191 -6.015 1.00 33.84 360 CYS A N 1
ATOM 2812 C CA . CYS A 1 360 ? -24.053 7.713 -4.674 1.00 33.84 360 CYS A CA 1
ATOM 2813 C C . CYS A 1 360 ? -25.296 8.620 -4.656 1.00 33.84 360 CYS A C 1
ATOM 2815 O O . CYS A 1 360 ? -26.179 8.431 -3.824 1.00 33.84 360 CYS A O 1
ATOM 2817 N N . LEU A 1 361 ? -25.422 9.556 -5.607 1.00 35.62 361 LEU A N 1
ATOM 2818 C CA . LEU A 1 361 ? -26.595 10.435 -5.720 1.00 35.62 361 LEU A CA 1
ATOM 2819 C C . LEU A 1 361 ? -27.883 9.674 -6.075 1.00 35.62 361 LEU A C 1
ATOM 2821 O O . LEU A 1 361 ? -28.948 10.040 -5.586 1.00 35.62 361 LEU A O 1
ATOM 2825 N N . ALA A 1 362 ? -27.807 8.616 -6.884 1.00 34.09 362 ALA A N 1
ATOM 2826 C CA . ALA A 1 362 ? -28.949 7.760 -7.201 1.00 34.09 362 ALA A CA 1
ATOM 2827 C C . ALA A 1 362 ? -29.358 6.885 -6.009 1.00 34.09 362 ALA A C 1
ATOM 2829 O O . ALA A 1 362 ? -30.549 6.684 -5.802 1.00 34.09 362 ALA A O 1
ATOM 2830 N N . SER A 1 363 ? -28.406 6.417 -5.195 1.00 34.12 363 SER A N 1
ATOM 2831 C CA . SER A 1 363 ? -28.705 5.696 -3.952 1.00 34.12 363 SER A CA 1
ATOM 2832 C C . SER A 1 363 ? -29.438 6.605 -2.958 1.00 34.12 363 SER A C 1
ATOM 2834 O O . SER A 1 363 ? -30.505 6.238 -2.473 1.00 34.12 363 SER A O 1
ATOM 2836 N N . ILE A 1 364 ? -28.943 7.836 -2.770 1.00 36.28 364 ILE A N 1
ATOM 2837 C CA . ILE A 1 364 ? -29.592 8.874 -1.949 1.00 36.28 364 ILE A CA 1
ATOM 2838 C C . ILE A 1 364 ? -30.994 9.215 -2.493 1.00 36.28 364 ILE A C 1
ATOM 2840 O O . ILE A 1 364 ? -31.947 9.346 -1.729 1.00 36.28 364 ILE A O 1
ATOM 2844 N N . ALA A 1 365 ? -31.156 9.329 -3.816 1.00 33.72 365 ALA A N 1
ATOM 2845 C CA . ALA A 1 365 ? -32.456 9.608 -4.430 1.00 33.72 365 ALA A CA 1
ATOM 2846 C C . ALA A 1 365 ? -33.455 8.441 -4.300 1.00 33.72 365 ALA A C 1
ATOM 2848 O O . ALA A 1 365 ? -34.654 8.687 -4.169 1.00 33.72 365 ALA A O 1
ATOM 2849 N N . CYS A 1 366 ? -32.989 7.188 -4.317 1.00 34.72 366 CYS A N 1
ATOM 2850 C CA . CYS A 1 366 ? -33.839 6.014 -4.116 1.00 34.72 366 CYS A CA 1
ATOM 2851 C C . CYS A 1 366 ? -34.338 5.891 -2.669 1.00 34.72 366 CYS A C 1
ATOM 2853 O O . CYS A 1 366 ? -35.508 5.568 -2.480 1.00 34.72 366 CYS A O 1
ATOM 2855 N N . GLU A 1 367 ? -33.508 6.191 -1.664 1.00 36.75 367 GLU A N 1
ATOM 2856 C CA . GLU A 1 367 ? -33.947 6.208 -0.258 1.00 36.75 367 GLU A CA 1
ATOM 2857 C C . GLU A 1 367 ? -34.982 7.319 -0.008 1.00 36.75 367 GLU A C 1
ATOM 2859 O O . GLU A 1 367 ? -36.055 7.048 0.528 1.00 36.75 367 GLU A O 1
ATOM 2864 N N . VAL A 1 368 ? -34.741 8.536 -0.515 1.00 37.09 368 VAL A N 1
ATOM 2865 C CA . VAL A 1 368 ? -35.687 9.665 -0.385 1.00 37.09 368 VAL A CA 1
ATOM 2866 C C . VAL A 1 368 ? -37.033 9.405 -1.085 1.00 37.09 368 VAL A C 1
ATOM 2868 O O . VAL A 1 368 ? -38.062 9.916 -0.644 1.00 37.09 368 VAL A O 1
ATOM 2871 N N . LEU A 1 369 ? -37.063 8.604 -2.157 1.00 36.03 369 LEU A N 1
ATOM 2872 C CA . LEU A 1 369 ? -38.311 8.222 -2.835 1.00 36.03 369 LEU A CA 1
ATOM 2873 C C . LEU A 1 369 ? -39.032 7.039 -2.170 1.00 36.03 369 LEU A C 1
ATOM 2875 O O . LEU A 1 369 ? -40.256 6.941 -2.292 1.00 36.03 369 LEU A O 1
ATOM 2879 N N . HIS A 1 370 ? -38.320 6.174 -1.442 1.00 39.34 370 HIS A N 1
ATOM 2880 C CA . HIS A 1 370 ? -38.929 5.066 -0.699 1.00 39.34 370 HIS A CA 1
ATOM 2881 C C . HIS A 1 370 ? -39.702 5.525 0.548 1.00 39.34 370 HIS A C 1
ATOM 2883 O O . HIS A 1 370 ? -40.706 4.898 0.891 1.00 39.34 370 HIS A O 1
ATOM 2889 N N . ASP A 1 371 ? -39.311 6.648 1.161 1.00 35.25 371 ASP A N 1
ATOM 2890 C CA . ASP A 1 371 ? -40.049 7.273 2.274 1.00 35.25 371 ASP A CA 1
ATOM 2891 C C . ASP A 1 371 ? -41.378 7.928 1.841 1.00 35.25 371 ASP A C 1
ATOM 2893 O O . ASP A 1 371 ? -42.276 8.143 2.657 1.00 35.25 371 ASP A O 1
ATOM 2897 N N . THR A 1 372 ? -41.575 8.190 0.543 1.00 34.72 372 THR A N 1
ATOM 2898 C CA . THR A 1 372 ? -42.866 8.641 -0.015 1.00 34.72 372 THR A CA 1
ATOM 2899 C C . THR A 1 372 ? -43.696 7.466 -0.535 1.00 34.72 372 THR A C 1
ATOM 2901 O O . THR A 1 372 ? -44.031 7.380 -1.716 1.00 34.72 372 THR A O 1
ATOM 2904 N N . GLY A 1 373 ? -44.000 6.521 0.355 1.00 33.06 373 GLY A N 1
ATOM 2905 C CA . GLY A 1 373 ? -44.571 5.227 -0.013 1.00 33.06 373 GLY A CA 1
ATOM 2906 C C . GLY A 1 373 ? -45.945 5.281 -0.695 1.00 33.06 373 GLY A C 1
ATOM 2907 O O . GLY A 1 373 ? -46.919 5.742 -0.108 1.00 33.06 373 GLY A O 1
ATOM 2908 N N . HIS A 1 374 ? -46.039 4.691 -1.893 1.00 34.66 374 HIS A N 1
ATOM 2909 C CA . HIS A 1 374 ? -47.250 4.058 -2.435 1.00 34.66 374 HIS A CA 1
ATOM 2910 C C . HIS A 1 374 ? -46.913 3.172 -3.651 1.00 34.66 374 HIS A C 1
ATOM 2912 O O . HIS A 1 374 ? -46.755 3.684 -4.755 1.00 34.66 374 HIS A O 1
ATOM 2918 N N . CYS A 1 375 ? -46.898 1.845 -3.476 1.00 28.86 375 CYS A N 1
ATOM 2919 C CA . CYS A 1 375 ? -47.305 0.878 -4.508 1.00 28.86 375 CYS A CA 1
ATOM 2920 C C . CYS A 1 375 ? -47.588 -0.494 -3.879 1.00 28.86 375 CYS A C 1
ATOM 2922 O O . CYS A 1 375 ? -46.713 -1.113 -3.283 1.00 28.86 375 CYS A O 1
ATOM 2924 N N . ASP A 1 376 ? -48.827 -0.952 -4.028 1.00 31.09 376 ASP A N 1
ATOM 2925 C CA . ASP A 1 376 ? -49.334 -2.235 -3.539 1.00 31.09 376 ASP A CA 1
ATOM 2926 C C . ASP A 1 376 ? -49.128 -3.302 -4.634 1.00 31.09 376 ASP A C 1
ATOM 2928 O O . ASP A 1 376 ? -49.694 -3.173 -5.723 1.00 31.09 376 ASP A O 1
ATOM 2932 N N . VAL A 1 377 ? -48.340 -4.354 -4.384 1.00 29.17 377 VAL A N 1
ATOM 2933 C CA . VAL A 1 377 ? -48.252 -5.525 -5.281 1.00 29.17 377 VAL A CA 1
ATOM 2934 C C . VAL A 1 377 ? -48.246 -6.807 -4.451 1.00 29.17 377 VAL A C 1
ATOM 2936 O O . VAL A 1 377 ? -47.338 -7.058 -3.663 1.00 29.17 377 VAL A O 1
ATOM 2939 N N . ARG A 1 378 ? -49.273 -7.643 -4.643 1.00 27.30 378 ARG A N 1
ATOM 2940 C CA . ARG A 1 378 ? -49.377 -8.971 -4.021 1.00 27.30 378 ARG A CA 1
ATOM 2941 C C . ARG A 1 378 ? -48.639 -10.021 -4.859 1.00 27.30 378 ARG A C 1
ATOM 2943 O O . ARG A 1 378 ? -48.791 -9.992 -6.081 1.00 27.30 378 ARG A O 1
ATOM 2950 N N . PRO A 1 379 ? -47.971 -11.012 -4.246 1.00 32.41 379 PRO A N 1
ATOM 2951 C CA . PRO A 1 379 ? -47.554 -12.210 -4.958 1.00 32.41 379 PRO A CA 1
ATOM 2952 C C . PRO A 1 379 ? -48.741 -13.168 -5.159 1.00 32.41 379 PRO A C 1
ATOM 2954 O O . PRO A 1 379 ? -49.546 -13.397 -4.253 1.00 32.41 379 PRO A O 1
ATOM 2957 N N . VAL A 1 380 ? -48.819 -13.748 -6.355 1.00 29.50 380 VAL A N 1
ATOM 2958 C CA . VAL A 1 380 ? -49.525 -15.010 -6.624 1.00 29.50 380 VAL A CA 1
ATOM 2959 C C . VAL A 1 380 ? -48.476 -16.117 -6.485 1.00 29.50 380 VAL A C 1
ATOM 2961 O O . VAL A 1 380 ? -47.341 -15.921 -6.916 1.00 29.50 380 VAL A O 1
ATOM 2964 N N . GLY A 1 381 ? -48.814 -17.222 -5.823 1.00 28.39 381 GLY A N 1
ATOM 2965 C CA . GLY A 1 381 ? -47.874 -18.327 -5.608 1.00 28.39 381 GLY A CA 1
ATOM 2966 C C . GLY A 1 381 ? -47.800 -19.294 -6.789 1.00 28.39 381 GLY A C 1
ATOM 2967 O O . GLY A 1 381 ? -48.542 -19.144 -7.754 1.00 28.39 381 GLY A O 1
ATOM 2968 N N . ASP A 1 382 ? -46.941 -20.302 -6.656 1.00 28.72 382 ASP A N 1
ATOM 2969 C CA . ASP A 1 382 ? -47.294 -21.700 -6.930 1.00 28.72 382 ASP A CA 1
ATOM 2970 C C . ASP A 1 382 ? -46.285 -22.642 -6.241 1.00 28.72 382 ASP A C 1
ATOM 2972 O O . ASP A 1 382 ? -45.122 -22.288 -6.027 1.00 28.72 382 ASP A O 1
ATOM 2976 N N . ASP A 1 383 ? -46.761 -23.825 -5.850 1.00 30.47 383 ASP A N 1
ATOM 2977 C CA . ASP A 1 383 ? -45.996 -24.869 -5.158 1.00 30.47 383 ASP A CA 1
ATOM 2978 C C . ASP A 1 383 ? -45.073 -25.655 -6.108 1.00 30.47 383 ASP A C 1
ATOM 2980 O O . ASP A 1 383 ? -45.505 -26.056 -7.188 1.00 30.47 383 ASP A O 1
ATOM 2984 N N . VAL A 1 384 ? -43.881 -26.054 -5.636 1.00 28.83 384 VAL A N 1
ATOM 2985 C CA . VAL A 1 384 ? -43.327 -27.397 -5.919 1.00 28.83 384 VAL A CA 1
ATOM 2986 C C . VAL A 1 384 ? -42.647 -27.944 -4.659 1.00 28.83 384 VAL A C 1
ATOM 2988 O O . VAL A 1 384 ? -41.871 -27.253 -4.001 1.00 28.83 384 VAL A O 1
ATOM 2991 N N . ASP A 1 385 ? -42.970 -29.196 -4.331 1.00 25.91 385 ASP A N 1
ATOM 2992 C CA . ASP A 1 385 ? -42.559 -29.900 -3.114 1.00 25.91 385 ASP A CA 1
ATOM 2993 C C . ASP A 1 385 ? -41.109 -30.433 -3.163 1.00 25.91 385 ASP A C 1
ATOM 2995 O O . ASP A 1 385 ? -40.455 -30.561 -4.199 1.00 25.91 385 ASP A O 1
ATOM 2999 N N . SER A 1 386 ? -40.635 -30.740 -1.968 1.00 28.34 386 SER A N 1
ATOM 3000 C CA . SER A 1 386 ? -39.341 -31.243 -1.549 1.00 28.34 386 SER A CA 1
ATOM 3001 C C . SER A 1 386 ? -39.042 -32.718 -1.877 1.00 28.34 386 SER A C 1
ATOM 3003 O O . SER A 1 386 ? -39.927 -33.525 -2.157 1.00 28.34 386 SER A O 1
ATOM 3005 N N . SER A 1 387 ? -37.771 -33.076 -1.633 1.00 24.23 387 SER A N 1
ATOM 3006 C CA . SER A 1 387 ? -37.285 -34.337 -1.028 1.00 24.23 387 SER A CA 1
ATOM 3007 C C . SER A 1 387 ? -36.418 -35.288 -1.877 1.00 24.23 387 SER A C 1
ATOM 3009 O O . SER A 1 387 ? -36.459 -35.307 -3.100 1.00 24.23 387 SER A O 1
ATOM 3011 N N . GLU A 1 388 ? -35.617 -36.073 -1.135 1.00 26.94 388 GLU A N 1
ATOM 3012 C CA . GLU A 1 388 ? -34.617 -37.074 -1.560 1.00 26.94 388 GLU A CA 1
ATOM 3013 C C . GLU A 1 388 ? -33.341 -36.513 -2.250 1.00 26.94 388 GLU A C 1
ATOM 3015 O O . GLU A 1 388 ? -33.390 -35.562 -3.012 1.00 26.94 388 GLU A O 1
ATOM 3020 N N . PHE A 1 389 ? -32.109 -36.983 -1.994 1.00 24.70 389 PHE A N 1
ATOM 3021 C CA . PHE A 1 389 ? -31.633 -38.235 -1.382 1.00 24.70 389 PHE A CA 1
ATOM 3022 C C . PHE A 1 389 ? -30.457 -37.994 -0.398 1.00 24.70 389 PHE A C 1
ATOM 3024 O O . PHE A 1 389 ? -29.639 -37.098 -0.592 1.00 24.70 389 PHE A O 1
ATOM 3031 N N . ARG A 1 390 ? -30.296 -38.843 0.634 1.00 26.33 390 ARG A N 1
ATOM 3032 C CA . ARG A 1 390 ? -29.080 -38.904 1.486 1.00 26.33 390 ARG A CA 1
ATOM 3033 C C . ARG A 1 390 ? -28.408 -40.288 1.408 1.00 26.33 390 ARG A C 1
ATOM 3035 O O . ARG A 1 390 ? -29.119 -41.285 1.463 1.00 26.33 390 ARG A O 1
ATOM 3042 N N . ARG A 1 391 ? -27.066 -40.296 1.559 1.00 25.80 391 ARG A N 1
ATOM 3043 C CA . ARG A 1 391 ? -26.168 -41.293 2.225 1.00 25.80 391 ARG A CA 1
ATOM 3044 C C . ARG A 1 391 ? -25.186 -42.133 1.380 1.00 25.80 391 ARG A C 1
ATOM 3046 O O . ARG A 1 391 ? -25.554 -42.751 0.395 1.00 25.80 391 ARG A O 1
ATOM 3053 N N . ALA A 1 392 ? -24.034 -42.338 2.044 1.00 24.27 392 ALA A N 1
ATOM 3054 C CA . ALA A 1 392 ? -23.076 -43.459 1.980 1.00 24.27 392 ALA A CA 1
ATOM 3055 C C . ALA A 1 392 ? -22.054 -43.456 0.813 1.00 24.27 392 ALA A C 1
ATOM 3057 O O . ALA A 1 392 ? -22.374 -43.002 -0.272 1.00 24.27 392 ALA A O 1
ATOM 3058 N N . ALA A 1 393 ? -20.808 -43.938 0.970 1.00 24.52 393 ALA A N 1
ATOM 3059 C CA . ALA A 1 393 ? -20.172 -44.627 2.109 1.00 24.52 393 ALA A CA 1
ATOM 3060 C C . ALA A 1 393 ? -18.644 -44.346 2.228 1.00 24.52 393 ALA A C 1
ATOM 3062 O O . ALA A 1 393 ? -18.098 -43.489 1.544 1.00 24.52 393 ALA A O 1
ATOM 3063 N N . LEU A 1 394 ? -17.979 -45.055 3.149 1.00 24.12 394 LEU A N 1
ATOM 3064 C CA . LEU A 1 394 ? -16.650 -44.801 3.735 1.00 24.12 394 LEU A CA 1
ATOM 3065 C C . LEU A 1 394 ? -15.584 -45.872 3.366 1.00 24.12 394 LEU A C 1
ATOM 3067 O O . LEU A 1 394 ? -15.948 -47.037 3.227 1.00 24.12 394 LEU A O 1
ATOM 3071 N N . LEU A 1 395 ? -14.287 -45.494 3.444 1.00 23.92 395 LEU A N 1
ATOM 3072 C CA . LEU A 1 395 ? -13.077 -46.340 3.701 1.00 23.92 395 LEU A CA 1
ATOM 3073 C C . LEU A 1 395 ? -12.560 -47.277 2.558 1.00 23.92 395 LEU A C 1
ATOM 3075 O O . LEU A 1 395 ? -13.289 -47.539 1.609 1.00 23.92 395 LEU A O 1
ATOM 3079 N N . PRO A 1 396 ? -11.353 -47.901 2.673 1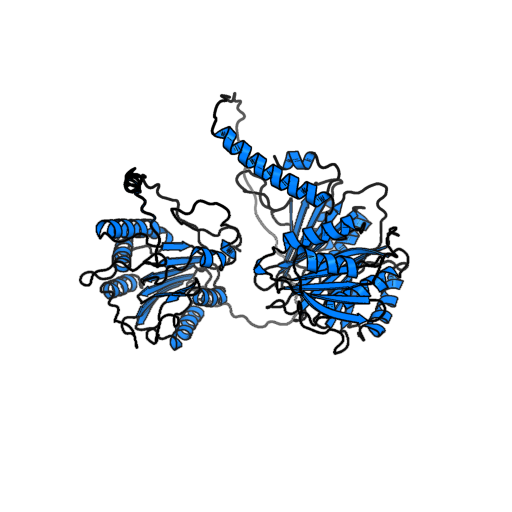.00 32.59 396 PRO A N 1
ATOM 3080 C CA . PRO A 1 396 ? -10.019 -47.320 2.965 1.00 32.59 396 PRO A CA 1
ATOM 3081 C C . PRO A 1 396 ? -8.857 -47.925 2.107 1.00 32.59 396 PRO A C 1
ATOM 3083 O O . PRO A 1 396 ? -9.029 -48.949 1.451 1.00 32.59 396 PRO A O 1
ATOM 3086 N N . GLY A 1 397 ? -7.618 -47.406 2.205 1.00 24.16 397 GLY A N 1
ATOM 3087 C CA . GLY A 1 397 ? -6.433 -48.081 1.628 1.00 24.16 397 GLY A CA 1
ATOM 3088 C C . GLY A 1 397 ? -5.066 -47.546 2.093 1.00 24.16 397 GLY A C 1
ATOM 3089 O O . GLY A 1 397 ? -4.824 -46.347 2.044 1.00 24.16 397 GLY A O 1
ATOM 3090 N N . VAL A 1 398 ? -4.163 -48.435 2.537 1.00 22.03 398 VAL A N 1
ATOM 3091 C CA . VAL A 1 398 ? -2.819 -48.119 3.080 1.00 22.03 398 VAL A CA 1
ATOM 3092 C C . VAL A 1 398 ? -1.741 -48.948 2.375 1.00 22.03 398 VAL A C 1
ATOM 3094 O O . VAL A 1 398 ? -1.807 -50.172 2.454 1.00 22.03 398 VAL A O 1
ATOM 3097 N N . ILE A 1 399 ? -0.696 -48.318 1.813 1.00 23.67 399 ILE A N 1
ATOM 3098 C CA . ILE A 1 399 ? 0.622 -48.939 1.528 1.00 23.67 399 ILE A CA 1
ATOM 3099 C C . ILE A 1 399 ? 1.765 -47.963 1.908 1.00 23.67 399 ILE A C 1
ATOM 3101 O O . ILE A 1 399 ? 1.548 -46.773 2.118 1.00 23.67 399 ILE A O 1
ATOM 3105 N N . ARG A 1 400 ? 2.969 -48.508 2.132 1.00 22.84 400 ARG A N 1
ATOM 3106 C CA . ARG A 1 400 ? 4.070 -47.978 2.957 1.00 22.84 400 ARG A CA 1
ATOM 3107 C C . ARG A 1 400 ? 5.337 -47.560 2.179 1.00 22.84 400 ARG A C 1
ATOM 3109 O O . ARG A 1 400 ? 5.794 -48.304 1.325 1.00 22.84 400 ARG A O 1
ATOM 3116 N N . VAL A 1 401 ? 6.010 -46.542 2.739 1.00 21.95 401 VAL A N 1
ATOM 3117 C CA . VAL A 1 401 ? 7.481 -46.384 2.918 1.00 21.95 401 VAL A CA 1
ATOM 3118 C C . VAL A 1 401 ? 8.378 -46.091 1.700 1.00 21.95 401 VAL A C 1
ATOM 3120 O O . VAL A 1 401 ? 8.682 -46.962 0.894 1.00 21.95 401 VAL A O 1
ATOM 3123 N N . GLY A 1 402 ? 9.013 -44.912 1.760 1.00 21.72 402 GLY A N 1
ATOM 3124 C CA . GLY A 1 402 ? 10.347 -44.615 1.223 1.00 21.72 402 GLY A CA 1
ATOM 3125 C C . GLY A 1 402 ? 11.044 -43.579 2.123 1.00 21.72 402 GLY A C 1
ATOM 3126 O O . GLY A 1 402 ? 10.534 -42.479 2.296 1.00 21.72 402 GLY A O 1
ATOM 3127 N N . ARG A 1 403 ? 12.161 -43.938 2.775 1.00 21.67 403 ARG A N 1
ATOM 3128 C CA . ARG A 1 403 ? 12.957 -43.045 3.654 1.00 21.67 403 ARG A CA 1
ATOM 3129 C C . ARG A 1 403 ? 13.970 -42.237 2.839 1.00 21.67 403 ARG A C 1
ATOM 3131 O O . ARG A 1 403 ? 14.676 -42.883 2.080 1.00 21.67 403 ARG A O 1
ATOM 3138 N N . TRP A 1 404 ? 14.202 -40.963 3.180 1.00 22.55 404 TRP A N 1
ATOM 3139 C CA . TRP A 1 404 ? 15.542 -40.329 3.208 1.00 22.55 404 TRP A CA 1
ATOM 3140 C C . TRP A 1 404 ? 15.630 -39.265 4.330 1.00 22.55 404 TRP A C 1
ATOM 3142 O O . TRP A 1 404 ? 14.617 -38.910 4.931 1.00 22.55 404 TRP A O 1
ATOM 3152 N N . MET A 1 405 ? 16.854 -38.839 4.668 1.00 19.91 405 MET A N 1
ATOM 3153 C CA . MET A 1 405 ? 17.229 -37.914 5.762 1.00 19.91 405 MET A CA 1
ATOM 3154 C C . MET A 1 405 ? 18.098 -36.768 5.201 1.00 19.91 405 MET A C 1
ATOM 3156 O O . MET A 1 405 ? 18.652 -36.937 4.120 1.00 19.91 405 MET A O 1
ATOM 3160 N N . TRP A 1 406 ? 18.314 -35.619 5.856 1.00 22.72 406 TRP A N 1
ATOM 3161 C CA . TRP A 1 406 ? 18.037 -35.169 7.246 1.00 22.72 406 TRP A CA 1
ATOM 3162 C C . TRP A 1 406 ? 17.084 -33.932 7.216 1.00 22.72 406 TRP A C 1
ATOM 3164 O O . TRP A 1 406 ? 16.282 -33.872 6.297 1.00 22.72 406 TRP A O 1
ATOM 3174 N N . CYS A 1 407 ? 16.979 -32.954 8.135 1.00 22.55 407 CYS A N 1
ATOM 3175 C CA . CYS A 1 407 ? 17.557 -32.668 9.461 1.00 22.55 407 CYS A CA 1
ATOM 3176 C C . CYS A 1 407 ? 16.463 -31.982 10.321 1.00 22.55 407 CYS A C 1
ATOM 3178 O O . CYS A 1 407 ? 15.770 -31.104 9.815 1.00 22.55 407 CYS A O 1
ATOM 3180 N N . ARG A 1 408 ? 16.271 -32.344 11.602 1.00 26.70 408 ARG A N 1
ATOM 3181 C CA . ARG A 1 408 ? 15.234 -31.733 12.473 1.00 26.70 408 ARG A CA 1
ATOM 3182 C C . ARG A 1 408 ? 15.845 -30.957 13.639 1.00 26.70 408 ARG A C 1
ATOM 3184 O O . ARG A 1 408 ? 16.398 -31.575 14.547 1.00 26.70 408 ARG A O 1
ATOM 3191 N N . GLN A 1 409 ? 15.595 -29.649 13.704 1.00 25.38 409 GLN A N 1
ATOM 3192 C CA . GLN A 1 409 ? 15.511 -28.962 14.997 1.00 25.38 409 GLN A CA 1
ATOM 3193 C C . GLN A 1 409 ? 14.231 -29.406 15.719 1.00 25.38 409 GLN A C 1
ATOM 3195 O O . GLN A 1 409 ? 13.143 -29.439 15.142 1.00 25.38 409 GLN A O 1
ATOM 3200 N N . TRP A 1 410 ? 14.357 -29.774 16.993 1.00 24.25 410 TRP A N 1
ATOM 3201 C CA . TRP A 1 410 ? 13.229 -30.195 17.818 1.00 24.25 410 TRP A CA 1
ATOM 3202 C C . TRP A 1 410 ? 12.517 -28.977 18.421 1.00 24.25 410 TRP A C 1
ATOM 3204 O O . TRP A 1 410 ? 12.943 -28.465 19.452 1.00 24.25 410 TRP A O 1
ATOM 3214 N N . ARG A 1 411 ? 11.373 -28.568 17.854 1.00 28.98 411 ARG A N 1
ATOM 3215 C CA . ARG A 1 411 ? 10.347 -27.878 18.654 1.00 28.98 411 ARG A CA 1
ATOM 3216 C C . ARG A 1 411 ? 9.569 -28.932 19.439 1.00 28.98 411 ARG A C 1
ATOM 3218 O O . ARG A 1 411 ? 8.748 -29.656 18.876 1.00 28.98 411 ARG A O 1
ATOM 3225 N N . VAL A 1 412 ? 9.851 -29.036 20.735 1.00 26.66 412 VAL A N 1
ATOM 3226 C CA . VAL A 1 412 ? 9.045 -29.832 21.668 1.00 26.66 412 VAL A CA 1
ATOM 3227 C C . VAL A 1 412 ? 7.665 -29.181 21.753 1.00 26.66 412 VAL A C 1
ATOM 3229 O O . VAL A 1 412 ? 7.551 -28.051 22.217 1.00 26.66 412 VAL A O 1
ATOM 3232 N N . ARG A 1 413 ? 6.610 -29.871 21.300 1.00 33.59 413 ARG A N 1
ATOM 3233 C CA . ARG A 1 413 ? 5.236 -29.456 21.622 1.00 33.59 413 ARG A CA 1
ATOM 3234 C C . ARG A 1 413 ? 5.016 -29.679 23.124 1.00 33.59 413 ARG A C 1
ATOM 3236 O O . ARG A 1 413 ? 5.239 -30.809 23.567 1.00 33.59 413 ARG A O 1
ATOM 3243 N N . PRO A 1 414 ? 4.572 -28.671 23.897 1.00 39.00 414 PRO A N 1
ATOM 3244 C CA . PRO A 1 414 ? 4.095 -28.897 25.255 1.00 39.00 414 PRO A CA 1
ATOM 3245 C C . PRO A 1 414 ? 2.963 -29.931 25.253 1.00 39.00 414 PRO A C 1
ATOM 3247 O O . PRO A 1 414 ? 2.212 -30.045 24.279 1.00 39.00 414 PRO A O 1
ATOM 3250 N N . ALA A 1 415 ? 2.848 -30.707 26.330 1.00 36.34 415 ALA A N 1
ATOM 3251 C CA . ALA A 1 415 ? 1.758 -31.664 26.470 1.00 36.34 415 ALA A CA 1
ATOM 3252 C C . ALA A 1 415 ? 0.406 -30.931 26.502 1.00 36.34 415 ALA A C 1
ATOM 3254 O O . ALA A 1 415 ? 0.288 -29.871 27.113 1.00 36.34 415 ALA A O 1
ATOM 3255 N N . ALA A 1 416 ? -0.615 -31.509 25.866 1.00 45.75 416 ALA A N 1
ATOM 3256 C CA . ALA A 1 416 ? -1.965 -30.952 25.847 1.00 45.75 416 ALA A CA 1
ATOM 3257 C C . ALA A 1 416 ? -2.601 -31.028 27.250 1.00 45.75 416 ALA A C 1
ATOM 3259 O O . ALA A 1 416 ? -3.234 -32.021 27.603 1.00 45.75 416 ALA A O 1
ATOM 3260 N N . GLY A 1 417 ? -2.399 -29.981 28.049 1.00 48.09 417 GLY A N 1
ATOM 3261 C CA . GLY A 1 417 ? -2.890 -29.860 29.418 1.00 48.09 417 GLY A CA 1
ATOM 3262 C C . GLY A 1 417 ? -3.362 -28.438 29.701 1.00 48.09 417 GLY A C 1
ATOM 3263 O O . GLY A 1 417 ? -2.561 -27.597 30.082 1.00 48.09 417 GLY A O 1
ATOM 3264 N N . ASN A 1 418 ? -4.671 -28.221 29.543 1.00 52.44 418 ASN A N 1
ATOM 3265 C CA . ASN A 1 418 ? -5.404 -26.972 29.791 1.00 52.44 418 ASN A CA 1
ATOM 3266 C C . ASN A 1 418 ? -4.992 -25.770 28.907 1.00 52.44 418 ASN A C 1
ATOM 3268 O O . ASN A 1 418 ? -4.082 -25.015 29.219 1.00 52.44 418 ASN A O 1
ATOM 3272 N N . THR A 1 419 ? -5.707 -25.575 27.793 1.00 56.78 419 THR A N 1
ATOM 3273 C CA . THR A 1 419 ? -5.408 -24.563 26.755 1.00 56.78 419 THR A CA 1
ATOM 3274 C C . THR A 1 419 ? -6.105 -23.210 26.942 1.00 56.78 419 THR A C 1
ATOM 3276 O O . THR A 1 419 ? -5.974 -22.338 26.084 1.00 56.78 419 THR A O 1
ATOM 3279 N N . LYS A 1 420 ? -6.855 -23.026 28.035 1.00 63.56 420 LYS A N 1
ATOM 3280 C CA . LYS A 1 420 ? -7.544 -21.772 28.362 1.00 63.56 420 LYS A CA 1
ATOM 3281 C C . LYS A 1 420 ? -6.968 -21.183 29.638 1.00 63.56 420 LYS A C 1
ATOM 3283 O O . LYS A 1 420 ? -7.009 -21.834 30.680 1.00 63.56 420 LYS A O 1
ATOM 3288 N N . SER A 1 421 ? -6.524 -19.934 29.570 1.00 81.94 421 SER A N 1
ATOM 3289 C CA . SER A 1 421 ? -6.199 -19.139 30.755 1.00 81.94 421 SER A CA 1
ATOM 3290 C C . SER A 1 421 ? -7.061 -17.889 30.763 1.00 81.94 421 SER A C 1
ATOM 3292 O O . SER A 1 421 ? -7.157 -17.177 29.761 1.00 81.94 421 SER A O 1
ATOM 3294 N N . ARG A 1 422 ? -7.692 -17.626 31.906 1.00 92.38 422 ARG A N 1
ATOM 3295 C CA . ARG A 1 422 ? -8.331 -16.347 32.194 1.00 92.38 422 ARG A CA 1
ATOM 3296 C C . ARG A 1 422 ? -7.489 -15.653 33.260 1.00 92.38 422 ARG A C 1
ATOM 3298 O O . ARG A 1 422 ? -7.181 -16.267 34.278 1.00 92.38 422 ARG A O 1
ATOM 3305 N N . ILE A 1 423 ? -7.083 -14.417 33.011 1.00 94.62 423 ILE A N 1
ATOM 3306 C CA . ILE A 1 423 ? -6.168 -13.643 33.855 1.00 94.62 423 ILE A CA 1
ATOM 3307 C C . ILE A 1 423 ? -6.858 -12.325 34.192 1.00 94.62 423 ILE A C 1
ATOM 3309 O O . ILE A 1 423 ? -7.355 -11.647 33.298 1.00 94.62 423 ILE A O 1
ATOM 3313 N N . ALA A 1 424 ? -6.901 -11.955 35.465 1.00 95.62 424 ALA A N 1
ATOM 3314 C CA . ALA A 1 424 ? -7.430 -10.678 35.921 1.00 95.62 424 ALA A CA 1
ATOM 3315 C C . ALA A 1 424 ? -6.320 -9.880 36.602 1.00 95.62 424 ALA A C 1
ATOM 3317 O O . ALA A 1 424 ? -5.913 -10.207 37.714 1.00 95.62 424 ALA A O 1
ATOM 3318 N N . VAL A 1 425 ? -5.846 -8.827 35.943 1.00 96.69 425 VAL A N 1
ATOM 3319 C CA . VAL A 1 425 ? -4.947 -7.832 36.527 1.00 96.69 425 VAL A CA 1
ATOM 3320 C C . VAL A 1 425 ? -5.792 -6.721 37.140 1.00 96.69 425 VAL A C 1
ATOM 3322 O O . VAL A 1 425 ? -6.593 -6.088 36.456 1.00 96.69 425 VAL A O 1
ATOM 3325 N N . LEU A 1 426 ? -5.608 -6.487 38.433 1.00 97.44 426 LEU A N 1
ATOM 3326 C CA . LEU A 1 426 ? -6.308 -5.479 39.218 1.00 97.44 426 LEU A CA 1
ATOM 3327 C C . LEU A 1 426 ? -5.282 -4.448 39.709 1.00 97.44 426 LEU A C 1
ATOM 3329 O O . LEU A 1 426 ? -4.533 -4.710 40.650 1.00 97.44 426 LEU A O 1
ATOM 3333 N N . ILE A 1 427 ? -5.236 -3.289 39.057 1.00 97.50 427 ILE A N 1
ATOM 3334 C CA . ILE A 1 427 ? -4.332 -2.173 39.353 1.00 97.50 427 ILE A CA 1
ATOM 3335 C C . ILE A 1 427 ? -5.105 -1.111 40.140 1.00 97.50 427 ILE A C 1
ATOM 3337 O O . ILE A 1 427 ? -6.168 -0.672 39.705 1.00 97.50 427 ILE A O 1
ATOM 3341 N N . ASN A 1 428 ? -4.572 -0.678 41.280 1.00 96.94 428 ASN A N 1
ATOM 3342 C CA . ASN A 1 428 ? -5.174 0.370 42.108 1.00 96.94 428 ASN A CA 1
ATOM 3343 C C . ASN A 1 428 ? -4.088 1.307 42.615 1.00 96.94 428 ASN A C 1
ATOM 3345 O O . ASN A 1 428 ? -3.189 0.882 43.339 1.00 96.94 428 ASN A O 1
ATOM 3349 N N . ILE A 1 429 ? -4.178 2.563 42.198 1.00 96.88 429 ILE A N 1
ATOM 3350 C CA . ILE A 1 429 ? -3.189 3.601 42.450 1.00 96.88 429 ILE A CA 1
ATOM 3351 C C . ILE A 1 429 ? -3.845 4.608 43.388 1.00 96.88 429 ILE A C 1
ATOM 3353 O O . ILE A 1 429 ? -4.682 5.411 42.974 1.00 96.88 429 ILE A O 1
ATOM 3357 N N . GLN A 1 430 ? -3.513 4.502 44.672 1.00 95.00 430 GLN A N 1
ATOM 3358 C CA . GLN A 1 430 ? -4.086 5.334 45.725 1.00 95.00 430 GLN A CA 1
ATOM 3359 C C . GLN A 1 430 ? -3.142 6.462 46.096 1.00 95.00 430 GLN A C 1
ATOM 3361 O O . GLN A 1 430 ? -3.567 7.615 46.168 1.00 95.00 430 GLN A O 1
ATOM 3366 N N . GLU A 1 431 ? -1.878 6.126 46.344 1.00 94.88 431 GLU A N 1
ATOM 3367 C CA . GLU A 1 431 ? -0.870 7.070 46.808 1.00 94.88 431 GLU A CA 1
ATOM 3368 C C . GLU A 1 431 ? -0.053 7.585 45.622 1.00 94.88 431 GLU A C 1
ATOM 3370 O O . GLU A 1 431 ? 0.558 6.821 44.874 1.00 94.88 431 GLU A O 1
ATOM 3375 N N . TYR A 1 432 ? -0.022 8.905 45.473 1.00 95.38 432 TYR A N 1
ATOM 3376 C CA . TYR A 1 432 ? 0.685 9.588 44.400 1.00 95.38 432 TYR A CA 1
ATOM 3377 C C . TYR A 1 432 ? 1.776 10.494 44.964 1.00 95.38 432 TYR A C 1
ATOM 3379 O O . TYR A 1 432 ? 1.573 11.175 45.968 1.00 95.38 432 TYR A O 1
ATOM 3387 N N . ALA A 1 433 ? 2.914 10.581 44.276 1.00 90.62 433 ALA A N 1
ATOM 3388 C CA . ALA A 1 433 ? 4.023 11.443 44.689 1.00 90.62 433 ALA A CA 1
ATOM 3389 C C . ALA A 1 433 ? 3.654 12.942 44.727 1.00 90.62 433 ALA A C 1
ATOM 3391 O O . ALA A 1 433 ? 4.203 13.695 45.534 1.00 90.62 433 ALA A O 1
ATOM 3392 N N . HIS A 1 434 ? 2.733 13.372 43.855 1.00 90.38 434 HIS A N 1
ATOM 3393 C CA . HIS A 1 434 ? 2.393 14.785 43.640 1.00 90.38 434 HIS A CA 1
ATOM 3394 C C . HIS A 1 434 ? 0.884 15.082 43.529 1.00 90.38 434 HIS A C 1
ATOM 3396 O O . HIS A 1 434 ? 0.514 16.239 43.330 1.00 90.38 434 HIS A O 1
ATOM 3402 N N . TRP A 1 435 ? 0.013 14.078 43.686 1.00 86.50 435 TRP A N 1
ATOM 3403 C CA . TRP A 1 435 ? -1.441 14.209 43.507 1.00 86.50 435 TRP A CA 1
ATOM 3404 C C . TRP A 1 435 ? -2.224 13.915 44.793 1.00 86.50 435 TRP A C 1
ATOM 3406 O O . TRP A 1 435 ? -1.722 13.207 45.668 1.00 86.50 435 TRP A O 1
ATOM 3416 N N . PRO A 1 436 ? -3.469 14.416 44.924 1.00 89.00 436 PRO A N 1
ATOM 3417 C CA . PRO A 1 436 ? -4.375 13.982 45.979 1.00 89.00 436 PRO A CA 1
ATOM 3418 C C . PRO A 1 436 ? -4.607 12.470 45.917 1.00 89.00 436 PRO A C 1
ATOM 3420 O O . PRO A 1 436 ? -4.821 11.916 44.835 1.00 89.00 436 PRO A O 1
ATOM 3423 N N . ARG A 1 437 ? -4.603 11.830 47.090 1.00 90.31 437 ARG A N 1
ATOM 3424 C CA . ARG A 1 437 ? -4.859 10.397 47.248 1.00 90.31 437 ARG A CA 1
ATOM 3425 C C . ARG A 1 437 ? -6.224 10.012 46.668 1.00 90.31 437 ARG A C 1
ATOM 3427 O O . ARG A 1 437 ? -7.230 10.628 47.019 1.00 90.31 437 ARG A O 1
ATOM 3434 N N . VAL A 1 438 ? -6.266 8.949 45.868 1.00 85.44 438 VAL A N 1
ATOM 3435 C CA . VAL A 1 438 ? -7.514 8.328 45.390 1.00 85.44 438 VAL A CA 1
ATOM 3436 C C . VAL A 1 438 ? -7.906 7.193 46.338 1.00 85.44 438 VAL A C 1
ATOM 3438 O O . VAL A 1 438 ? -7.053 6.427 46.790 1.00 85.44 438 VAL A O 1
ATOM 3441 N N . VAL A 1 439 ? -9.191 7.084 46.687 1.00 83.56 439 VAL A N 1
ATOM 3442 C CA . VAL A 1 439 ? -9.691 6.043 47.603 1.00 83.56 439 VAL A CA 1
ATOM 3443 C C . VAL A 1 439 ? -10.958 5.400 47.049 1.00 83.56 439 VAL A C 1
ATOM 3445 O O . VAL A 1 439 ? -12.072 5.724 47.461 1.00 83.56 439 VAL A O 1
ATOM 3448 N N . ASP A 1 440 ? -10.783 4.416 46.169 1.00 86.50 440 ASP A N 1
ATOM 3449 C CA . ASP A 1 440 ? -11.871 3.503 45.824 1.00 86.50 440 ASP A CA 1
ATOM 3450 C C . ASP A 1 440 ? -12.158 2.572 47.016 1.00 86.50 440 ASP A C 1
ATOM 3452 O O . ASP A 1 440 ? -11.476 1.569 47.250 1.00 86.50 440 ASP A O 1
ATOM 3456 N N . LYS A 1 441 ? -13.189 2.908 47.798 1.00 90.25 441 LYS A N 1
ATOM 3457 C CA . LYS A 1 441 ? -13.650 2.088 48.930 1.00 90.25 441 LYS A CA 1
ATOM 3458 C C . LYS A 1 441 ? -14.199 0.722 48.513 1.00 90.25 441 LYS A C 1
ATOM 3460 O O . LYS A 1 441 ? -14.198 -0.197 49.330 1.00 90.25 441 LYS A O 1
ATOM 3465 N N . SER A 1 442 ? -14.632 0.572 47.263 1.00 91.81 442 SER A N 1
ATOM 3466 C CA . SER A 1 442 ? -15.127 -0.695 46.722 1.00 91.81 442 SER A CA 1
ATOM 3467 C C . SER A 1 442 ? -13.994 -1.620 46.253 1.00 91.81 442 SER A C 1
ATOM 3469 O O . SER A 1 442 ? -14.239 -2.800 46.000 1.00 91.81 442 SER A O 1
ATOM 3471 N N . TRP A 1 443 ? -12.741 -1.143 46.219 1.00 93.69 443 TRP A N 1
ATOM 3472 C CA . TRP A 1 443 ? -11.576 -1.921 45.782 1.00 93.69 443 TRP A CA 1
ATOM 3473 C C . TRP A 1 443 ? -11.388 -3.251 46.525 1.00 93.69 443 TRP A C 1
ATOM 3475 O O . TRP A 1 443 ? -11.102 -4.280 45.909 1.00 93.69 443 TRP A O 1
ATOM 3485 N N . GLY A 1 444 ? -11.561 -3.243 47.852 1.00 95.25 444 GLY A N 1
ATOM 3486 C CA . GLY A 1 444 ? -11.433 -4.449 48.676 1.00 95.25 444 GLY A CA 1
ATOM 3487 C C . GLY A 1 444 ? -12.465 -5.507 48.287 1.00 95.25 444 GLY A C 1
ATOM 3488 O O . GLY A 1 444 ? -12.109 -6.654 48.020 1.00 95.25 444 GLY A O 1
ATOM 3489 N N . ALA A 1 445 ? -13.726 -5.092 48.140 1.00 95.56 445 ALA A N 1
ATOM 3490 C CA . ALA A 1 445 ? -14.810 -5.965 47.702 1.00 95.56 445 ALA A CA 1
ATOM 3491 C C . ALA A 1 445 ? -14.599 -6.482 46.267 1.00 95.56 445 ALA A C 1
ATOM 3493 O O . ALA A 1 445 ? -14.897 -7.647 45.999 1.00 95.56 445 ALA A O 1
ATOM 3494 N N . LEU A 1 446 ? -14.038 -5.670 45.357 1.00 95.19 446 LEU A N 1
ATOM 3495 C CA . LEU A 1 446 ? -13.668 -6.108 44.004 1.00 95.19 446 LEU A CA 1
ATOM 3496 C C . LEU A 1 446 ? -12.587 -7.195 44.043 1.00 95.19 446 LEU A C 1
ATOM 3498 O O . LEU A 1 446 ? -12.759 -8.248 43.426 1.00 95.19 446 LEU A O 1
ATOM 3502 N N . CYS A 1 447 ? -11.517 -6.984 44.813 1.00 95.38 447 CYS A N 1
ATOM 3503 C CA . CYS A 1 447 ? -10.476 -7.991 45.017 1.00 95.38 447 CYS A CA 1
ATOM 3504 C C . CYS A 1 447 ? -11.056 -9.296 45.584 1.00 95.38 447 CYS A C 1
ATOM 3506 O O . CYS A 1 447 ? -10.786 -10.366 45.043 1.00 95.38 447 CYS A O 1
ATOM 3508 N N . GLU A 1 448 ? -11.897 -9.220 46.618 1.00 95.19 448 GLU A N 1
ATOM 3509 C CA . GLU A 1 448 ? -12.556 -10.388 47.216 1.00 95.19 448 GLU A CA 1
ATOM 3510 C C . GLU A 1 448 ? -13.520 -11.096 46.246 1.00 95.19 448 GLU A C 1
ATOM 3512 O O . GLU A 1 448 ? -13.600 -12.326 46.245 1.00 95.19 448 GLU A O 1
ATOM 3517 N N . ASN A 1 449 ? -14.248 -10.365 45.392 1.00 94.75 449 ASN A N 1
ATOM 3518 C CA . ASN A 1 449 ? -15.115 -10.959 44.366 1.00 94.75 449 ASN A CA 1
ATOM 3519 C C . ASN A 1 449 ? -14.295 -11.742 43.334 1.00 94.75 449 ASN A C 1
ATOM 3521 O O . ASN A 1 449 ? -14.578 -12.909 43.062 1.00 94.75 449 ASN A O 1
ATOM 3525 N N . MET A 1 450 ? -13.228 -11.130 42.819 1.00 93.88 450 MET A N 1
ATOM 3526 C CA . MET A 1 450 ? -12.343 -11.763 41.844 1.00 93.88 450 MET A CA 1
ATOM 3527 C C . MET A 1 450 ? -11.597 -12.959 42.448 1.00 93.88 450 MET A C 1
ATOM 3529 O O . MET A 1 450 ? -11.520 -14.012 41.820 1.00 93.88 450 MET A O 1
ATOM 3533 N N . GLN A 1 451 ? -11.128 -12.860 43.695 1.00 92.56 451 GLN A N 1
ATOM 3534 C CA . GLN A 1 451 ? -10.495 -13.976 44.407 1.00 92.56 451 GLN A CA 1
ATOM 3535 C C . GLN A 1 451 ? -11.468 -15.136 44.670 1.00 92.56 451 GLN A C 1
ATOM 3537 O O . GLN A 1 451 ? -11.068 -16.294 44.549 1.00 92.56 451 GLN A O 1
ATOM 3542 N N . ARG A 1 452 ? -12.759 -14.875 44.937 1.00 92.50 452 ARG A N 1
ATOM 3543 C CA . ARG A 1 452 ? -13.793 -15.932 44.989 1.00 92.50 452 ARG A CA 1
ATOM 3544 C C . ARG A 1 452 ? -13.969 -16.662 43.647 1.00 92.50 452 ARG A C 1
ATOM 3546 O O . ARG A 1 452 ? -14.386 -17.816 43.647 1.00 92.50 452 ARG A O 1
ATOM 3553 N N . ARG A 1 453 ? -13.599 -16.038 42.521 1.00 88.69 453 ARG A N 1
ATOM 3554 C CA . ARG A 1 453 ? -13.602 -16.620 41.161 1.00 88.69 453 ARG A CA 1
ATOM 3555 C C . ARG A 1 453 ? -12.262 -17.249 40.754 1.00 88.69 453 ARG A C 1
ATOM 3557 O O . ARG A 1 453 ? -12.107 -17.655 39.603 1.00 88.69 453 ARG A O 1
ATOM 3564 N N . SER A 1 454 ? -11.311 -17.384 41.683 1.00 81.50 454 SER A N 1
ATOM 3565 C CA . SER A 1 454 ? -9.955 -17.898 41.411 1.00 81.50 454 SER A CA 1
ATOM 3566 C C . SER A 1 454 ? -9.880 -19.343 40.901 1.00 81.50 454 SER A C 1
ATOM 3568 O O . SER A 1 454 ? -8.858 -19.744 40.353 1.00 81.50 454 SER A O 1
ATOM 3570 N N . ALA A 1 455 ? -10.964 -20.117 41.018 1.00 81.81 455 ALA A N 1
ATOM 3571 C CA . ALA A 1 455 ? -11.086 -21.422 40.364 1.00 81.81 455 ALA A CA 1
ATOM 3572 C C . ALA A 1 455 ? -11.036 -21.327 38.824 1.00 81.81 455 ALA A C 1
ATOM 3574 O O . ALA A 1 455 ? -10.582 -22.262 38.170 1.00 81.81 455 ALA A O 1
ATOM 3575 N N . ASP A 1 456 ? -11.474 -20.190 38.272 1.00 85.06 456 ASP A N 1
ATOM 3576 C CA . ASP A 1 456 ? -11.576 -19.922 36.835 1.00 85.06 456 ASP A CA 1
ATOM 3577 C C . ASP A 1 456 ? -10.609 -18.827 36.347 1.00 85.06 456 ASP A C 1
ATOM 3579 O O . ASP A 1 456 ? -10.333 -18.770 35.148 1.00 85.06 456 ASP A O 1
ATOM 3583 N N . TRP A 1 457 ? -10.137 -17.943 37.237 1.00 90.81 457 TRP A N 1
ATOM 3584 C CA . TRP A 1 457 ? -9.338 -16.753 36.913 1.00 90.81 457 TRP A CA 1
ATOM 3585 C C . TRP A 1 457 ? -8.049 -16.675 37.741 1.00 90.81 457 TRP A C 1
ATOM 3587 O O . TRP A 1 457 ? -8.095 -16.647 38.968 1.00 90.81 457 TRP A O 1
ATOM 3597 N N . GLU A 1 458 ? -6.893 -16.530 37.093 1.00 93.25 458 GLU A N 1
ATOM 3598 C CA . GLU A 1 458 ? -5.667 -16.128 37.787 1.00 93.25 458 GLU A CA 1
ATOM 3599 C C . GLU A 1 458 ? -5.735 -14.627 38.109 1.00 93.25 458 GLU A C 1
ATOM 3601 O O . GLU A 1 458 ? -5.689 -13.794 37.206 1.00 93.25 458 GLU A O 1
ATOM 3606 N N . VAL A 1 459 ? -5.865 -14.275 39.391 1.00 94.38 459 VAL A N 1
ATOM 3607 C CA . VAL A 1 459 ? -5.978 -12.878 39.842 1.00 94.38 459 VAL A CA 1
ATOM 3608 C C . VAL A 1 459 ? -4.615 -12.346 40.283 1.00 94.38 459 VAL A C 1
ATOM 3610 O O . VAL A 1 459 ? -4.003 -12.879 41.207 1.00 94.38 459 VAL A O 1
ATOM 3613 N N . VAL A 1 460 ? -4.172 -11.259 39.655 1.00 95.19 460 VAL A N 1
ATOM 3614 C CA . VAL A 1 460 ? -2.941 -10.524 39.964 1.00 95.19 460 VAL A CA 1
ATOM 3615 C C . VAL A 1 460 ? -3.323 -9.120 40.427 1.00 95.19 460 VAL A C 1
ATOM 3617 O O . VAL A 1 460 ? -3.960 -8.378 39.690 1.00 95.19 460 VAL A O 1
ATOM 3620 N N . THR A 1 461 ? -2.929 -8.729 41.637 1.00 95.94 461 THR A N 1
ATOM 3621 C CA . THR A 1 461 ? -3.187 -7.384 42.181 1.00 95.94 461 THR A CA 1
ATOM 3622 C C . THR A 1 461 ? -1.914 -6.545 42.190 1.00 95.94 461 THR A C 1
ATOM 3624 O O . THR A 1 461 ? -0.904 -7.001 42.727 1.00 95.94 461 THR A O 1
ATOM 3627 N N . TRP A 1 462 ? -1.972 -5.313 41.679 1.00 96.31 462 TRP A N 1
ATOM 3628 C CA . TRP A 1 462 ? -0.846 -4.376 41.658 1.00 96.31 462 TRP A CA 1
ATOM 3629 C C . TRP A 1 462 ? -1.217 -3.050 42.351 1.00 96.31 462 TRP A C 1
ATOM 3631 O O . TRP A 1 462 ? -1.878 -2.204 41.742 1.00 96.31 462 TRP A O 1
ATOM 3641 N N . PRO A 1 463 ? -0.837 -2.852 43.628 1.00 96.00 463 PRO A N 1
ATOM 3642 C CA . PRO A 1 463 ? -1.011 -1.572 44.307 1.00 96.00 463 PRO A CA 1
ATOM 3643 C C . PRO A 1 463 ? 0.040 -0.557 43.833 1.00 96.00 463 PRO A C 1
ATOM 3645 O O . PRO A 1 463 ? 1.193 -0.928 43.607 1.00 96.00 463 PRO A O 1
ATOM 3648 N N . ASP A 1 464 ? -0.368 0.706 43.702 1.00 96.44 464 ASP A N 1
ATOM 3649 C CA . ASP A 1 464 ? 0.487 1.878 43.469 1.00 96.44 464 ASP A CA 1
ATOM 3650 C C . ASP A 1 464 ? 1.540 1.659 42.360 1.00 96.44 464 ASP A C 1
ATOM 3652 O O . ASP A 1 464 ? 2.748 1.842 42.543 1.00 96.44 464 ASP A O 1
ATOM 3656 N N . LEU A 1 465 ? 1.067 1.215 41.186 1.00 96.69 465 LEU A N 1
ATOM 3657 C CA . LEU A 1 465 ? 1.904 0.938 40.018 1.00 96.69 465 LEU A CA 1
ATOM 3658 C C . LEU A 1 465 ? 2.682 2.192 39.589 1.00 96.69 465 LEU A C 1
ATOM 3660 O O . LEU A 1 465 ? 2.097 3.214 39.238 1.00 96.69 465 LEU A O 1
ATOM 3664 N N . MET A 1 466 ? 4.008 2.079 39.591 1.00 97.00 466 MET A N 1
ATOM 3665 C CA . MET A 1 466 ? 4.951 3.104 39.136 1.00 97.00 466 MET A CA 1
ATOM 3666 C C . MET A 1 466 ? 5.283 2.925 37.651 1.00 97.00 466 MET A C 1
ATOM 3668 O O . MET A 1 466 ? 5.310 1.792 37.171 1.00 97.00 466 MET A O 1
ATOM 3672 N N . GLU A 1 467 ? 5.608 4.012 36.949 1.00 94.81 467 GLU A N 1
ATOM 3673 C CA . GLU A 1 467 ? 5.899 4.039 35.506 1.00 94.81 467 GLU A CA 1
ATOM 3674 C C . GLU A 1 467 ? 6.972 3.005 35.131 1.00 94.81 467 GLU A C 1
ATOM 3676 O O . GLU A 1 467 ? 6.760 2.130 34.295 1.00 94.81 467 GLU A O 1
ATOM 3681 N N . ARG A 1 468 ? 8.090 3.009 35.866 1.00 93.38 468 ARG A N 1
ATOM 3682 C CA . ARG A 1 468 ? 9.218 2.075 35.685 1.00 93.38 468 ARG A CA 1
ATOM 3683 C C . ARG A 1 468 ? 8.895 0.590 35.912 1.00 93.38 468 ARG A C 1
ATOM 3685 O O . ARG A 1 468 ? 9.751 -0.253 35.668 1.00 93.38 468 ARG A O 1
ATOM 3692 N N . ASN A 1 469 ? 7.709 0.271 36.433 1.00 95.50 469 ASN A N 1
ATOM 3693 C CA . ASN A 1 469 ? 7.243 -1.098 36.662 1.00 95.50 469 ASN A CA 1
ATOM 3694 C C . ASN A 1 469 ? 6.214 -1.546 35.605 1.00 95.50 469 ASN A C 1
ATOM 3696 O O . ASN A 1 469 ? 5.799 -2.705 35.621 1.00 95.50 469 ASN A O 1
ATOM 3700 N N . VAL A 1 470 ? 5.786 -0.657 34.700 1.00 93.50 470 VAL A N 1
ATOM 3701 C CA . VAL A 1 470 ? 4.788 -0.960 33.660 1.00 93.50 470 VAL A CA 1
ATOM 3702 C C . VAL A 1 470 ? 5.314 -2.018 32.689 1.00 93.50 470 VAL A C 1
ATOM 3704 O O . VAL A 1 470 ? 4.587 -2.958 32.374 1.00 93.50 470 VAL A O 1
ATOM 3707 N N . ASP A 1 471 ? 6.589 -1.945 32.299 1.00 90.94 471 ASP A N 1
ATOM 3708 C CA . ASP A 1 471 ? 7.226 -2.983 31.478 1.00 90.94 471 ASP A CA 1
ATOM 3709 C C . ASP A 1 471 ? 7.211 -4.347 32.186 1.00 90.94 471 ASP A C 1
ATOM 3711 O O . ASP A 1 471 ? 6.907 -5.361 31.571 1.00 90.94 471 ASP A O 1
ATOM 3715 N N . SER A 1 472 ? 7.410 -4.390 33.509 1.00 94.19 472 SER A N 1
ATOM 3716 C CA . SER A 1 472 ? 7.324 -5.640 34.283 1.00 94.19 472 SER A CA 1
ATOM 3717 C C . SER A 1 472 ? 5.902 -6.216 34.363 1.00 94.19 472 SER A C 1
ATOM 3719 O O . SER A 1 472 ? 5.738 -7.431 34.482 1.00 94.19 472 SER A O 1
ATOM 3721 N N . LEU A 1 473 ? 4.866 -5.372 34.291 1.00 93.00 473 LEU A N 1
ATOM 3722 C CA . LEU A 1 473 ? 3.478 -5.816 34.130 1.00 93.00 473 LEU A CA 1
ATOM 3723 C C . LEU A 1 473 ? 3.243 -6.393 32.725 1.00 93.00 473 LEU A C 1
ATOM 3725 O O . LEU A 1 473 ? 2.592 -7.433 32.591 1.00 93.00 473 LEU A O 1
ATOM 3729 N N . VAL A 1 474 ? 3.775 -5.738 31.691 1.00 92.94 474 VAL A N 1
ATOM 3730 C CA . VAL A 1 474 ? 3.725 -6.223 30.306 1.00 92.94 474 VAL A CA 1
ATOM 3731 C C . VAL A 1 474 ? 4.434 -7.573 30.197 1.00 92.94 474 VAL A C 1
ATOM 3733 O O . VAL A 1 474 ? 3.802 -8.534 29.773 1.00 92.94 474 VAL A O 1
ATOM 3736 N N . ASP A 1 475 ? 5.675 -7.694 30.671 1.00 92.12 475 ASP A N 1
ATOM 3737 C CA . ASP A 1 475 ? 6.459 -8.937 30.683 1.00 92.12 475 ASP A CA 1
ATOM 3738 C C . ASP A 1 475 ? 5.730 -10.083 31.397 1.00 92.12 475 ASP A C 1
ATOM 3740 O O . ASP A 1 475 ? 5.718 -11.220 30.915 1.00 92.12 475 ASP A O 1
ATOM 3744 N N . LEU A 1 476 ? 5.076 -9.796 32.530 1.00 92.69 476 LEU A N 1
ATOM 3745 C CA . LEU A 1 476 ? 4.258 -10.773 33.247 1.00 92.69 476 LEU A CA 1
ATOM 3746 C C . LEU A 1 476 ? 3.096 -11.274 32.378 1.00 92.69 476 LEU A C 1
ATOM 3748 O O . LEU A 1 476 ? 2.866 -12.482 32.302 1.00 92.69 476 LEU A O 1
ATOM 3752 N N . LEU A 1 477 ? 2.375 -10.371 31.708 1.00 92.44 477 LEU A N 1
ATOM 3753 C CA . LEU A 1 477 ? 1.285 -10.733 30.800 1.00 92.44 477 LEU A CA 1
ATOM 3754 C C . LEU A 1 477 ? 1.801 -11.489 29.568 1.00 92.44 477 LEU A C 1
ATOM 3756 O O . LEU A 1 477 ? 1.245 -12.532 29.229 1.00 92.44 477 LEU A O 1
ATOM 3760 N N . VAL A 1 478 ? 2.895 -11.042 28.950 1.00 89.50 478 VAL A N 1
ATOM 3761 C CA . VAL A 1 478 ? 3.566 -11.705 27.818 1.00 89.50 478 VAL A CA 1
ATOM 3762 C C . VAL A 1 478 ? 3.918 -13.149 28.180 1.00 89.50 478 VAL A C 1
ATOM 3764 O O . VAL A 1 478 ? 3.520 -14.082 27.480 1.00 89.50 478 VAL A O 1
ATOM 3767 N N . ALA A 1 479 ? 4.599 -13.352 29.311 1.00 90.56 479 ALA A N 1
ATOM 3768 C CA . ALA A 1 479 ? 5.019 -14.669 29.784 1.00 90.56 479 ALA A CA 1
ATOM 3769 C C . ALA A 1 479 ? 3.835 -15.602 30.093 1.00 90.56 479 ALA A C 1
ATOM 3771 O O . ALA A 1 479 ? 3.948 -16.817 29.926 1.00 90.56 479 ALA A O 1
ATOM 3772 N N . LYS A 1 480 ? 2.697 -15.047 30.529 1.00 90.62 480 LYS A N 1
ATOM 3773 C CA . LYS A 1 480 ? 1.461 -15.795 30.805 1.00 90.62 480 LYS A CA 1
ATOM 3774 C C . LYS A 1 480 ? 0.651 -16.128 29.552 1.00 90.62 480 LYS A C 1
ATOM 3776 O O . LYS A 1 480 ? -0.031 -17.148 29.536 1.00 90.62 480 LYS A O 1
ATOM 3781 N N . LEU A 1 481 ? 0.707 -15.279 28.527 1.00 89.44 481 LEU A N 1
ATOM 3782 C CA . LEU A 1 481 ? -0.059 -15.420 27.285 1.00 89.44 481 LEU A CA 1
ATOM 3783 C C . LEU A 1 481 ? 0.662 -16.249 26.216 1.00 89.44 481 LEU A C 1
ATOM 3785 O O . LEU A 1 481 ? 0.016 -16.810 25.327 1.00 89.44 481 LEU A O 1
ATOM 3789 N N . HIS A 1 482 ? 1.989 -16.338 26.295 1.00 87.12 482 HIS A N 1
ATOM 3790 C CA . HIS A 1 482 ? 2.812 -17.035 25.317 1.00 87.12 482 HIS A CA 1
ATOM 3791 C C . HIS A 1 482 ? 2.438 -18.526 25.186 1.00 87.12 482 HIS A C 1
ATOM 3793 O O . HIS A 1 482 ? 2.715 -19.347 26.063 1.00 87.12 482 HIS A O 1
ATOM 3799 N N . GLY A 1 483 ? 1.882 -18.893 24.027 1.00 83.69 483 GLY A N 1
ATOM 3800 C CA . GLY A 1 483 ? 1.511 -20.271 23.686 1.00 83.69 483 GLY A CA 1
ATOM 3801 C C . GLY A 1 483 ? 0.060 -20.661 23.994 1.00 83.69 483 GLY A C 1
ATOM 3802 O O . GLY A 1 483 ? -0.259 -21.846 23.907 1.00 83.69 483 GLY A O 1
ATOM 3803 N N . LEU A 1 484 ? -0.809 -19.704 24.334 1.00 84.31 484 LEU A N 1
ATOM 3804 C CA . LEU A 1 484 ? -2.250 -19.927 24.500 1.00 84.31 484 LEU A CA 1
ATOM 3805 C C . LEU A 1 484 ? -3.037 -19.679 23.197 1.00 84.31 484 LEU A C 1
ATOM 3807 O O . LEU A 1 484 ? -2.725 -18.758 22.443 1.00 84.31 484 LEU A O 1
ATOM 3811 N N . ASP A 1 485 ? -4.088 -20.480 22.972 1.00 80.69 485 ASP A N 1
ATOM 3812 C CA . ASP A 1 485 ? -4.955 -20.428 21.774 1.00 80.69 485 ASP A CA 1
ATOM 3813 C C . ASP A 1 485 ? -6.349 -19.781 22.015 1.00 80.69 485 ASP A C 1
ATOM 3815 O O . ASP A 1 485 ? -7.088 -19.546 21.057 1.00 80.69 485 ASP A O 1
ATOM 3819 N N . ASP A 1 486 ? -6.742 -19.552 23.278 1.00 86.88 486 ASP A N 1
ATOM 3820 C CA . ASP A 1 486 ? -7.988 -18.879 23.719 1.00 86.88 486 ASP A CA 1
ATOM 3821 C C . ASP A 1 486 ? -7.756 -18.297 25.127 1.00 86.88 486 ASP A C 1
ATOM 3823 O O . ASP A 1 486 ? -8.079 -18.916 26.147 1.00 86.88 486 ASP A O 1
ATOM 3827 N N . ALA A 1 487 ? -7.108 -17.131 25.184 1.00 91.00 487 ALA A N 1
ATOM 3828 C CA . ALA A 1 487 ? -6.802 -16.425 26.428 1.00 91.00 487 ALA A CA 1
ATOM 3829 C C . ALA A 1 487 ? -7.795 -15.286 26.693 1.00 91.00 487 ALA A C 1
ATOM 3831 O O . ALA A 1 487 ? -8.187 -14.569 25.773 1.00 91.00 487 ALA A O 1
ATOM 3832 N N . LYS A 1 488 ? -8.162 -15.063 27.959 1.00 92.94 488 LYS A N 1
ATOM 3833 C CA . LYS A 1 488 ? -8.949 -13.889 28.374 1.00 92.94 488 LYS A CA 1
ATOM 3834 C C . LYS A 1 488 ? -8.183 -13.099 29.411 1.00 92.94 488 LYS A C 1
ATOM 3836 O O . LYS A 1 488 ? -7.711 -13.672 30.386 1.00 92.94 488 LYS A O 1
ATOM 3841 N N . VAL A 1 489 ? -8.088 -11.795 29.218 1.00 94.19 489 VAL A N 1
ATOM 3842 C CA . VAL A 1 489 ? -7.368 -10.886 30.100 1.00 94.19 489 VAL A CA 1
ATOM 3843 C C . VAL A 1 489 ? -8.305 -9.754 30.474 1.00 94.19 489 VAL A C 1
ATOM 3845 O O . VAL A 1 489 ? -8.728 -8.991 29.614 1.00 94.19 489 VAL A O 1
ATOM 3848 N N . LEU A 1 490 ? -8.633 -9.643 31.754 1.00 95.25 490 LEU A N 1
ATOM 3849 C CA . LEU A 1 490 ? -9.227 -8.444 32.328 1.00 95.25 490 LEU A CA 1
ATOM 3850 C C . LEU A 1 490 ? -8.093 -7.597 32.910 1.00 95.25 490 LEU A C 1
ATOM 3852 O O . LEU A 1 490 ? -7.282 -8.111 33.674 1.00 95.25 490 LEU A O 1
ATOM 3856 N N . ILE A 1 491 ? -8.050 -6.313 32.576 1.00 96.50 491 ILE A N 1
ATOM 3857 C CA . ILE A 1 491 ? -7.178 -5.316 33.197 1.00 96.50 491 ILE A CA 1
ATOM 3858 C C . ILE A 1 491 ? -8.094 -4.237 33.770 1.00 96.50 491 ILE A C 1
ATOM 3860 O O . ILE A 1 491 ? -8.645 -3.436 33.022 1.00 96.50 491 ILE A O 1
ATOM 3864 N N . TYR A 1 492 ? -8.297 -4.240 35.085 1.00 97.00 492 TYR A N 1
ATOM 3865 C CA . TYR A 1 492 ? -9.058 -3.207 35.786 1.00 97.00 492 TYR A CA 1
ATOM 3866 C C . TYR A 1 492 ? -8.080 -2.221 36.424 1.00 97.00 492 TYR A C 1
ATOM 3868 O O . TYR A 1 492 ? -7.219 -2.639 37.196 1.00 97.00 492 TYR A O 1
ATOM 3876 N N . ILE A 1 493 ? -8.208 -0.934 36.112 1.00 97.06 493 ILE A N 1
ATOM 3877 C CA . ILE A 1 493 ? -7.318 0.138 36.568 1.00 97.06 493 ILE A CA 1
ATOM 3878 C C . ILE A 1 493 ? -8.148 1.164 37.339 1.00 97.06 493 ILE A C 1
ATOM 3880 O O . ILE A 1 493 ? -9.039 1.775 36.759 1.00 97.06 493 ILE A O 1
ATOM 3884 N N . SER A 1 494 ? -7.868 1.351 38.630 1.00 96.38 494 SER A N 1
ATOM 3885 C CA . SER A 1 494 ? -8.449 2.412 39.466 1.00 96.38 494 SER A CA 1
ATOM 3886 C C . SER A 1 494 ? -7.370 3.451 39.785 1.00 96.38 494 SER A C 1
ATOM 3888 O O . SER A 1 494 ? -6.345 3.100 40.374 1.00 96.38 494 SER A O 1
ATOM 3890 N N . CYS A 1 495 ? -7.535 4.688 39.308 1.00 95.88 495 CYS A N 1
ATOM 3891 C CA . CYS A 1 495 ? -6.464 5.695 39.262 1.00 95.88 495 CYS A CA 1
ATOM 3892 C C . CYS A 1 495 ? -6.980 7.102 38.901 1.00 95.88 495 CYS A C 1
ATOM 3894 O O . CYS A 1 495 ? -8.074 7.258 38.363 1.00 95.88 495 CYS A O 1
ATOM 3896 N N . HIS A 1 496 ? -6.130 8.124 39.035 1.00 94.50 496 HIS A N 1
ATOM 3897 C CA . HIS A 1 496 ? -6.238 9.308 38.171 1.00 94.50 496 HIS A CA 1
ATOM 3898 C C . HIS A 1 496 ? -5.903 8.927 36.720 1.00 94.50 496 HIS A C 1
ATOM 3900 O O . HIS A 1 496 ? -4.969 8.165 36.465 1.00 94.50 496 HIS A O 1
ATOM 3906 N N . SER A 1 497 ? -6.626 9.489 35.757 1.00 94.25 497 SER A N 1
ATOM 3907 C CA . SER A 1 497 ? -6.349 9.343 34.322 1.00 94.25 497 SER A CA 1
ATOM 3908 C C . SER A 1 497 ? -6.566 10.673 33.593 1.00 94.25 497 SER A C 1
ATOM 3910 O O . SER A 1 497 ? -7.023 11.653 34.184 1.00 94.25 497 SER A O 1
ATOM 3912 N N . GLN A 1 498 ? -6.180 10.730 32.319 1.00 93.12 498 GLN A N 1
ATOM 3913 C CA . GLN A 1 498 ? -6.260 11.930 31.486 1.00 93.12 498 GLN A CA 1
ATOM 3914 C C . GLN A 1 498 ? -6.493 11.582 30.016 1.00 93.12 498 GLN A C 1
ATOM 3916 O O . GLN A 1 498 ? -6.230 10.463 29.571 1.00 93.12 498 GLN A O 1
ATOM 3921 N N . MET A 1 499 ? -6.923 12.579 29.248 1.00 89.06 499 MET A N 1
ATOM 3922 C CA . MET A 1 499 ? -6.825 12.588 27.794 1.00 89.06 499 MET A CA 1
ATOM 3923 C C . MET A 1 499 ? -5.662 13.507 27.395 1.00 89.06 499 MET A C 1
ATOM 3925 O O . MET A 1 499 ? -5.744 14.723 27.584 1.00 89.06 499 MET A O 1
ATOM 3929 N N . MET A 1 500 ? -4.586 12.942 26.839 1.00 87.44 500 MET A N 1
ATOM 3930 C CA . MET A 1 500 ? -3.426 13.705 26.358 1.00 87.44 500 MET A CA 1
ATOM 3931 C C . MET A 1 500 ? -3.172 13.382 24.886 1.00 87.44 500 MET A C 1
ATOM 3933 O O . MET A 1 500 ? -3.204 12.224 24.496 1.00 87.44 500 MET A O 1
ATOM 3937 N N . ASP A 1 501 ? -3.024 14.406 24.044 1.00 85.50 501 ASP A N 1
ATOM 3938 C CA . ASP A 1 501 ? -2.870 14.288 22.580 1.00 85.50 501 ASP A CA 1
ATOM 3939 C C . ASP A 1 501 ? -3.948 13.452 21.856 1.00 85.50 501 ASP A C 1
ATOM 3941 O O . ASP A 1 501 ? -3.786 13.029 20.710 1.00 85.50 501 ASP A O 1
ATOM 3945 N N . ASN A 1 502 ? -5.133 13.346 22.469 1.00 82.56 502 ASN A N 1
ATOM 3946 C CA . ASN A 1 502 ? -6.229 12.453 22.069 1.00 82.56 502 ASN A CA 1
ATOM 3947 C C . ASN A 1 502 ? -5.858 10.965 22.203 1.00 82.56 502 ASN A C 1
ATOM 3949 O O . ASN A 1 502 ? -6.253 10.165 21.365 1.00 82.56 502 ASN A O 1
ATOM 3953 N N . ASP A 1 503 ? -5.117 10.599 23.244 1.00 84.94 503 ASP A N 1
ATOM 3954 C CA . ASP A 1 503 ? -4.889 9.230 23.697 1.00 84.94 503 ASP A CA 1
ATOM 3955 C C . ASP A 1 503 ? -5.264 9.135 25.191 1.00 84.94 503 ASP A C 1
ATOM 3957 O O . ASP A 1 503 ? -4.820 9.974 25.988 1.00 84.94 503 ASP A O 1
ATOM 3961 N N . PRO A 1 504 ? -6.118 8.180 25.604 1.00 91.06 504 PRO A N 1
ATOM 3962 C CA . PRO A 1 504 ? -6.418 7.974 27.013 1.00 91.06 504 PRO A CA 1
ATOM 3963 C C . PRO A 1 504 ? -5.205 7.372 27.733 1.00 91.06 504 PRO A C 1
ATOM 3965 O O . PRO A 1 504 ? -4.618 6.379 27.293 1.00 91.06 504 PRO A O 1
ATOM 3968 N N . GLN A 1 505 ? -4.850 7.967 28.870 1.00 94.56 505 GLN A N 1
ATOM 3969 C CA . GLN A 1 505 ? -3.705 7.570 29.685 1.00 94.56 505 GLN A CA 1
ATOM 3970 C C . GLN A 1 505 ? -4.107 7.400 31.150 1.00 94.56 505 GLN A C 1
ATOM 3972 O O . GLN A 1 505 ? -4.870 8.214 31.672 1.00 94.56 505 GLN A O 1
ATOM 3977 N N . PHE A 1 506 ? -3.548 6.403 31.838 1.00 96.12 506 PHE A N 1
ATOM 3978 C CA . PHE A 1 506 ? -3.630 6.312 33.302 1.00 96.12 506 PHE A CA 1
ATOM 3979 C C . PHE A 1 506 ? -2.379 6.917 33.949 1.00 96.12 506 PHE A C 1
ATOM 3981 O O . PHE A 1 506 ? -1.285 6.808 33.394 1.00 96.12 506 PHE A O 1
ATOM 3988 N N . LEU A 1 507 ? -2.519 7.563 35.110 1.00 96.44 507 LEU A N 1
ATOM 3989 C CA . LEU A 1 507 ? -1.380 8.133 35.831 1.00 96.44 507 LEU A CA 1
ATOM 3990 C C . LEU A 1 507 ? -0.769 7.098 36.793 1.00 96.44 507 LEU A C 1
ATOM 3992 O O . LEU A 1 507 ? -1.476 6.662 37.710 1.00 96.44 507 LEU A O 1
ATOM 3996 N N . PRO A 1 508 ? 0.519 6.730 36.638 1.00 97.12 508 PRO A N 1
ATOM 3997 C CA . PRO A 1 508 ? 1.248 5.919 37.611 1.00 97.12 508 PRO A CA 1
ATOM 3998 C C . PRO A 1 508 ? 1.482 6.672 38.933 1.00 97.12 508 PRO A C 1
ATOM 4000 O O . PRO A 1 508 ? 1.427 7.900 38.987 1.00 97.12 508 PRO A O 1
ATOM 4003 N N . ALA A 1 509 ? 1.791 5.941 40.007 1.00 97.19 509 ALA A N 1
ATOM 4004 C CA . ALA A 1 509 ? 1.999 6.490 41.354 1.00 97.19 509 ALA A CA 1
ATOM 4005 C C . ALA A 1 509 ? 3.112 7.561 41.431 1.00 97.19 509 ALA A C 1
ATOM 4007 O O . ALA A 1 509 ? 3.054 8.475 42.257 1.00 97.19 509 ALA A O 1
ATOM 4008 N N . ASP A 1 510 ? 4.135 7.465 40.576 1.00 96.44 510 ASP A N 1
ATOM 4009 C CA . ASP A 1 510 ? 5.253 8.411 40.480 1.00 96.44 510 ASP A CA 1
ATOM 4010 C C . ASP A 1 510 ? 5.074 9.520 39.421 1.00 96.44 510 ASP A C 1
ATOM 4012 O O . ASP A 1 510 ? 5.994 10.322 39.230 1.00 96.44 510 ASP A O 1
ATOM 4016 N N . ALA A 1 511 ? 3.883 9.644 38.817 1.00 94.56 511 ALA A N 1
ATOM 4017 C CA . ALA A 1 511 ? 3.519 10.776 37.962 1.00 94.56 511 ALA A CA 1
ATOM 4018 C C . ALA A 1 511 ? 3.644 12.117 38.711 1.00 94.56 511 ALA A C 1
ATOM 4020 O O . ALA A 1 511 ? 3.170 12.277 39.844 1.00 94.56 511 ALA A O 1
ATOM 4021 N N . ARG A 1 512 ? 4.266 13.110 38.067 1.00 92.94 512 ARG A N 1
ATOM 4022 C CA . ARG A 1 512 ? 4.543 14.439 38.637 1.00 92.94 512 ARG A CA 1
ATOM 4023 C C . ARG A 1 512 ? 3.552 15.497 38.173 1.00 92.94 512 ARG A C 1
ATOM 4025 O O . ARG A 1 512 ? 3.339 16.472 38.890 1.00 92.94 512 ARG A O 1
ATOM 4032 N N . GLY A 1 513 ? 2.929 15.297 37.017 1.00 90.25 513 GLY A N 1
ATOM 4033 C CA . GLY A 1 513 ? 1.907 16.178 36.468 1.00 90.25 513 GLY A CA 1
ATOM 4034 C C . GLY A 1 513 ? 1.036 15.506 35.407 1.00 90.25 513 GLY A C 1
ATOM 4035 O O . GLY A 1 513 ? 1.193 14.328 35.090 1.00 90.25 513 GLY A O 1
ATOM 4036 N N . TRP A 1 514 ? 0.105 16.283 34.846 1.00 87.62 514 TRP A N 1
ATOM 4037 C CA . TRP A 1 514 ? -0.552 15.911 33.594 1.00 87.62 514 TRP A CA 1
ATOM 4038 C C . TRP A 1 514 ? 0.516 15.810 32.491 1.00 87.62 514 TRP A C 1
ATOM 4040 O O . TRP A 1 514 ? 1.481 16.574 32.492 1.00 87.62 514 TRP A O 1
ATOM 4050 N N . GLY A 1 515 ? 0.345 14.872 31.565 1.00 88.25 515 GLY A N 1
ATOM 4051 C CA . GLY A 1 515 ? 1.359 14.469 30.580 1.00 88.25 515 GLY A CA 1
ATOM 4052 C C . GLY A 1 515 ? 2.224 13.258 30.974 1.00 88.25 515 GLY A C 1
ATOM 4053 O O . GLY A 1 515 ? 2.604 12.508 30.083 1.00 88.25 515 GLY A O 1
ATOM 4054 N N . ASP A 1 516 ? 2.436 12.977 32.267 1.00 92.94 516 ASP A N 1
ATOM 4055 C CA . ASP A 1 516 ? 3.240 11.823 32.741 1.00 92.94 516 ASP A CA 1
ATOM 4056 C C . ASP A 1 516 ? 2.440 10.494 32.752 1.00 92.94 516 ASP A C 1
ATOM 4058 O O . ASP A 1 516 ? 2.600 9.649 33.635 1.00 92.94 516 ASP A O 1
ATOM 4062 N N . GLY A 1 517 ? 1.480 10.339 31.837 1.00 94.31 517 GLY A N 1
ATOM 4063 C CA . GLY A 1 517 ? 0.541 9.219 31.831 1.00 94.31 517 GLY A CA 1
ATOM 4064 C C . GLY A 1 517 ? 0.968 8.079 30.911 1.00 94.31 517 GLY A C 1
ATOM 4065 O O . GLY A 1 517 ? 1.483 8.289 29.814 1.00 94.31 517 GLY A O 1
ATOM 4066 N N . VAL A 1 518 ? 0.667 6.849 31.320 1.00 95.75 518 VAL A N 1
ATOM 4067 C CA . VAL A 1 518 ? 0.910 5.652 30.511 1.00 95.75 518 VAL A CA 1
ATOM 4068 C C . VAL A 1 518 ? -0.187 5.521 29.458 1.00 95.75 518 VAL A C 1
ATOM 4070 O O . VAL A 1 518 ? -1.365 5.353 29.781 1.00 95.75 518 VAL A O 1
ATOM 4073 N N . SER A 1 519 ? 0.216 5.569 28.189 1.00 94.31 519 SER A N 1
ATOM 4074 C CA . SER A 1 519 ? -0.646 5.376 27.018 1.00 94.31 519 SER A CA 1
ATOM 4075 C C . SER A 1 519 ? -1.328 4.004 27.009 1.00 94.31 519 SER A C 1
ATOM 4077 O O . SER A 1 519 ? -0.668 2.960 26.973 1.00 94.31 519 SER A O 1
ATOM 4079 N N . LEU A 1 520 ? -2.666 3.991 26.958 1.00 92.44 520 LEU A N 1
ATOM 4080 C CA . LEU A 1 520 ? -3.427 2.755 26.747 1.00 92.44 520 LEU A CA 1
ATOM 4081 C C . LEU A 1 520 ? -3.243 2.210 25.325 1.00 92.44 520 LEU A C 1
ATOM 4083 O O . LEU A 1 520 ? -3.271 0.994 25.129 1.00 92.44 520 LEU A O 1
ATOM 4087 N N . SER A 1 521 ? -3.002 3.081 24.338 1.00 85.50 521 SER A N 1
ATOM 4088 C CA . SER A 1 521 ? -2.661 2.665 22.972 1.00 85.50 521 SER A CA 1
ATOM 4089 C C . SER A 1 521 ? -1.316 1.933 22.918 1.00 85.50 521 SER A C 1
ATOM 4091 O O . SER A 1 521 ? -1.201 0.908 22.246 1.00 85.50 521 SER A O 1
ATOM 4093 N N . TRP A 1 522 ? -0.308 2.413 23.654 1.00 92.12 522 TRP A N 1
ATOM 4094 C CA . TRP A 1 522 ? 0.969 1.717 23.830 1.00 92.12 522 TRP A CA 1
ATOM 4095 C C . TRP A 1 522 ? 0.767 0.376 24.542 1.00 92.12 522 TRP A C 1
ATOM 4097 O O . TRP A 1 522 ? 1.230 -0.641 24.030 1.00 92.12 522 TRP A O 1
ATOM 4107 N N . LEU A 1 523 ? 0.009 0.342 25.646 1.00 91.38 523 LEU A N 1
ATOM 4108 C CA . LEU A 1 523 ? -0.245 -0.892 26.399 1.00 91.38 523 LEU A CA 1
ATOM 4109 C C . LEU A 1 523 ? -0.898 -1.965 25.515 1.00 91.38 523 LEU A C 1
ATOM 4111 O O . LEU A 1 523 ? -0.460 -3.112 25.512 1.00 91.38 523 LEU A O 1
ATOM 4115 N N . VAL A 1 524 ? -1.900 -1.595 24.710 1.00 87.19 524 VAL A N 1
ATOM 4116 C CA . VAL A 1 524 ? -2.525 -2.525 23.757 1.00 87.19 524 VAL A CA 1
ATOM 4117 C C . VAL A 1 524 ? -1.537 -3.014 22.702 1.00 87.19 524 VAL A C 1
ATOM 4119 O O . VAL A 1 524 ? -1.526 -4.210 22.426 1.00 87.19 524 VAL A O 1
ATOM 4122 N N . ARG A 1 525 ? -0.679 -2.147 22.147 1.00 83.88 525 ARG A N 1
ATOM 4123 C CA . ARG A 1 525 ? 0.354 -2.569 21.182 1.00 83.88 525 ARG A CA 1
ATOM 4124 C C . ARG A 1 525 ? 1.338 -3.572 21.785 1.00 83.88 525 ARG A C 1
ATOM 4126 O O . ARG A 1 525 ? 1.679 -4.540 21.113 1.00 83.88 525 ARG A O 1
ATOM 4133 N N . GLN A 1 526 ? 1.752 -3.388 23.041 1.00 88.56 526 GLN A N 1
ATOM 4134 C CA . GLN A 1 526 ? 2.627 -4.353 23.718 1.00 88.56 526 GLN A CA 1
ATOM 4135 C C . GLN A 1 526 ? 1.947 -5.718 23.907 1.00 88.56 526 GLN A C 1
ATOM 4137 O O . GLN A 1 526 ? 2.571 -6.757 23.708 1.00 88.56 526 GLN A O 1
ATOM 4142 N N . LEU A 1 527 ? 0.654 -5.730 24.244 1.00 84.88 527 LEU A N 1
ATOM 4143 C CA . LEU A 1 527 ? -0.119 -6.966 24.406 1.00 84.88 527 LEU A CA 1
ATOM 4144 C C . LEU A 1 527 ? -0.414 -7.665 23.064 1.00 84.88 527 LEU A C 1
ATOM 4146 O O . LEU A 1 527 ? -0.418 -8.895 23.000 1.00 84.88 527 LEU A O 1
ATOM 4150 N N . ASP A 1 528 ? -0.617 -6.897 21.992 1.00 80.88 528 ASP A N 1
ATOM 4151 C CA . ASP A 1 528 ? -0.825 -7.390 20.623 1.00 80.88 528 ASP A CA 1
ATOM 4152 C C . ASP A 1 528 ? 0.464 -7.975 20.013 1.00 80.88 528 ASP A C 1
ATOM 4154 O O . ASP A 1 528 ? 0.426 -9.006 19.339 1.00 80.88 528 ASP A O 1
ATOM 4158 N N . ALA A 1 529 ? 1.632 -7.403 20.338 1.00 79.19 529 ALA A N 1
ATOM 4159 C CA . ALA A 1 529 ? 2.943 -7.884 19.885 1.00 79.19 529 ALA A CA 1
ATOM 4160 C C . ALA A 1 529 ? 3.251 -9.340 20.294 1.00 79.19 529 ALA A C 1
ATOM 4162 O O . ALA A 1 529 ? 4.012 -10.029 19.613 1.00 79.19 529 ALA A O 1
ATOM 4163 N N . VAL A 1 530 ? 2.614 -9.848 21.356 1.00 77.88 530 VAL A N 1
ATOM 4164 C CA . VAL A 1 530 ? 2.713 -11.253 21.804 1.00 77.88 530 VAL A CA 1
ATOM 4165 C C . VAL A 1 530 ? 2.014 -12.224 20.833 1.00 77.88 530 VAL A C 1
ATOM 4167 O O . VAL A 1 530 ? 2.234 -13.434 20.894 1.00 77.88 530 VAL A O 1
ATOM 4170 N N . ARG A 1 531 ? 1.160 -11.706 19.935 1.00 76.12 531 ARG A N 1
ATOM 4171 C CA . ARG A 1 531 ? 0.305 -12.445 18.988 1.00 76.12 531 ARG A CA 1
ATOM 4172 C C . ARG A 1 531 ? -0.431 -13.660 19.600 1.00 76.12 531 ARG A C 1
ATOM 4174 O O . ARG A 1 531 ? -0.430 -14.738 18.993 1.00 76.12 531 ARG A O 1
ATOM 4181 N N . PRO A 1 532 ? -1.075 -13.542 20.782 1.00 78.62 532 PRO A N 1
ATOM 4182 C CA . PRO A 1 532 ? -1.805 -14.653 21.377 1.00 78.62 532 PRO A CA 1
ATOM 4183 C C . PRO A 1 532 ? -3.081 -14.904 20.562 1.00 78.62 532 PRO A C 1
ATOM 4185 O O . PRO A 1 532 ? -3.934 -14.025 20.412 1.00 78.62 532 PRO A O 1
ATOM 4188 N N . ARG A 1 533 ? -3.204 -16.108 19.996 1.00 78.88 533 ARG A N 1
ATOM 4189 C CA . ARG A 1 533 ? -4.294 -16.441 19.068 1.00 78.88 533 ARG A CA 1
ATOM 4190 C C . ARG A 1 533 ? -5.643 -16.324 19.773 1.00 78.88 533 ARG A C 1
ATOM 4192 O O . ARG A 1 533 ? -5.813 -16.836 20.874 1.00 78.88 533 ARG A O 1
ATOM 4199 N N . ASN A 1 534 ? -6.598 -15.662 19.118 1.00 83.44 534 ASN A N 1
ATOM 4200 C CA . ASN A 1 534 ? -7.972 -15.473 19.602 1.00 83.44 534 ASN A CA 1
ATOM 4201 C C . ASN A 1 534 ? -8.092 -14.832 21.003 1.00 83.44 534 ASN A C 1
ATOM 4203 O O . ASN A 1 534 ? -9.141 -14.969 21.639 1.00 83.44 534 ASN A O 1
ATOM 4207 N N . ALA A 1 535 ? -7.052 -14.162 21.515 1.00 88.88 535 ALA A N 1
ATOM 4208 C CA . ALA A 1 535 ? -7.111 -13.608 22.862 1.00 88.88 535 ALA A CA 1
ATOM 4209 C C . ALA A 1 535 ? -8.136 -12.472 22.975 1.00 88.88 535 ALA A C 1
ATOM 4211 O O . ALA A 1 535 ? -8.449 -11.790 21.999 1.00 88.88 535 ALA A O 1
ATOM 4212 N N . ARG A 1 536 ? -8.654 -12.263 24.185 1.00 91.00 536 ARG A N 1
ATOM 4213 C CA . ARG A 1 536 ? -9.649 -11.234 24.499 1.00 91.00 536 ARG A CA 1
ATOM 4214 C C . ARG A 1 536 ? -9.184 -10.374 25.664 1.00 91.00 536 ARG A C 1
ATOM 4216 O O . ARG A 1 536 ? -9.039 -10.881 26.772 1.00 91.00 536 ARG A O 1
ATOM 4223 N N . PHE A 1 537 ? -8.958 -9.091 25.407 1.00 92.25 537 PHE A N 1
ATOM 4224 C CA . PHE A 1 537 ? -8.481 -8.099 26.366 1.00 92.25 537 PHE A CA 1
ATOM 4225 C C . PHE A 1 537 ? -9.600 -7.122 26.730 1.00 92.25 537 PHE A C 1
ATOM 4227 O O . PHE A 1 537 ? -10.046 -6.329 25.902 1.00 92.25 537 PHE A O 1
ATOM 4234 N N . TYR A 1 538 ? -10.029 -7.142 27.983 1.00 93.19 538 TYR A N 1
ATOM 4235 C CA . TYR A 1 538 ? -11.001 -6.209 28.532 1.00 93.19 538 TYR A CA 1
ATOM 4236 C C . TYR A 1 538 ? -10.262 -5.232 29.441 1.00 93.19 538 TYR A C 1
ATOM 4238 O O . TYR A 1 538 ? -9.792 -5.620 30.506 1.00 93.19 538 TYR A O 1
ATOM 4246 N N . ILE A 1 539 ? -10.129 -3.980 29.020 1.00 94.50 539 ILE A N 1
ATOM 4247 C CA . ILE A 1 539 ? -9.453 -2.929 29.782 1.00 94.50 539 ILE A CA 1
ATOM 4248 C C . ILE A 1 539 ? -10.531 -2.014 30.362 1.00 94.50 539 ILE A C 1
ATOM 4250 O O . ILE A 1 539 ? -11.303 -1.414 29.619 1.00 94.50 539 ILE A O 1
ATOM 4254 N N . ILE A 1 540 ? -10.613 -1.924 31.685 1.00 94.62 540 ILE A N 1
ATOM 4255 C CA . ILE A 1 540 ? -11.572 -1.076 32.395 1.00 94.62 540 ILE A CA 1
ATOM 4256 C C . ILE A 1 540 ? -10.786 -0.020 33.165 1.00 94.62 540 ILE A C 1
ATOM 4258 O O . ILE A 1 540 ? -9.939 -0.365 33.983 1.00 94.62 540 ILE A O 1
ATOM 4262 N N . VAL A 1 541 ? -11.064 1.256 32.907 1.00 94.62 541 VAL A N 1
ATOM 4263 C CA . VAL A 1 541 ? -10.390 2.395 33.540 1.00 94.62 541 VAL A CA 1
ATOM 4264 C C . VAL A 1 541 ? -11.397 3.173 34.379 1.00 94.62 541 VAL A C 1
ATOM 4266 O O . VAL A 1 541 ? -12.244 3.913 33.869 1.00 94.62 541 VAL A O 1
ATOM 4269 N N . ASN A 1 542 ? -11.293 2.978 35.689 1.00 94.06 542 ASN A N 1
ATOM 4270 C CA . ASN A 1 542 ? -11.968 3.744 36.720 1.00 94.06 542 ASN A CA 1
ATOM 4271 C C . ASN A 1 542 ? -11.104 4.953 37.102 1.00 94.06 542 ASN A C 1
ATOM 4273 O O . ASN A 1 542 ? -10.340 4.921 38.064 1.00 94.06 542 ASN A O 1
ATOM 4277 N N . GLY A 1 543 ? -11.208 6.003 36.291 1.00 91.31 543 GLY A N 1
ATOM 4278 C CA . GLY A 1 543 ? -10.517 7.270 36.492 1.00 91.31 543 GLY A CA 1
ATOM 4279 C C . GLY A 1 543 ? -11.121 8.375 35.628 1.00 91.31 543 GLY A C 1
ATOM 4280 O O . GLY A 1 543 ? -11.824 8.104 34.649 1.00 91.31 543 GLY A O 1
ATOM 4281 N N . CYS A 1 544 ? -10.899 9.633 36.013 1.00 88.44 544 CYS A N 1
ATOM 4282 C CA . CYS A 1 544 ? -11.391 10.787 35.254 1.00 88.44 544 CYS A CA 1
ATOM 4283 C C . CYS A 1 544 ? -10.711 10.833 33.880 1.00 88.44 544 CYS A C 1
ATOM 4285 O O . CYS A 1 544 ? -9.542 10.482 33.770 1.00 88.44 544 CYS A O 1
ATOM 4287 N N . LEU A 1 545 ? -11.385 11.300 32.831 1.00 85.75 545 LEU A N 1
ATOM 4288 C CA . LEU A 1 545 ? -10.717 11.600 31.559 1.00 85.75 545 LEU A CA 1
ATOM 4289 C C . LEU A 1 545 ? -10.584 13.111 31.435 1.00 85.75 545 LEU A C 1
ATOM 4291 O O . LEU A 1 545 ? -11.268 13.745 30.637 1.00 85.75 545 LEU A O 1
ATOM 4295 N N . THR A 1 546 ? -9.733 13.697 32.277 1.00 78.25 546 THR A N 1
ATOM 4296 C CA . THR A 1 546 ? -9.507 15.146 32.301 1.00 78.25 546 THR A CA 1
ATOM 4297 C C . THR A 1 546 ? -8.987 15.656 30.953 1.00 78.25 546 THR A C 1
ATOM 4299 O O . THR A 1 546 ? -8.353 14.923 30.192 1.00 78.25 546 THR A O 1
ATOM 4302 N N . ASN A 1 547 ? -9.276 16.931 30.672 1.00 74.69 547 ASN A N 1
ATOM 4303 C CA . ASN A 1 547 ? -9.235 17.582 29.356 1.00 74.69 547 ASN A CA 1
ATOM 4304 C C . ASN A 1 547 ? -10.319 17.092 28.380 1.00 74.69 547 ASN A C 1
ATOM 4306 O O . ASN A 1 547 ? -10.449 15.906 28.085 1.00 74.69 547 ASN A O 1
ATOM 4310 N N . ALA A 1 548 ? -11.055 18.044 27.796 1.00 58.38 548 ALA A N 1
ATOM 4311 C CA . ALA A 1 548 ? -12.025 17.807 26.725 1.00 58.38 548 ALA A CA 1
ATOM 4312 C C . ALA A 1 548 ? -11.321 17.535 25.377 1.00 58.38 548 ALA A C 1
ATOM 4314 O O . ALA A 1 548 ? -11.456 18.285 24.408 1.00 58.38 548 ALA A O 1
ATOM 4315 N N . GLY A 1 549 ? -10.516 16.472 25.335 1.00 59.56 549 GLY A N 1
ATOM 4316 C CA . GLY A 1 549 ? -9.918 15.953 24.111 1.00 59.56 549 GLY A CA 1
ATOM 4317 C C . GLY A 1 549 ? -10.969 15.311 23.206 1.00 59.56 549 GLY A C 1
ATOM 4318 O O . GLY A 1 549 ? -11.986 14.784 23.663 1.00 59.56 549 GLY A O 1
ATOM 4319 N N . ARG A 1 550 ? -10.720 15.339 21.897 1.00 58.78 550 ARG A N 1
ATOM 4320 C CA . ARG A 1 550 ? -11.629 14.776 20.899 1.00 58.78 550 ARG A CA 1
ATOM 4321 C C . ARG A 1 550 ? -11.358 13.284 20.740 1.00 58.78 550 ARG A C 1
ATOM 4323 O O . ARG A 1 550 ? -10.470 12.890 19.992 1.00 58.78 550 ARG A O 1
ATOM 4330 N N . ILE A 1 551 ? -12.115 12.431 21.427 1.00 58.34 551 ILE A N 1
ATOM 4331 C CA . ILE A 1 551 ? -11.958 10.968 21.305 1.00 58.34 551 ILE A CA 1
ATOM 4332 C C . ILE A 1 551 ? -12.340 10.438 19.915 1.00 58.34 551 ILE A C 1
ATOM 4334 O O . ILE A 1 551 ? -11.889 9.371 19.512 1.00 58.34 551 ILE A O 1
ATOM 4338 N N . ASP A 1 552 ? -13.068 11.223 19.116 1.00 54.22 552 ASP A N 1
ATOM 4339 C CA . ASP A 1 552 ? -13.219 10.989 17.681 1.00 54.22 552 ASP A CA 1
ATOM 4340 C C . ASP A 1 552 ? -11.881 11.118 16.927 1.00 54.22 552 ASP A C 1
ATOM 4342 O O . ASP A 1 552 ? -11.687 10.427 15.930 1.00 54.22 552 ASP A O 1
ATOM 4346 N N . ARG A 1 553 ? -10.921 11.934 17.395 1.00 56.44 553 ARG A N 1
ATOM 4347 C CA . ARG A 1 553 ? -9.534 11.898 16.893 1.00 56.44 553 ARG A CA 1
ATOM 4348 C C . ARG A 1 553 ? -8.789 10.656 17.363 1.00 56.44 553 ARG A C 1
ATOM 4350 O O . ARG A 1 553 ? -8.085 10.086 16.543 1.00 56.44 553 ARG A O 1
ATOM 4357 N N . TRP A 1 554 ? -8.967 10.206 18.608 1.00 55.31 554 TRP A N 1
ATOM 4358 C CA . TRP A 1 554 ? -8.370 8.938 19.059 1.00 55.31 554 TRP A CA 1
ATOM 4359 C C . TRP A 1 554 ? -8.820 7.775 18.169 1.00 55.31 554 TRP A C 1
ATOM 4361 O O . TRP A 1 554 ? -7.999 7.046 17.616 1.00 55.31 554 TRP A O 1
ATOM 4371 N N . CYS A 1 555 ? -10.131 7.690 17.924 1.00 52.06 555 CYS A N 1
ATOM 4372 C CA . CYS A 1 555 ? -10.717 6.721 17.009 1.00 52.06 555 CYS A CA 1
ATOM 4373 C C . CYS A 1 555 ? -10.105 6.840 15.602 1.00 52.06 555 CYS A C 1
ATOM 4375 O O . CYS A 1 555 ? -9.683 5.835 15.044 1.00 52.06 555 CYS A O 1
ATOM 4377 N N . ARG A 1 556 ? -9.966 8.053 15.045 1.00 49.53 556 ARG A N 1
ATOM 4378 C CA . ARG A 1 556 ? -9.273 8.268 13.756 1.00 49.53 556 ARG A CA 1
ATOM 4379 C C . ARG A 1 556 ? -7.791 7.850 13.774 1.00 49.53 556 ARG A C 1
ATOM 4381 O O . ARG A 1 556 ? -7.309 7.370 12.754 1.00 49.53 556 ARG A O 1
ATOM 4388 N N . CYS A 1 557 ? -7.074 8.030 14.886 1.00 43.72 557 CYS A N 1
ATOM 4389 C CA . CYS A 1 557 ? -5.663 7.649 15.038 1.00 43.72 557 CYS A CA 1
ATOM 4390 C C . CYS A 1 557 ? -5.472 6.128 15.143 1.00 43.72 557 CYS A C 1
ATOM 4392 O O . CYS A 1 557 ? -4.484 5.588 14.640 1.00 43.72 557 CYS A O 1
ATOM 4394 N N . CYS A 1 558 ? -6.436 5.407 15.717 1.00 48.16 558 CYS A N 1
ATOM 4395 C CA . CYS A 1 558 ? -6.558 3.967 15.529 1.00 48.16 558 CYS A CA 1
ATOM 4396 C C . CYS A 1 558 ? -6.984 3.683 14.074 1.00 48.16 558 CYS A C 1
ATOM 4398 O O . CYS A 1 558 ? -8.171 3.525 13.806 1.00 48.16 558 CYS A O 1
ATOM 4400 N N . ARG A 1 559 ? -6.023 3.584 13.136 1.00 41.09 559 ARG A N 1
ATOM 4401 C CA . ARG A 1 559 ? -6.216 3.407 11.669 1.00 41.09 559 ARG A CA 1
ATOM 4402 C C . ARG A 1 559 ? -7.424 2.544 11.245 1.00 41.09 559 ARG A C 1
ATOM 4404 O O . ARG A 1 559 ? -8.080 2.858 10.258 1.00 41.09 559 ARG A O 1
ATOM 4411 N N . ARG A 1 560 ? -7.757 1.485 11.996 1.00 42.94 560 ARG A N 1
ATOM 4412 C CA . ARG A 1 560 ? -8.904 0.586 11.749 1.00 42.94 560 ARG A CA 1
ATOM 4413 C C . ARG A 1 560 ? -10.305 1.208 11.962 1.00 42.94 560 ARG A C 1
ATOM 4415 O O . ARG A 1 560 ? -11.264 0.650 11.438 1.00 42.94 560 ARG A O 1
ATOM 4422 N N . VAL A 1 561 ? -10.469 2.338 12.668 1.00 40.19 561 VAL A N 1
ATOM 4423 C CA . VAL A 1 561 ? -11.766 3.067 12.756 1.00 40.19 561 VAL A CA 1
ATOM 4424 C C . VAL A 1 561 ? -11.946 4.067 11.606 1.00 40.19 561 VAL A C 1
ATOM 4426 O O . VAL A 1 561 ? -13.068 4.464 11.299 1.00 40.19 561 VAL A O 1
ATOM 4429 N N . GLN A 1 562 ? -10.862 4.465 10.934 1.00 36.53 562 GLN A N 1
ATOM 4430 C CA . GLN A 1 562 ? -10.861 5.564 9.960 1.00 36.53 562 GLN A CA 1
ATOM 4431 C C . GLN A 1 562 ? -11.753 5.307 8.726 1.00 36.53 562 GLN A C 1
ATOM 4433 O O . GLN A 1 562 ? -12.216 6.261 8.106 1.00 36.53 562 GLN A O 1
ATOM 4438 N N . LEU A 1 563 ? -12.048 4.040 8.412 1.00 38.06 563 LEU A N 1
ATOM 4439 C CA . LEU A 1 563 ? -12.939 3.624 7.317 1.00 38.06 563 LEU A CA 1
ATOM 4440 C C . LEU A 1 563 ? -14.420 3.482 7.717 1.00 38.06 563 LEU A C 1
ATOM 4442 O O . LEU A 1 563 ? -15.266 3.347 6.842 1.00 38.06 563 LEU A O 1
ATOM 4446 N N . ALA A 1 564 ? -14.754 3.528 9.012 1.00 37.56 564 ALA A N 1
ATOM 4447 C CA . ALA A 1 564 ? -16.131 3.378 9.500 1.00 37.56 564 ALA A CA 1
ATOM 4448 C C . ALA A 1 564 ? -16.843 4.720 9.784 1.00 37.56 564 ALA A C 1
ATOM 4450 O O . ALA A 1 564 ? -18.039 4.736 10.051 1.00 37.56 564 ALA A O 1
ATOM 4451 N N . LEU A 1 565 ? -16.120 5.846 9.753 1.00 37.97 565 LEU A N 1
ATOM 4452 C CA . LEU A 1 565 ? -16.574 7.157 10.250 1.00 37.97 565 LEU A CA 1
ATOM 4453 C C . LEU A 1 565 ? -17.106 8.101 9.148 1.00 37.97 565 LEU A C 1
ATOM 4455 O O . LEU A 1 565 ? -16.814 9.295 9.174 1.00 37.97 565 LEU A O 1
ATOM 4459 N N . GLN A 1 566 ? -17.855 7.584 8.165 1.00 35.84 566 GLN A N 1
ATOM 4460 C CA . GLN A 1 566 ? -18.439 8.393 7.073 1.00 35.84 566 GLN A CA 1
ATOM 4461 C C . GLN A 1 566 ? -19.939 8.735 7.231 1.00 35.84 566 GLN A C 1
ATOM 4463 O O . GLN A 1 566 ? -20.508 9.332 6.322 1.00 35.84 566 GLN A O 1
ATOM 4468 N N . SER A 1 567 ? -20.581 8.425 8.365 1.00 35.56 567 SER A N 1
ATOM 4469 C CA . SER A 1 567 ? -21.970 8.828 8.666 1.00 35.56 567 SER A CA 1
ATOM 4470 C C . SER A 1 567 ? -22.039 9.888 9.777 1.00 35.56 567 SER A C 1
ATOM 4472 O O . SER A 1 567 ? -21.351 9.773 10.789 1.00 35.56 567 SER A O 1
ATOM 4474 N N . GLU A 1 568 ? -22.882 10.914 9.605 1.00 35.66 568 GLU A N 1
ATOM 4475 C CA . GLU A 1 568 ? -22.935 12.120 10.462 1.00 35.66 568 GLU A CA 1
ATOM 4476 C C . GLU A 1 568 ? -23.712 11.968 11.794 1.00 35.66 568 GLU A C 1
ATOM 4478 O O . GLU A 1 568 ? -23.923 12.953 12.501 1.00 35.66 568 GLU A O 1
ATOM 4483 N N . GLU A 1 569 ? -24.120 10.761 12.193 1.00 36.38 569 GLU A N 1
ATOM 4484 C CA . GLU A 1 569 ? -24.890 10.544 13.431 1.00 36.38 569 GLU A CA 1
ATOM 4485 C C . GLU A 1 569 ? -23.981 10.346 14.658 1.00 36.38 569 GLU A C 1
ATOM 4487 O O . GLU A 1 569 ? -23.380 9.286 14.845 1.00 36.38 569 GLU A O 1
ATOM 4492 N N . LEU A 1 570 ? -23.880 11.371 15.517 1.00 38.81 570 LEU A N 1
ATOM 4493 C CA . LEU A 1 570 ? -22.900 11.420 16.619 1.00 38.81 570 LEU A CA 1
ATOM 4494 C C . LEU A 1 570 ? -23.490 11.642 18.031 1.00 38.81 570 LEU A C 1
ATOM 4496 O O . LEU A 1 570 ? -22.730 11.765 18.990 1.00 38.81 570 LEU A O 1
ATOM 4500 N N . ASP A 1 571 ? -24.816 11.606 18.197 1.00 33.97 571 ASP A N 1
ATOM 4501 C CA . ASP A 1 571 ? -25.486 11.896 19.484 1.00 33.97 571 ASP A CA 1
ATOM 4502 C C . ASP A 1 571 ? -25.708 10.672 20.406 1.00 33.97 571 ASP A C 1
ATOM 4504 O O . ASP A 1 571 ? -26.275 10.796 21.491 1.00 33.97 571 ASP A O 1
ATOM 4508 N N . SER A 1 572 ? -25.233 9.472 20.040 1.00 39.56 572 SER A N 1
ATOM 4509 C CA . SER A 1 572 ? -25.172 8.322 20.970 1.00 39.56 572 SER A CA 1
ATOM 4510 C C . SER A 1 572 ? -24.060 7.321 20.618 1.00 39.56 572 SER A C 1
ATOM 4512 O O . SER A 1 572 ? -24.295 6.202 20.166 1.00 39.56 572 SER A O 1
ATOM 4514 N N . ALA A 1 573 ? -22.804 7.731 20.818 1.00 38.03 573 ALA A N 1
ATOM 4515 C CA . ALA A 1 573 ? -21.629 7.009 20.324 1.00 38.03 573 ALA A CA 1
ATOM 4516 C C . ALA A 1 573 ? -21.516 5.541 20.807 1.00 38.03 573 ALA A C 1
ATOM 4518 O O . ALA A 1 573 ? -21.111 5.255 21.934 1.00 38.03 573 ALA A O 1
ATOM 4519 N N . ARG A 1 574 ? -21.780 4.603 19.888 1.00 50.06 574 ARG A N 1
ATOM 4520 C CA . ARG A 1 574 ? -21.339 3.200 19.931 1.00 50.06 574 ARG A CA 1
ATOM 4521 C C . ARG A 1 574 ? -20.507 2.936 18.678 1.00 50.06 574 ARG A C 1
ATOM 4523 O O . ARG A 1 574 ? -21.001 3.128 17.573 1.00 50.06 574 ARG A O 1
ATOM 4530 N N . LEU A 1 575 ? -19.263 2.488 18.834 1.00 44.66 575 LEU A N 1
ATOM 4531 C CA . LEU A 1 575 ? -18.335 2.259 17.718 1.00 44.66 575 LEU A CA 1
ATOM 4532 C C . LEU A 1 575 ? -17.952 0.775 17.621 1.00 44.66 575 LEU A C 1
ATOM 4534 O O . LEU A 1 575 ? -17.748 0.118 18.639 1.00 44.66 575 LEU A O 1
ATOM 4538 N N . SER A 1 576 ? -17.864 0.244 16.396 1.00 44.06 576 SER A N 1
ATOM 4539 C CA . SER A 1 576 ? -17.399 -1.122 16.108 1.00 44.06 576 SER A CA 1
ATOM 4540 C C . SER A 1 576 ? -16.697 -1.175 14.745 1.00 44.06 576 SER A C 1
ATOM 4542 O O . SER A 1 576 ? -17.198 -0.663 13.749 1.00 44.06 576 SER A O 1
ATOM 4544 N N . THR A 1 577 ? -15.524 -1.803 14.699 1.00 42.62 577 THR A N 1
ATOM 4545 C CA . THR A 1 577 ? -14.524 -1.728 13.613 1.00 42.62 577 THR A CA 1
ATOM 4546 C C . THR A 1 577 ? -14.404 -3.044 12.839 1.00 42.62 577 THR A C 1
ATOM 4548 O O . THR A 1 577 ? -13.341 -3.654 12.728 1.00 42.62 577 THR A O 1
ATOM 4551 N N . ARG A 1 578 ? -15.520 -3.538 12.299 1.00 39.06 578 ARG A N 1
ATOM 4552 C CA . ARG A 1 578 ? -15.579 -4.895 11.723 1.00 39.06 578 ARG A CA 1
ATOM 4553 C C . ARG A 1 578 ? -14.766 -5.097 10.425 1.00 39.06 578 ARG A C 1
ATOM 4555 O O . ARG A 1 578 ? -14.552 -6.241 10.042 1.00 39.06 578 ARG A O 1
ATOM 4562 N N . MET A 1 579 ? -14.341 -4.033 9.741 1.00 34.94 579 MET A N 1
ATOM 4563 C CA . MET A 1 579 ? -13.985 -4.087 8.312 1.00 34.94 579 MET A CA 1
ATOM 4564 C C . MET A 1 579 ? -12.552 -4.525 7.945 1.00 34.94 579 MET A C 1
ATOM 4566 O O . MET A 1 579 ? -12.317 -4.756 6.769 1.00 34.94 579 MET A O 1
ATOM 4570 N N . LEU A 1 580 ? -11.602 -4.663 8.884 1.00 34.78 580 LEU A N 1
ATOM 4571 C CA . LEU A 1 580 ? -10.181 -4.928 8.558 1.00 34.78 580 LEU A CA 1
ATOM 4572 C C . LEU A 1 580 ? -9.479 -5.901 9.533 1.00 34.78 580 LEU A C 1
ATOM 4574 O O . LEU A 1 580 ? -8.508 -5.523 10.197 1.00 34.78 580 LEU A O 1
ATOM 4578 N N . ARG A 1 581 ? -9.963 -7.143 9.682 1.00 42.66 581 ARG A N 1
ATOM 4579 C CA . ARG A 1 581 ? -9.338 -8.121 10.600 1.00 42.66 581 ARG A CA 1
ATOM 4580 C C . ARG A 1 581 ? -9.247 -9.547 10.073 1.00 42.66 581 ARG A C 1
ATOM 4582 O O . ARG A 1 581 ? -10.251 -10.130 9.665 1.00 42.66 581 ARG A O 1
ATOM 4589 N N . ARG A 1 582 ? -8.068 -10.158 10.256 1.00 44.69 582 ARG A N 1
ATOM 4590 C CA . ARG A 1 582 ? -7.915 -11.619 10.252 1.00 44.69 582 ARG A CA 1
ATOM 4591 C C . ARG A 1 582 ? -8.637 -12.199 11.466 1.00 44.69 582 ARG A C 1
ATOM 4593 O O . ARG A 1 582 ? -8.677 -11.589 12.534 1.00 44.69 582 ARG A O 1
ATOM 4600 N N . ARG A 1 583 ? -9.186 -13.411 11.327 1.00 51.62 583 ARG A N 1
ATOM 4601 C CA . ARG A 1 583 ? -9.914 -14.097 12.418 1.00 51.62 583 ARG A CA 1
ATOM 4602 C C . ARG A 1 583 ? -9.054 -14.365 13.665 1.00 51.62 583 ARG A C 1
ATOM 4604 O O . ARG A 1 583 ? -9.620 -14.632 14.717 1.00 51.62 583 ARG A O 1
ATOM 4611 N N . SER A 1 584 ? -7.728 -14.311 13.538 1.00 58.59 584 SER A N 1
ATOM 4612 C CA . SER A 1 584 ? -6.744 -14.589 14.589 1.00 58.59 584 SER A CA 1
ATOM 4613 C C . SER A 1 584 ? -6.396 -13.406 15.497 1.00 58.59 584 SER A C 1
ATOM 4615 O O . SER A 1 584 ? -5.842 -13.650 16.570 1.00 58.59 584 SER A O 1
ATOM 4617 N N . ASP A 1 585 ? -6.671 -12.163 15.079 1.00 68.75 585 ASP A N 1
ATOM 4618 C CA . ASP A 1 585 ? -6.259 -10.958 15.811 1.00 68.75 585 ASP A CA 1
ATOM 4619 C C . ASP A 1 585 ? -6.925 -10.885 17.200 1.00 68.75 585 ASP A C 1
ATOM 4621 O O . ASP A 1 585 ? -8.148 -11.063 17.303 1.00 68.75 585 ASP A O 1
ATOM 4625 N N . PRO A 1 586 ? -6.184 -10.541 18.269 1.00 75.94 586 PRO A N 1
ATOM 4626 C CA . PRO A 1 586 ? -6.747 -10.469 19.609 1.00 75.94 586 PRO A CA 1
ATOM 4627 C C . PRO A 1 586 ? -7.787 -9.353 19.710 1.00 75.94 586 PRO A C 1
ATOM 4629 O O . PRO A 1 586 ? -7.589 -8.242 19.221 1.00 75.94 586 PRO A O 1
ATOM 4632 N N . GLN A 1 587 ? -8.938 -9.634 20.305 1.00 85.94 587 GLN A N 1
ATOM 4633 C CA . GLN A 1 587 ? -10.032 -8.676 20.454 1.00 85.94 587 GLN A CA 1
ATOM 4634 C C . GLN A 1 587 ? -9.826 -7.846 21.722 1.00 85.94 587 GLN A C 1
ATOM 4636 O O . GLN A 1 587 ? -9.391 -8.360 22.749 1.00 85.94 587 GLN A O 1
ATOM 4641 N N . VAL A 1 588 ? -10.135 -6.557 21.644 1.00 87.19 588 VAL A N 1
ATOM 4642 C CA . VAL A 1 588 ? -9.897 -5.568 22.695 1.00 87.19 588 VAL A CA 1
ATOM 4643 C C . VAL A 1 588 ? -11.162 -4.729 22.903 1.00 87.19 588 VAL A C 1
ATOM 4645 O O . VAL A 1 588 ? -11.774 -4.236 21.947 1.00 87.19 588 VAL A O 1
ATOM 4648 N N . TRP A 1 589 ? -11.534 -4.557 24.169 1.00 88.06 589 TRP A N 1
ATOM 4649 C CA . TRP A 1 589 ? -12.623 -3.707 24.648 1.00 88.06 589 TRP A CA 1
ATOM 4650 C C . TRP A 1 589 ? -12.056 -2.739 25.685 1.00 88.06 589 TRP A C 1
ATOM 4652 O O . TRP A 1 589 ? -11.352 -3.177 26.594 1.00 88.06 589 TRP A O 1
ATOM 4662 N N . MET A 1 590 ? -12.377 -1.450 25.578 1.00 90.00 590 MET A N 1
ATOM 4663 C CA . MET A 1 590 ? -12.015 -0.437 26.570 1.00 90.00 590 MET A CA 1
ATOM 4664 C C . MET A 1 590 ? -13.272 0.195 27.167 1.00 90.00 590 MET A C 1
ATOM 4666 O O . MET A 1 590 ? -14.104 0.729 26.434 1.00 90.00 590 MET A O 1
ATOM 4670 N N . LEU A 1 591 ? -13.409 0.158 28.491 1.00 90.44 591 LEU A N 1
ATOM 4671 C CA . LEU A 1 591 ? -14.506 0.782 29.228 1.00 90.44 591 LEU A CA 1
ATOM 4672 C C . LEU A 1 591 ? -13.962 1.871 30.152 1.00 90.44 591 LEU A C 1
ATOM 4674 O O . LEU A 1 591 ? -13.105 1.597 30.987 1.00 90.44 591 LEU A O 1
ATOM 4678 N N . PHE A 1 592 ? -14.501 3.080 30.041 1.00 90.19 592 PHE A N 1
ATOM 4679 C CA . PHE A 1 592 ? -14.108 4.234 30.843 1.00 90.19 592 PHE A CA 1
ATOM 4680 C C . PHE A 1 592 ? -15.247 4.655 31.779 1.00 90.19 592 PHE A C 1
ATOM 4682 O O . PHE A 1 592 ? -16.407 4.762 31.366 1.00 90.19 592 PHE A O 1
ATOM 4689 N N . ALA A 1 593 ? -14.916 4.936 33.043 1.00 89.19 593 ALA A N 1
ATOM 4690 C CA . ALA A 1 593 ? -15.875 5.405 34.050 1.00 89.19 593 ALA A CA 1
ATOM 4691 C C . ALA A 1 593 ? -16.508 6.771 33.728 1.00 89.19 593 ALA A C 1
ATOM 4693 O O . ALA A 1 593 ? -17.577 7.096 34.258 1.00 89.19 593 ALA A O 1
ATOM 4694 N N . ALA A 1 594 ? -15.868 7.559 32.863 1.00 84.56 594 ALA A N 1
ATOM 4695 C CA . ALA A 1 594 ? -16.324 8.859 32.396 1.00 84.56 594 ALA A CA 1
ATOM 4696 C C . ALA A 1 594 ? -16.051 9.033 30.892 1.00 84.56 594 ALA A C 1
ATOM 4698 O O . ALA A 1 594 ? -15.136 8.423 30.339 1.00 84.56 594 ALA A O 1
ATOM 4699 N N . ALA A 1 595 ? -16.835 9.889 30.239 1.00 82.56 595 ALA A N 1
ATOM 4700 C CA . ALA A 1 595 ? -16.533 10.405 28.908 1.00 82.56 595 ALA A CA 1
ATOM 4701 C C . ALA A 1 595 ? -15.319 11.367 28.935 1.00 82.56 595 ALA A C 1
ATOM 4703 O O . ALA A 1 595 ? -14.988 11.897 29.997 1.00 82.56 595 ALA A O 1
ATOM 4704 N N . PRO A 1 596 ? -14.661 11.634 27.790 1.00 80.25 596 PRO A N 1
ATOM 4705 C CA . PRO A 1 596 ? -13.601 12.642 27.686 1.00 80.25 596 PRO A CA 1
ATOM 4706 C C . PRO A 1 596 ? -14.052 14.024 28.170 1.00 80.25 596 PRO A C 1
ATOM 4708 O O . PRO A 1 596 ? -15.149 14.476 27.849 1.00 80.25 596 PRO A O 1
ATOM 4711 N N . GLY A 1 597 ? -13.198 14.700 28.934 1.00 80.12 597 GLY A N 1
ATOM 4712 C CA . GLY A 1 597 ? -13.526 15.920 29.671 1.00 80.12 597 GLY A CA 1
ATOM 4713 C C . GLY A 1 597 ? -14.369 15.698 30.933 1.00 80.12 597 GLY A C 1
ATOM 4714 O O . GLY A 1 597 ? -14.667 16.670 31.621 1.00 80.12 597 GLY A O 1
ATOM 4715 N N . GLY A 1 598 ? -14.762 14.458 31.239 1.00 81.56 598 GLY A N 1
ATOM 4716 C CA . GLY A 1 598 ? -15.641 14.106 32.348 1.00 81.56 598 GLY A CA 1
ATOM 4717 C C . GLY A 1 598 ? -14.917 13.547 33.574 1.00 81.56 598 GLY A C 1
ATOM 4718 O O . GLY A 1 598 ? -13.876 12.888 33.486 1.00 81.56 598 GLY A O 1
ATOM 4719 N N . GLU A 1 599 ? -15.534 13.768 34.731 1.00 83.31 599 GLU A N 1
ATOM 4720 C CA . GLU A 1 599 ? -15.109 13.228 36.023 1.00 83.31 599 GLU A CA 1
ATOM 4721 C C . GLU A 1 599 ? -15.839 11.912 36.350 1.00 83.31 599 GLU A C 1
ATOM 4723 O O . GLU A 1 599 ? -16.927 11.620 35.826 1.00 83.31 599 GLU A O 1
ATOM 4728 N N . VAL A 1 600 ? -15.229 11.091 37.208 1.00 83.12 600 VAL A N 1
ATOM 4729 C CA . VAL A 1 600 ? -15.852 9.874 37.750 1.00 83.12 600 VAL A CA 1
ATOM 4730 C C . VAL A 1 600 ? -16.844 10.259 38.836 1.00 83.12 600 VAL A C 1
ATOM 4732 O O . VAL A 1 600 ? -16.537 11.052 39.719 1.00 83.12 600 VAL A O 1
ATOM 4735 N N . ALA A 1 601 ? -18.044 9.688 38.762 1.00 77.94 601 ALA A N 1
ATOM 4736 C CA . ALA A 1 601 ? -19.025 9.809 39.828 1.00 77.94 601 ALA A CA 1
ATOM 4737 C C . ALA A 1 601 ? -18.665 8.855 40.976 1.00 77.94 601 ALA A C 1
ATOM 4739 O O . ALA A 1 601 ? -18.438 7.662 40.763 1.00 77.94 601 ALA A O 1
ATOM 4740 N N . GLY A 1 602 ? -18.651 9.383 42.190 1.00 72.19 602 GLY A N 1
ATOM 4741 C CA . GLY A 1 602 ? -18.370 8.664 43.421 1.00 72.19 602 GLY A CA 1
ATOM 4742 C C . GLY A 1 602 ? -18.550 9.611 44.600 1.00 72.19 602 GLY A C 1
ATOM 4743 O O . GLY A 1 602 ? -18.478 10.829 44.443 1.00 72.19 602 GLY A O 1
ATOM 4744 N N . ASP A 1 603 ? -18.790 9.058 45.783 1.00 79.00 603 ASP A N 1
ATOM 4745 C CA . ASP A 1 603 ? -18.835 9.836 47.018 1.00 79.00 603 ASP A CA 1
ATOM 4746 C C . ASP A 1 603 ? -17.908 9.223 48.072 1.00 79.00 603 ASP A C 1
ATOM 4748 O O . ASP A 1 603 ? -17.603 8.027 48.045 1.00 79.00 603 ASP A O 1
ATOM 4752 N N . GLU A 1 604 ? -17.453 10.046 49.019 1.00 77.25 604 GLU A N 1
ATOM 4753 C CA . GLU A 1 604 ? -16.510 9.609 50.051 1.00 77.25 604 GLU A CA 1
ATOM 4754 C C . GLU A 1 604 ? -17.042 8.466 50.925 1.00 77.25 604 GLU A C 1
ATOM 4756 O O . GLU A 1 604 ? -16.242 7.796 51.572 1.00 77.25 604 GLU A O 1
ATOM 4761 N N . GLN A 1 605 ? -18.354 8.231 51.015 1.00 83.44 605 GLN A N 1
ATOM 4762 C CA . GLN A 1 605 ? -18.933 7.172 51.846 1.00 83.44 605 GLN A CA 1
ATOM 4763 C C . GLN A 1 605 ? -18.974 5.837 51.097 1.00 83.44 605 GLN A C 1
ATOM 4765 O O . GLN A 1 605 ? -18.537 4.829 51.658 1.00 83.44 605 GLN A O 1
ATOM 4770 N N . ASN A 1 606 ? -19.435 5.849 49.845 1.00 81.38 606 ASN A N 1
ATOM 4771 C CA . ASN A 1 606 ? -19.734 4.661 49.043 1.00 81.38 606 ASN A CA 1
ATOM 4772 C C . ASN A 1 606 ? -18.611 4.256 48.063 1.00 81.38 606 ASN A C 1
ATOM 4774 O O . ASN A 1 606 ? -18.579 3.108 47.617 1.00 81.38 606 ASN A O 1
ATOM 4778 N N . GLY A 1 607 ? -17.677 5.155 47.742 1.00 85.06 607 GLY A N 1
ATOM 4779 C CA . GLY A 1 607 ? -16.639 4.930 46.729 1.00 85.06 607 GLY A CA 1
ATOM 4780 C C . GLY A 1 607 ? -17.151 5.054 45.288 1.00 85.06 607 GLY A C 1
ATOM 4781 O O . GLY A 1 607 ? -18.293 5.462 45.043 1.00 85.06 607 GLY A O 1
ATOM 4782 N N . ASP A 1 608 ? -16.295 4.701 44.327 1.00 89.19 608 ASP A N 1
ATOM 4783 C CA . ASP A 1 608 ? -16.544 4.934 42.902 1.00 89.19 608 ASP A CA 1
ATOM 4784 C C . ASP A 1 608 ? -17.772 4.191 42.372 1.00 89.19 608 ASP A C 1
ATOM 4786 O O . ASP A 1 608 ? -17.961 2.988 42.585 1.00 89.19 608 ASP A O 1
ATOM 4790 N N . LEU A 1 609 ? -18.609 4.915 41.627 1.00 89.81 609 LEU A N 1
ATOM 4791 C CA . LEU A 1 609 ? -19.851 4.380 41.084 1.00 89.81 609 LEU A CA 1
ATOM 4792 C C . LEU A 1 609 ? -19.599 3.248 40.080 1.00 89.81 609 LEU A C 1
ATOM 4794 O O . LEU A 1 609 ? -20.344 2.266 40.094 1.00 89.81 609 LEU A O 1
ATOM 4798 N N . LEU A 1 610 ? -18.561 3.345 39.235 1.00 92.00 610 LEU A N 1
ATOM 4799 C CA . LEU A 1 610 ? -18.253 2.266 38.290 1.00 92.00 610 LEU A CA 1
ATOM 4800 C C . LEU A 1 610 ? -17.871 0.986 39.040 1.00 92.00 610 LEU A C 1
ATOM 4802 O O . LEU A 1 610 ? -18.448 -0.056 38.741 1.00 92.00 610 LEU A O 1
ATOM 4806 N N . THR A 1 611 ? -16.978 1.053 40.035 1.00 94.00 611 THR A N 1
ATOM 4807 C CA . THR A 1 611 ? -16.580 -0.129 40.815 1.00 94.00 611 THR A CA 1
ATOM 4808 C C . THR A 1 611 ? -17.777 -0.749 41.540 1.00 94.00 611 THR A C 1
ATOM 4810 O O . THR A 1 611 ? -17.956 -1.967 41.475 1.00 94.00 611 THR A O 1
ATOM 4813 N N . ARG A 1 612 ? -18.656 0.067 42.148 1.00 93.44 612 ARG A N 1
ATOM 4814 C CA . ARG A 1 612 ? -19.912 -0.410 42.759 1.00 93.44 612 ARG A CA 1
ATOM 4815 C C . ARG A 1 612 ? -20.805 -1.145 41.755 1.00 93.44 612 ARG A C 1
ATOM 4817 O O . ARG A 1 612 ? -21.230 -2.267 42.020 1.00 93.44 612 ARG A O 1
ATOM 4824 N N . LYS A 1 613 ? -21.078 -0.550 40.589 1.00 93.25 613 LYS A N 1
ATOM 4825 C CA . LYS A 1 613 ? -21.962 -1.162 39.579 1.00 93.25 613 LYS A CA 1
ATOM 4826 C C . LYS A 1 613 ? -21.328 -2.351 38.863 1.00 93.25 613 LYS A C 1
ATOM 4828 O O . LYS A 1 613 ? -22.044 -3.276 38.487 1.00 93.25 613 LYS A O 1
ATOM 4833 N N . PHE A 1 614 ? -20.004 -2.374 38.733 1.00 93.50 614 PHE A N 1
ATOM 4834 C CA . PHE A 1 614 ? -19.2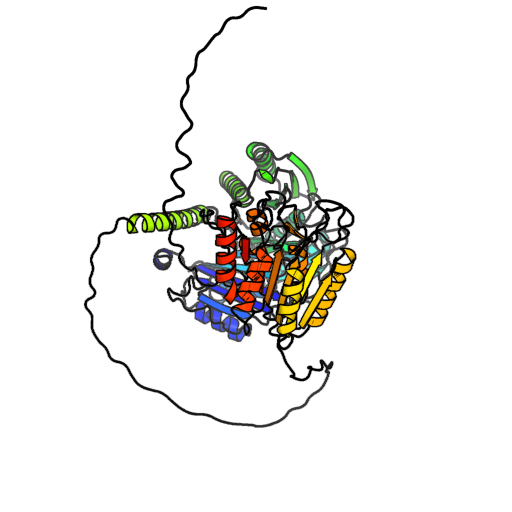68 -3.536 38.246 1.00 93.50 614 PHE A CA 1
ATOM 4835 C C . PHE A 1 614 ? -19.387 -4.704 39.226 1.00 93.50 614 PHE A C 1
ATOM 4837 O O . PHE A 1 614 ? -19.722 -5.807 38.810 1.00 93.50 614 PHE A O 1
ATOM 4844 N N . LEU A 1 615 ? -19.230 -4.454 40.529 1.00 94.44 615 LEU A N 1
ATOM 4845 C CA . LEU A 1 615 ? -19.477 -5.445 41.579 1.00 94.44 615 LEU A CA 1
ATOM 4846 C C . LEU A 1 615 ? -20.910 -5.990 41.564 1.00 94.44 615 LEU A C 1
ATOM 4848 O O . LEU A 1 615 ? -21.083 -7.206 41.578 1.00 94.44 615 LEU A O 1
ATOM 4852 N N . GLU A 1 616 ? -21.921 -5.121 41.475 1.00 93.81 616 GLU A N 1
ATOM 4853 C CA . GLU A 1 616 ? -23.330 -5.535 41.367 1.00 93.81 616 GLU A CA 1
ATOM 4854 C C . GLU A 1 616 ? -23.568 -6.453 40.149 1.00 93.81 616 GLU A C 1
ATOM 4856 O O . GLU A 1 616 ? -24.180 -7.513 40.291 1.00 93.81 616 GLU A O 1
ATOM 4861 N N . ALA A 1 617 ? -23.030 -6.095 38.976 1.00 91.44 617 ALA A N 1
ATOM 4862 C CA . ALA A 1 617 ? -23.151 -6.882 37.743 1.00 91.44 617 ALA A CA 1
ATOM 4863 C C . ALA A 1 617 ? -22.322 -8.185 37.753 1.00 91.44 617 ALA A C 1
ATOM 4865 O O . ALA A 1 617 ? -22.654 -9.148 37.061 1.00 91.44 617 ALA A O 1
ATOM 4866 N N . LEU A 1 618 ? -21.242 -8.243 38.540 1.00 91.12 618 LEU A N 1
ATOM 4867 C CA . LEU A 1 618 ? -20.520 -9.485 38.805 1.00 91.12 618 LEU A CA 1
ATOM 4868 C C . LEU A 1 618 ? -21.338 -10.392 39.733 1.00 91.12 618 LEU A C 1
ATOM 4870 O O . LEU A 1 618 ? -21.527 -11.570 39.420 1.00 91.12 618 LEU A O 1
ATOM 4874 N N . ASP A 1 619 ? -21.828 -9.886 40.865 1.00 92.38 619 ASP A N 1
ATOM 4875 C CA . ASP A 1 619 ? -22.584 -10.685 41.838 1.00 92.38 619 ASP A CA 1
ATOM 4876 C C . ASP A 1 619 ? -23.946 -11.161 41.295 1.00 92.38 619 ASP A C 1
ATOM 4878 O O . ASP A 1 619 ? -24.395 -12.244 41.678 1.00 92.38 619 ASP A O 1
ATOM 4882 N N . SER A 1 620 ? -24.560 -10.454 40.332 1.00 90.69 620 SER A N 1
ATOM 4883 C CA . SER A 1 620 ? -25.737 -10.957 39.601 1.00 90.69 620 SER A CA 1
ATOM 4884 C C . SER A 1 620 ? -25.422 -12.183 38.721 1.00 90.69 620 SER A C 1
ATOM 4886 O O . SER A 1 620 ? -26.325 -12.961 38.399 1.00 90.69 620 SER A O 1
ATOM 4888 N N . ARG A 1 621 ? -24.143 -12.415 38.374 1.00 88.38 621 ARG A N 1
ATOM 4889 C CA . ARG A 1 621 ? -23.675 -13.511 37.502 1.00 88.38 621 ARG A CA 1
ATOM 4890 C C . ARG A 1 621 ? -22.463 -14.252 38.092 1.00 88.38 621 ARG A C 1
ATOM 4892 O O . ARG A 1 621 ? -21.342 -14.134 37.592 1.00 88.38 621 ARG A O 1
ATOM 4899 N N . PRO A 1 622 ? -22.648 -15.100 39.121 1.00 81.00 622 PRO A N 1
ATOM 4900 C CA . PRO A 1 622 ? -21.541 -15.789 39.795 1.00 81.00 622 PRO A CA 1
ATOM 4901 C C . PRO A 1 622 ? -20.751 -16.774 38.909 1.00 81.00 622 PRO A C 1
ATOM 4903 O O . PRO A 1 622 ? -19.628 -17.121 39.259 1.00 81.00 622 PRO A O 1
ATOM 4906 N N . GLY A 1 623 ? -21.310 -17.225 37.776 1.00 77.44 623 GLY A N 1
ATOM 4907 C CA . GLY A 1 623 ? -20.685 -18.200 36.867 1.00 77.44 623 GLY A CA 1
ATOM 4908 C C . GLY A 1 623 ? -20.142 -17.644 35.542 1.00 77.44 623 GLY A C 1
ATOM 4909 O O . GLY A 1 623 ? -19.594 -18.413 34.758 1.00 77.44 623 GLY A O 1
ATOM 4910 N N . SER A 1 624 ? -20.295 -16.344 35.264 1.00 76.38 624 SER A N 1
ATOM 4911 C CA . SER A 1 624 ? -19.788 -15.709 34.038 1.00 76.38 624 SER A CA 1
ATOM 4912 C C . SER A 1 624 ? -19.044 -14.418 34.365 1.00 76.38 624 SER A C 1
ATOM 4914 O O . SER A 1 624 ? -19.364 -13.726 35.329 1.00 76.38 624 SER A O 1
ATOM 4916 N N . LEU A 1 625 ? -18.026 -14.118 33.564 1.00 77.31 625 LEU A N 1
ATOM 4917 C CA . LEU A 1 625 ? -17.304 -12.844 33.567 1.00 77.31 625 LEU A CA 1
ATOM 4918 C C . LEU A 1 625 ? -16.987 -12.432 32.120 1.00 77.31 625 LEU A C 1
ATOM 4920 O O . LEU A 1 625 ? -15.966 -11.821 31.827 1.00 77.31 625 LEU A O 1
ATOM 4924 N N . GLU A 1 626 ? -17.852 -12.824 31.184 1.00 83.88 626 GLU A N 1
ATOM 4925 C CA . GLU A 1 626 ? -17.815 -12.295 29.826 1.00 83.88 626 GLU A CA 1
ATOM 4926 C C . GLU A 1 626 ? -18.329 -10.847 29.892 1.00 83.88 626 GLU A C 1
ATOM 4928 O O . GLU A 1 626 ? -19.508 -10.599 30.161 1.00 83.88 626 GLU A O 1
ATOM 4933 N N . ILE A 1 627 ? -17.440 -9.872 29.693 1.00 83.25 627 ILE A N 1
ATOM 4934 C CA . ILE A 1 627 ? -17.787 -8.443 29.746 1.00 83.25 627 ILE A CA 1
ATOM 4935 C C . ILE A 1 627 ? -18.859 -8.110 28.702 1.00 83.25 627 ILE A C 1
ATOM 4937 O O . ILE A 1 627 ? -19.728 -7.280 28.953 1.00 83.25 627 ILE A O 1
ATOM 4941 N N . GLU A 1 628 ? -18.860 -8.815 27.570 1.00 82.06 628 GLU A N 1
ATOM 4942 C CA . GLU A 1 628 ? -19.885 -8.748 26.529 1.00 82.06 628 GLU A CA 1
ATOM 4943 C C . GLU A 1 628 ? -21.294 -9.057 27.073 1.00 82.06 628 GLU A C 1
ATOM 4945 O O . GLU A 1 628 ? -22.273 -8.457 26.634 1.00 82.06 628 GLU A O 1
ATOM 4950 N N . GLU A 1 629 ? -21.415 -9.965 28.045 1.00 84.50 629 GLU A N 1
ATOM 4951 C CA . GLU A 1 629 ? -22.700 -10.375 28.617 1.00 84.50 629 GLU A CA 1
ATOM 4952 C C . GLU A 1 629 ? -23.219 -9.391 29.676 1.00 84.50 629 GLU A C 1
ATOM 4954 O O . GLU A 1 629 ? -24.436 -9.195 29.776 1.00 84.50 629 GLU A O 1
ATOM 4959 N N . ILE A 1 630 ? -22.324 -8.785 30.469 1.00 86.25 630 ILE A N 1
ATOM 4960 C CA . ILE A 1 630 ? -22.683 -7.835 31.540 1.00 86.25 630 ILE A CA 1
ATOM 4961 C C . ILE A 1 630 ? -22.664 -6.367 31.098 1.00 86.25 630 ILE A C 1
ATOM 4963 O O . ILE A 1 630 ? -23.240 -5.534 31.791 1.00 86.25 630 ILE A O 1
ATOM 4967 N N . TYR A 1 631 ? -22.059 -6.021 29.955 1.00 86.06 631 TYR A N 1
ATOM 4968 C CA . TYR A 1 631 ? -21.888 -4.622 29.543 1.00 86.06 631 TYR A CA 1
ATOM 4969 C C . TYR A 1 631 ? -23.209 -3.841 29.487 1.00 86.06 631 TYR A C 1
ATOM 4971 O O . TYR A 1 631 ? -23.287 -2.743 30.031 1.00 86.06 631 TYR A O 1
ATOM 4979 N N . ASN A 1 632 ? -24.264 -4.401 28.884 1.00 82.12 632 ASN A N 1
ATOM 4980 C CA . ASN A 1 632 ? -25.560 -3.718 28.779 1.00 82.12 632 ASN A CA 1
ATOM 4981 C C . ASN A 1 632 ? -26.203 -3.461 30.159 1.00 82.12 632 ASN A C 1
ATOM 4983 O O . ASN A 1 632 ? -26.833 -2.423 30.363 1.00 82.12 632 ASN A O 1
ATOM 4987 N N . GLU A 1 633 ? -26.028 -4.387 31.106 1.00 86.31 633 GLU A N 1
ATOM 4988 C CA . GLU A 1 633 ? -26.505 -4.281 32.492 1.00 86.31 633 GLU A CA 1
ATOM 4989 C C . GLU A 1 633 ? -25.707 -3.210 33.248 1.00 86.31 633 GLU A C 1
ATOM 4991 O O . GLU A 1 633 ? -26.290 -2.267 33.780 1.00 86.31 633 GLU A O 1
ATOM 4996 N N . LEU A 1 634 ? -24.374 -3.285 33.183 1.00 88.00 634 LEU A N 1
ATOM 4997 C CA . LEU A 1 634 ? -23.440 -2.329 33.776 1.00 88.00 634 LEU A CA 1
ATOM 4998 C C . LEU A 1 634 ? -23.647 -0.902 33.254 1.00 88.00 634 LEU A C 1
ATOM 5000 O O . LEU A 1 634 ? -23.780 0.029 34.044 1.00 88.00 634 LEU A O 1
ATOM 5004 N N . HIS A 1 635 ? -23.716 -0.727 31.932 1.00 84.81 635 HIS A N 1
ATOM 5005 C CA . HIS A 1 635 ? -23.968 0.563 31.295 1.00 84.81 635 HIS A CA 1
ATOM 5006 C C . HIS A 1 635 ? -25.290 1.159 31.786 1.00 84.81 635 HIS A C 1
ATOM 5008 O O . HIS A 1 635 ? -25.324 2.314 32.200 1.00 84.81 635 HIS A O 1
ATOM 5014 N N . THR A 1 636 ? -26.366 0.367 31.803 1.00 84.69 636 THR A N 1
ATOM 5015 C CA . THR A 1 636 ? -27.690 0.816 32.266 1.00 84.69 636 THR A CA 1
ATOM 5016 C C . THR A 1 636 ? -27.691 1.156 33.762 1.00 84.69 636 THR A C 1
ATOM 5018 O O . THR A 1 636 ? -28.290 2.152 34.165 1.00 84.69 636 THR A O 1
ATOM 5021 N N . ALA A 1 637 ? -26.986 0.379 34.589 1.00 87.31 637 ALA A N 1
ATOM 5022 C CA . ALA A 1 637 ? -26.873 0.619 36.026 1.00 87.31 637 ALA A CA 1
ATOM 5023 C C . ALA A 1 637 ? -26.075 1.895 36.350 1.00 87.31 637 ALA A C 1
ATOM 5025 O O . ALA A 1 637 ? -26.515 2.692 37.179 1.00 87.31 637 ALA A O 1
ATOM 5026 N N . VAL A 1 638 ? -24.938 2.122 35.678 1.00 85.25 638 VAL A N 1
ATOM 5027 C CA . VAL A 1 638 ? -24.132 3.349 35.827 1.00 85.25 638 VAL A CA 1
ATOM 5028 C C . VAL A 1 638 ? -24.871 4.563 35.258 1.00 85.25 638 VAL A C 1
ATOM 5030 O O . VAL A 1 638 ? -24.839 5.630 35.864 1.00 85.25 638 VAL A O 1
ATOM 5033 N N . TRP A 1 639 ? -25.572 4.403 34.131 1.00 82.56 639 TRP A N 1
ATOM 5034 C CA . TRP A 1 639 ? -26.400 5.445 33.518 1.00 82.56 639 TRP A CA 1
ATOM 5035 C C . TRP A 1 639 ? -27.490 5.952 34.463 1.00 82.56 639 TRP A C 1
ATOM 5037 O O . TRP A 1 639 ? -27.555 7.147 34.754 1.00 82.56 639 TRP A O 1
ATOM 5047 N N . ASN A 1 640 ? -28.321 5.037 34.972 1.00 85.31 640 ASN A N 1
ATOM 5048 C CA . ASN A 1 640 ? -29.414 5.383 35.875 1.00 85.31 640 ASN A CA 1
ATOM 5049 C C . ASN A 1 640 ? -28.879 5.998 37.173 1.00 85.31 640 ASN A C 1
ATOM 5051 O O . ASN A 1 640 ? -29.367 7.043 37.589 1.00 85.31 640 ASN A O 1
ATOM 5055 N N . ALA A 1 641 ? -27.825 5.421 37.758 1.00 83.88 641 ALA A N 1
ATOM 5056 C CA . ALA A 1 641 ? -27.228 5.966 38.971 1.00 83.88 641 ALA A CA 1
ATOM 5057 C C . ALA A 1 641 ? -26.632 7.372 38.764 1.00 83.88 641 ALA A C 1
ATOM 5059 O O . ALA A 1 641 ? -26.916 8.248 39.570 1.00 83.88 641 ALA A O 1
ATOM 5060 N N . ARG A 1 642 ? -25.908 7.647 37.663 1.00 78.81 642 ARG A N 1
ATOM 5061 C CA . ARG A 1 642 ? -25.425 9.013 37.352 1.00 78.81 642 ARG A CA 1
ATOM 5062 C C . ARG A 1 642 ? -26.567 10.018 37.184 1.00 78.81 642 ARG A C 1
ATOM 5064 O O . ARG A 1 642 ? -26.436 11.157 37.625 1.00 78.81 642 ARG A O 1
ATOM 5071 N N . ARG A 1 643 ? -27.667 9.611 36.539 1.00 79.75 643 ARG A N 1
ATOM 5072 C CA . ARG A 1 643 ? -28.856 10.458 36.354 1.00 79.75 643 ARG A CA 1
ATOM 5073 C C . ARG A 1 643 ? -29.501 10.803 37.697 1.00 79.75 643 ARG A C 1
ATOM 5075 O O . ARG A 1 643 ? -29.876 11.952 37.910 1.00 79.75 643 ARG A O 1
ATOM 5082 N N . ASP A 1 644 ? -29.607 9.823 38.587 1.00 81.56 644 ASP A N 1
ATOM 5083 C CA . ASP A 1 644 ? -30.230 9.987 39.899 1.00 81.56 644 ASP A CA 1
ATOM 5084 C C . ASP A 1 644 ? -29.288 10.725 40.893 1.00 81.56 644 ASP A C 1
ATOM 5086 O O . ASP A 1 644 ? -29.764 11.455 41.760 1.00 81.56 644 ASP A O 1
ATOM 5090 N N . GLU A 1 645 ? -27.960 10.622 40.718 1.00 77.81 645 GLU A N 1
ATOM 5091 C CA . GLU A 1 645 ? -26.915 11.391 41.431 1.00 77.81 645 GLU A CA 1
ATOM 5092 C C . GLU A 1 645 ? -26.694 12.817 40.846 1.00 77.81 645 GLU A C 1
ATOM 5094 O O . GLU A 1 645 ? -25.981 13.627 41.437 1.00 77.81 645 GLU A O 1
ATOM 5099 N N . GLY A 1 646 ? -27.333 13.170 39.719 1.00 64.62 646 GLY A N 1
ATOM 5100 C CA . GLY A 1 646 ? -27.386 14.539 39.174 1.00 64.62 646 GLY A CA 1
ATOM 5101 C C . GLY A 1 646 ? -26.159 15.019 38.379 1.00 64.62 646 GLY A C 1
ATOM 5102 O O . GLY A 1 646 ? -26.023 16.221 38.142 1.00 64.62 646 GLY A O 1
ATOM 5103 N N . GLY A 1 647 ? -25.263 14.117 37.968 1.00 60.78 647 GLY A N 1
ATOM 5104 C CA . GLY A 1 647 ? -24.034 14.460 37.239 1.00 60.78 647 GLY A CA 1
ATOM 5105 C C . GLY A 1 647 ? -24.187 14.496 35.706 1.00 60.78 647 GLY A C 1
ATOM 5106 O O . GLY A 1 647 ? -25.063 13.826 35.154 1.00 60.78 647 GLY A O 1
ATOM 5107 N N . PRO A 1 648 ? -23.312 15.221 34.975 1.00 52.38 648 PRO A N 1
ATOM 5108 C CA . PRO A 1 648 ? -23.263 15.148 33.517 1.00 52.38 648 PRO A CA 1
ATOM 5109 C C . PRO A 1 648 ? -22.887 13.733 33.026 1.00 52.38 648 PRO A C 1
ATOM 5111 O O . PRO A 1 648 ? -22.067 13.015 33.613 1.00 52.38 648 PRO A O 1
ATOM 5114 N N . LEU A 1 649 ? -23.536 13.330 31.936 1.00 56.78 649 LEU A N 1
ATOM 5115 C CA . LEU A 1 649 ? -23.508 11.993 31.327 1.00 56.78 649 LEU A CA 1
ATOM 5116 C C . LEU A 1 649 ? -22.352 11.931 30.294 1.00 56.78 649 LEU A C 1
ATOM 5118 O O . LEU A 1 649 ? -21.984 12.966 29.752 1.00 56.78 649 LEU A O 1
ATOM 5122 N N . HIS A 1 650 ? -21.686 10.820 29.956 1.00 56.28 650 HIS A N 1
ATOM 5123 C CA . HIS A 1 650 ? -22.016 9.384 29.968 1.00 56.28 650 HIS A CA 1
ATOM 5124 C C . HIS A 1 650 ? -20.853 8.533 30.558 1.00 56.28 650 HIS A C 1
ATOM 5126 O O . HIS A 1 650 ? -19.708 8.990 30.532 1.00 56.28 650 HIS A O 1
ATOM 5132 N N . PRO A 1 651 ? -21.071 7.270 30.993 1.00 56.28 651 PRO A N 1
ATOM 5133 C CA . PRO A 1 651 ? -20.014 6.250 30.970 1.00 56.28 651 PRO A CA 1
ATOM 5134 C C . PRO A 1 651 ? -19.677 5.887 29.513 1.00 56.28 651 PRO A C 1
ATOM 5136 O O . PRO A 1 651 ? -20.583 5.748 28.691 1.00 56.28 651 PRO A O 1
ATOM 5139 N N . TYR A 1 652 ? -18.396 5.738 29.170 1.00 62.88 652 TYR A N 1
ATOM 5140 C CA . TYR A 1 652 ? -17.963 5.668 27.769 1.00 62.88 652 TYR A CA 1
ATOM 5141 C C . TYR A 1 652 ? -17.305 4.319 27.454 1.00 62.88 652 TYR A C 1
ATOM 5143 O O . TYR A 1 652 ? -16.230 4.009 27.963 1.00 62.88 652 TYR A O 1
ATOM 5151 N N . LEU A 1 653 ? -17.943 3.500 26.612 1.00 57.84 653 LEU A N 1
ATOM 5152 C CA . LEU A 1 653 ? -17.333 2.282 26.069 1.00 57.84 653 LEU A CA 1
ATOM 5153 C C . LEU A 1 653 ? -16.753 2.577 24.688 1.00 57.84 653 LEU A C 1
ATOM 5155 O O . LEU A 1 653 ? -17.490 2.973 23.784 1.00 57.84 653 LEU A O 1
ATOM 5159 N N . VAL A 1 654 ? -15.475 2.254 24.488 1.00 61.84 654 VAL A N 1
ATOM 5160 C CA . VAL A 1 654 ? -14.927 2.070 23.143 1.00 61.84 654 VAL A CA 1
ATOM 5161 C C . VAL A 1 654 ? -14.592 0.610 22.916 1.00 61.84 654 VAL A C 1
ATOM 5163 O O . VAL A 1 654 ? -13.649 0.051 23.477 1.00 61.84 654 VAL A O 1
ATOM 5166 N N . ILE A 1 655 ? -15.345 -0.011 22.016 1.00 56.78 655 ILE A N 1
ATOM 5167 C CA . ILE A 1 655 ? -14.956 -1.296 21.455 1.00 56.78 655 ILE A CA 1
ATOM 5168 C C . ILE A 1 655 ? -13.998 -1.007 20.312 1.00 56.78 655 ILE A C 1
ATOM 5170 O O . ILE A 1 655 ? -14.412 -0.626 19.219 1.00 56.78 655 ILE A O 1
ATOM 5174 N N . THR A 1 656 ? -12.705 -1.188 20.562 1.00 56.28 656 THR A N 1
ATOM 5175 C CA . THR A 1 656 ? -11.710 -0.958 19.517 1.00 56.28 656 THR A CA 1
ATOM 5176 C C . THR A 1 656 ? -11.773 -2.038 18.445 1.00 56.28 656 THR A C 1
ATOM 5178 O O . THR A 1 656 ? -11.425 -1.723 17.309 1.00 56.28 656 THR A O 1
ATOM 5181 N N . THR A 1 657 ? -12.187 -3.283 18.768 1.00 55.28 657 THR A N 1
ATOM 5182 C CA . THR A 1 657 ? -12.095 -4.436 17.833 1.00 55.28 657 THR A CA 1
ATOM 5183 C C . THR A 1 657 ? -13.058 -5.641 18.031 1.00 55.28 657 THR A C 1
ATOM 5185 O O . THR A 1 657 ? -13.000 -6.590 17.247 1.00 55.28 657 THR A O 1
ATOM 5188 N N . GLY A 1 658 ? -13.940 -5.659 19.040 1.00 48.91 658 GLY A N 1
ATOM 5189 C CA . GLY A 1 658 ? -14.897 -6.758 19.305 1.00 48.91 658 GLY A CA 1
ATOM 5190 C C . GLY A 1 658 ? -16.282 -6.634 18.629 1.00 48.91 658 GLY A C 1
ATOM 5191 O O . GLY A 1 658 ? -16.630 -5.598 18.056 1.00 48.91 658 GLY A O 1
ATOM 5192 N N . ARG A 1 659 ? -17.124 -7.682 18.731 1.00 44.69 659 ARG A N 1
ATOM 5193 C CA . ARG A 1 659 ? -18.567 -7.589 18.400 1.00 44.69 659 ARG A CA 1
ATOM 5194 C C . ARG A 1 659 ? -19.336 -6.924 19.549 1.00 44.69 659 ARG A C 1
ATOM 5196 O O . ARG A 1 659 ? -19.159 -7.296 20.706 1.00 44.69 659 ARG A O 1
ATOM 5203 N N . LEU A 1 660 ? -20.232 -5.997 19.209 1.00 52.44 660 LEU A N 1
ATOM 5204 C CA . LEU A 1 660 ? -21.253 -5.482 20.126 1.00 52.44 660 LEU A CA 1
ATOM 5205 C C . LEU A 1 660 ? -22.324 -6.557 20.405 1.00 52.44 660 LEU A C 1
ATOM 5207 O O . LEU A 1 660 ? -22.757 -7.227 19.460 1.00 52.44 660 LEU A O 1
ATOM 5211 N N . PRO A 1 661 ? -22.821 -6.679 21.649 1.00 50.22 661 PRO A N 1
ATOM 5212 C CA . PRO A 1 661 ? -24.147 -7.234 21.906 1.00 50.22 661 PRO A CA 1
ATOM 5213 C C . PRO A 1 661 ? -25.215 -6.387 21.188 1.00 50.22 661 PRO A C 1
ATOM 5215 O O . PRO A 1 661 ? -25.024 -5.176 21.038 1.00 50.22 661 PRO A O 1
ATOM 5218 N N . PRO A 1 662 ? -26.347 -6.970 20.755 1.00 46.44 662 PRO A N 1
ATOM 5219 C CA . PRO A 1 662 ? -27.428 -6.196 20.154 1.00 46.44 662 PRO A CA 1
ATOM 5220 C C . PRO A 1 662 ? -27.946 -5.118 21.116 1.00 46.44 662 PRO A C 1
ATOM 5222 O O . PRO A 1 662 ? -27.949 -5.281 22.340 1.00 46.44 662 PRO A O 1
ATOM 5225 N N . ALA A 1 663 ? -28.386 -4.000 20.539 1.00 45.56 663 ALA A N 1
ATOM 5226 C CA . ALA A 1 663 ? -28.972 -2.901 21.286 1.00 45.56 663 ALA A CA 1
ATOM 5227 C C . ALA A 1 663 ? -30.269 -3.343 21.976 1.00 45.56 663 ALA A C 1
ATOM 5229 O O . ALA A 1 663 ? -31.173 -3.858 21.322 1.00 45.56 663 ALA A O 1
ATOM 5230 N N . ILE A 1 664 ? -30.397 -3.054 23.272 1.00 45.12 664 ILE A N 1
ATOM 5231 C CA . ILE A 1 664 ? -31.723 -2.896 23.871 1.00 45.12 664 ILE A CA 1
ATOM 5232 C C . ILE A 1 664 ? -32.245 -1.536 23.376 1.00 45.12 664 ILE A C 1
ATOM 5234 O O . ILE A 1 664 ? -31.528 -0.543 23.552 1.00 45.12 664 ILE A O 1
ATOM 5238 N N . PRO A 1 665 ? -33.417 -1.460 22.720 1.00 41.03 665 PRO A N 1
ATOM 5239 C CA . PRO A 1 665 ? -33.999 -0.182 22.334 1.00 41.03 665 PRO A CA 1
ATOM 5240 C C . PRO A 1 665 ? -34.352 0.608 23.597 1.00 41.03 665 PRO A C 1
ATOM 5242 O O . PRO A 1 665 ? -35.078 0.121 24.463 1.00 41.03 665 PRO A O 1
ATOM 5245 N N . HIS A 1 666 ? -33.819 1.821 23.715 1.00 44.19 666 HIS A N 1
ATOM 5246 C CA . HIS A 1 666 ? -34.233 2.748 24.760 1.00 44.19 666 HIS A CA 1
ATOM 5247 C C . HIS A 1 666 ? -35.539 3.418 24.324 1.00 44.19 666 HIS A C 1
ATOM 5249 O O . HIS A 1 666 ? -35.591 4.010 23.247 1.00 44.19 666 HIS A O 1
ATOM 5255 N N . GLU A 1 667 ? -36.576 3.360 25.161 1.00 34.97 667 GLU A N 1
ATOM 5256 C CA . GLU A 1 667 ? -37.757 4.209 24.993 1.00 34.97 667 GLU A CA 1
ATOM 5257 C C . GLU A 1 667 ? -37.328 5.676 25.145 1.00 34.97 667 GLU A C 1
ATOM 5259 O O . GLU A 1 667 ? -36.996 6.144 26.237 1.00 34.97 667 GLU A O 1
ATOM 5264 N N . THR A 1 668 ? -37.284 6.405 24.032 1.00 33.53 668 THR A N 1
ATOM 5265 C CA . THR A 1 668 ? -36.943 7.828 24.005 1.00 33.53 668 THR A CA 1
ATOM 5266 C C . THR A 1 668 ? -38.083 8.645 24.608 1.00 33.53 668 THR A C 1
ATOM 5268 O O . THR A 1 668 ? -39.062 8.946 23.927 1.00 33.53 668 THR A O 1
ATOM 5271 N N . SER A 1 669 ? -37.972 9.028 25.883 1.00 35.31 669 SER A N 1
ATOM 5272 C CA . SER A 1 669 ? -38.923 9.963 26.494 1.00 35.31 669 SER A CA 1
ATOM 5273 C C . SER A 1 669 ? -38.712 11.382 25.953 1.00 35.31 669 SER A C 1
ATOM 5275 O O . SER A 1 669 ? -37.591 11.888 25.997 1.00 35.31 669 SER A O 1
ATOM 5277 N N . GLU A 1 670 ? -39.788 12.052 25.538 1.00 30.81 670 GLU A N 1
ATOM 5278 C CA . GLU A 1 670 ? -39.819 13.360 24.844 1.00 30.81 670 GLU A CA 1
ATOM 5279 C C . GLU A 1 670 ? -39.272 14.574 25.644 1.00 30.81 670 GLU A C 1
ATOM 5281 O O . GLU A 1 670 ? -39.381 15.721 25.213 1.00 30.81 670 GLU A O 1
ATOM 5286 N N . ALA A 1 671 ? -38.672 14.361 26.818 1.00 31.72 671 ALA A N 1
ATOM 5287 C CA . ALA A 1 671 ? -38.328 15.406 27.784 1.00 31.72 671 ALA A CA 1
ATOM 5288 C C . ALA A 1 671 ? -37.188 16.360 27.354 1.00 31.72 671 ALA A C 1
ATOM 5290 O O . ALA A 1 671 ? -37.044 17.436 27.934 1.00 31.72 671 ALA A O 1
ATOM 5291 N N . SER A 1 672 ? -36.375 15.999 26.356 1.00 31.61 672 SER A N 1
ATOM 5292 C CA . SER A 1 672 ? -35.125 16.717 26.041 1.00 31.61 672 SER A CA 1
ATOM 5293 C C . SER A 1 672 ? -35.272 17.937 25.118 1.00 31.61 672 SER A C 1
ATOM 5295 O O . SER A 1 672 ? -34.304 18.673 24.950 1.00 31.61 672 SER A O 1
ATOM 5297 N N . GLN A 1 673 ? -36.442 18.188 24.515 1.00 30.39 673 GLN A N 1
ATOM 5298 C CA . GLN A 1 673 ? -36.612 19.285 23.539 1.00 30.39 673 GLN A CA 1
ATOM 5299 C C . GLN A 1 673 ? -37.104 20.624 24.132 1.00 30.39 673 GLN A C 1
ATOM 5301 O O . GLN A 1 673 ? -37.157 21.622 23.414 1.00 30.39 673 GLN A O 1
ATOM 5306 N N . GLN A 1 674 ? -37.456 20.699 25.423 1.00 29.78 674 GLN A N 1
ATOM 5307 C CA . GLN A 1 674 ? -38.123 21.887 25.993 1.00 29.78 674 GLN A CA 1
ATOM 5308 C C . GLN A 1 674 ? -37.214 22.965 26.619 1.00 29.78 674 GLN A C 1
ATOM 5310 O O . GLN A 1 674 ? -37.713 24.036 26.959 1.00 29.78 674 GLN A O 1
ATOM 5315 N N . THR A 1 675 ? -35.902 22.753 26.763 1.00 30.27 675 THR A N 1
ATOM 5316 C CA . THR A 1 675 ? -35.022 23.658 27.542 1.00 30.27 675 THR A CA 1
ATOM 5317 C C . THR A 1 675 ? -34.221 24.691 26.737 1.00 30.27 675 THR A C 1
ATOM 5319 O O . THR A 1 675 ? -33.595 25.558 27.343 1.00 30.27 675 THR A O 1
ATOM 5322 N N . CYS A 1 676 ? -34.263 24.684 25.399 1.00 28.56 676 CYS A N 1
ATOM 5323 C CA . CYS A 1 676 ? -33.481 25.617 24.562 1.00 28.56 676 CYS A CA 1
ATOM 5324 C C . CYS A 1 676 ? -34.258 26.831 24.004 1.00 28.56 676 CYS A C 1
ATOM 5326 O O . CYS A 1 676 ? -33.706 27.588 23.208 1.00 28.56 676 CYS A O 1
ATOM 5328 N N . ALA A 1 677 ? -35.517 27.048 24.400 1.00 28.50 677 ALA A N 1
ATOM 5329 C CA . ALA A 1 677 ? -36.425 27.989 23.728 1.00 28.50 677 ALA A CA 1
ATOM 5330 C C . ALA A 1 677 ? -36.909 29.183 24.588 1.00 28.50 677 ALA A C 1
ATOM 5332 O O . ALA A 1 677 ? -38.087 29.535 24.526 1.00 28.50 677 ALA A O 1
ATOM 5333 N N . SER A 1 678 ? -36.040 29.842 25.375 1.00 31.86 678 SER A N 1
ATOM 5334 C CA . SER A 1 678 ? -36.453 31.057 26.115 1.00 31.86 678 SER A CA 1
ATOM 5335 C C . SER A 1 678 ? -35.337 32.020 26.579 1.00 31.86 678 SER A C 1
ATOM 5337 O O . SER A 1 678 ? -35.239 32.291 27.775 1.00 31.86 678 SER A O 1
ATOM 5339 N N . THR A 1 679 ? -34.550 32.617 25.669 1.00 31.33 679 THR A N 1
ATOM 5340 C CA . THR A 1 679 ? -33.722 33.817 25.987 1.00 31.33 679 THR A CA 1
ATOM 5341 C C . THR A 1 679 ? -33.325 34.641 24.745 1.00 31.33 679 THR A C 1
ATOM 5343 O O . THR A 1 679 ? -32.175 34.634 24.315 1.00 31.33 679 THR A O 1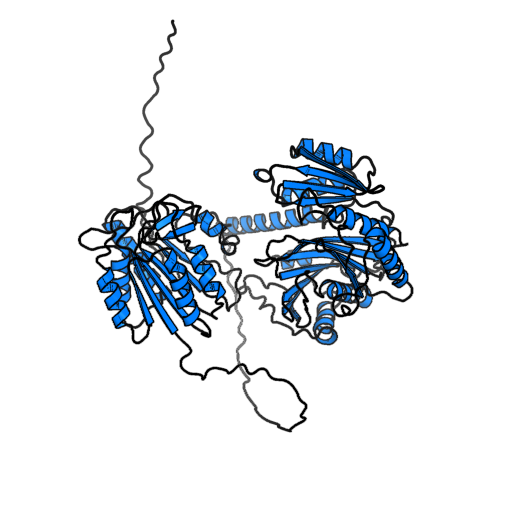
ATOM 5346 N N . SER A 1 680 ? -34.256 35.409 24.160 1.00 30.11 680 SER A N 1
ATOM 5347 C CA . SER A 1 680 ? -33.915 36.383 23.097 1.00 30.11 680 SER A CA 1
ATOM 5348 C C . SER A 1 680 ? -34.918 37.538 22.921 1.00 30.11 680 SER A C 1
ATOM 5350 O O . SER A 1 680 ? -35.404 37.799 21.822 1.00 30.11 680 SER A O 1
ATOM 5352 N N . THR A 1 681 ? -35.174 38.316 23.983 1.00 30.86 681 THR A N 1
ATOM 5353 C CA . THR A 1 681 ? -35.909 39.593 23.845 1.00 30.86 681 THR A CA 1
ATOM 5354 C C . THR A 1 681 ? -35.472 40.645 24.868 1.00 30.86 681 THR A C 1
ATOM 5356 O O . THR A 1 681 ? -35.744 40.477 26.050 1.00 30.86 681 THR A O 1
ATOM 5359 N N . LEU A 1 682 ? -34.815 41.717 24.392 1.00 30.91 682 LEU A N 1
ATOM 5360 C CA . LEU A 1 682 ? -34.705 43.097 24.932 1.00 30.91 682 LEU A CA 1
ATOM 5361 C C . LEU A 1 682 ? -33.532 43.784 24.196 1.00 30.91 682 LEU A C 1
ATOM 5363 O O . LEU A 1 682 ? -32.368 43.550 24.489 1.00 30.91 682 LEU A O 1
ATOM 5367 N N . GLN A 1 683 ? -33.802 44.377 23.033 1.00 29.58 683 GLN A N 1
ATOM 5368 C CA . GLN A 1 683 ? -34.081 45.810 22.835 1.00 29.58 683 GLN A CA 1
ATOM 5369 C C . GLN A 1 683 ? -32.847 46.727 22.843 1.00 29.58 683 GLN A C 1
ATOM 5371 O O . GLN A 1 683 ? -32.186 46.955 23.849 1.00 29.58 683 GLN A O 1
ATOM 5376 N N . SER A 1 684 ? -32.616 47.323 21.675 1.00 30.52 684 SER A N 1
ATOM 5377 C CA . SER A 1 684 ? -31.674 48.405 21.417 1.00 30.52 684 SER A CA 1
ATOM 5378 C C . SER A 1 684 ? -32.215 49.769 21.854 1.00 30.52 684 SER A C 1
ATOM 5380 O O . SER A 1 684 ? -33.342 50.115 21.497 1.00 30.52 684 SER A O 1
ATOM 5382 N N . THR A 1 685 ? -31.354 50.621 22.409 1.00 30.14 685 THR A N 1
ATOM 5383 C CA . THR A 1 685 ? -31.469 52.082 22.250 1.00 30.14 685 THR A CA 1
ATOM 5384 C C . THR A 1 685 ? -30.095 52.685 22.000 1.00 30.14 685 THR A C 1
ATOM 5386 O O . THR A 1 685 ? -29.139 52.386 22.712 1.00 30.14 685 THR A O 1
ATOM 5389 N N . ALA A 1 686 ? -30.003 53.523 20.970 1.00 32.78 686 ALA A N 1
ATOM 5390 C CA . ALA A 1 686 ? -28.776 54.195 20.566 1.00 32.78 686 ALA A CA 1
ATOM 5391 C C . ALA A 1 686 ? -28.533 55.483 21.367 1.00 32.78 686 ALA A C 1
ATOM 5393 O O . ALA A 1 686 ? -29.480 56.168 21.752 1.00 32.78 686 ALA A O 1
ATOM 5394 N N . ALA A 1 687 ? -27.263 55.867 21.502 1.00 29.17 687 ALA A N 1
ATOM 5395 C CA . ALA A 1 687 ? -26.864 57.247 21.757 1.00 29.17 687 ALA A CA 1
ATOM 5396 C C . ALA A 1 687 ? -25.486 57.508 21.132 1.00 29.17 687 ALA A C 1
ATOM 5398 O O . ALA A 1 687 ? -24.464 57.052 21.637 1.00 29.17 687 ALA A O 1
ATOM 5399 N N . SER A 1 688 ? -25.461 58.240 20.019 1.00 31.36 688 SER A N 1
ATOM 5400 C CA . SER A 1 688 ? -24.239 58.826 19.469 1.00 31.36 688 SER A CA 1
ATOM 5401 C C . SER A 1 688 ? -24.130 60.283 19.908 1.00 31.36 688 SER A C 1
ATOM 5403 O O . SER A 1 688 ? -24.985 61.089 19.540 1.00 31.36 688 SER A O 1
ATOM 5405 N N . THR A 1 689 ? -23.043 60.650 20.579 1.00 33.25 689 THR A N 1
ATOM 5406 C CA . THR A 1 689 ? -22.592 62.046 20.656 1.00 33.25 689 THR A CA 1
ATOM 5407 C C . THR A 1 689 ? -21.078 62.079 20.796 1.00 33.25 689 THR A C 1
ATOM 5409 O O . THR A 1 689 ? -20.514 61.452 21.687 1.00 33.25 689 THR A O 1
ATOM 5412 N N . ALA A 1 690 ? -20.421 62.809 19.899 1.00 39.03 690 ALA A N 1
ATOM 5413 C CA . ALA A 1 690 ? -18.990 63.067 19.961 1.00 39.03 690 ALA A CA 1
ATOM 5414 C C . ALA A 1 690 ? -18.705 64.318 20.804 1.00 39.03 690 ALA A C 1
ATOM 5416 O O . ALA A 1 690 ? -19.474 65.274 20.725 1.00 39.03 690 ALA A O 1
ATOM 5417 N N . HIS A 1 691 ? -17.586 64.330 21.536 1.00 29.72 691 HIS A N 1
ATOM 5418 C CA . HIS A 1 691 ? -16.572 65.398 21.503 1.00 29.72 691 HIS A CA 1
ATOM 5419 C C . HIS A 1 691 ? -15.428 65.122 22.497 1.00 29.72 691 HIS A C 1
ATOM 5421 O O . HIS A 1 691 ? -15.674 64.554 23.557 1.00 29.72 691 HIS A O 1
ATOM 5427 N N . ALA A 1 692 ? -14.243 65.651 22.148 1.00 35.62 692 ALA A N 1
ATOM 5428 C CA . ALA A 1 692 ? -12.938 65.550 22.824 1.00 35.62 692 ALA A CA 1
ATOM 5429 C C . ALA A 1 692 ? -12.222 64.198 22.653 1.00 35.62 692 ALA A C 1
ATOM 5431 O O . ALA A 1 692 ? -12.598 63.219 23.327 1.00 35.62 692 ALA A O 1
#